Protein 1NSX (pdb70)

InterPro domains:
  IPR008183 Aldose 1-/Glucose-6-phosphate 1-epimerase [PF01263] (13-335)
  IPR011013 Galactose mutarotase-like domain superfamily [SSF74650] (9-336)
  IPR013458 Aldose 1-epimerase, bacterial [TIGR02636] (11-336)
  IPR014718 Glycoside hydrolase-type carbohydrate-binding [G3DSA:2.70.98.10] (1-339)
  IPR015443 Aldose 1-epimerase/Galactose mutarotase [PIRSF005096] (13-338)
  IPR047215 Galactose mutarotase-like [cd09019] (14-335)

CATH classification: 2.70.98.10

Structure (mmCIF, N/CA/C/O backbone):
data_1NSX
#
_entry.id   1NSX
#
_cell.length_a   44.900
_cell.length_b   76.400
_cell.length_c   211.400
_cell.angle_alpha   90.00
_cell.angle_beta   90.00
_cell.angle_gamma   90.00
#
_symmetry.space_group_name_H-M   'P 21 21 21'
#
loop_
_entity.id
_entity.type
_entity.pdbx_description
1 polymer 'GALACTOSE MUTAROTASE'
2 non-polymer beta-D-galactopyranose
3 non-polymer 'SODIUM ION'
4 water water
#
loop_
_atom_site.group_PDB
_atom_site.id
_atom_site.type_symbol
_atom_site.label_atom_id
_atom_site.label_alt_id
_atom_site.label_comp_id
_atom_site.label_asym_id
_atom_site.label_entity_id
_atom_site.label_seq_id
_atom_site.pdbx_PDB_ins_code
_atom_site.Cartn_x
_atom_site.Cartn_y
_atom_site.Cartn_z
_atom_site.occupancy
_atom_site.B_iso_or_equiv
_atom_site.auth_seq_id
_atom_site.auth_comp_id
_atom_site.auth_asym_id
_atom_site.auth_atom_id
_atom_site.pdbx_PDB_model_num
ATOM 1 N N . SER A 1 2 ? 26.699 49.877 32.855 1.00 30.61 2 SER A N 1
ATOM 2 C CA . SER A 1 2 ? 26.205 49.079 33.962 1.00 29.31 2 SER A CA 1
ATOM 3 C C . SER A 1 2 ? 25.333 47.910 33.480 1.00 29.85 2 SER A C 1
ATOM 4 O O . SER A 1 2 ? 24.742 47.941 32.417 1.00 26.46 2 SER A O 1
ATOM 7 N N . ILE A 1 3 ? 25.259 46.861 34.287 1.00 26.52 3 ILE A N 1
ATOM 8 C CA . ILE A 1 3 ? 24.457 45.686 33.970 1.00 25.51 3 ILE A CA 1
ATOM 9 C C . ILE A 1 3 ? 23.426 45.439 35.061 1.00 32.36 3 ILE A C 1
ATOM 10 O O . ILE A 1 3 ? 23.738 45.530 36.271 1.00 32.62 3 ILE A O 1
ATOM 15 N N . LYS A 1 4 ? 22.202 45.127 34.678 1.00 22.69 4 LYS A N 1
ATOM 16 C CA . LYS A 1 4 ? 21.280 44.822 35.746 1.00 19.71 4 LYS A CA 1
ATOM 17 C C . LYS A 1 4 ? 20.471 43.623 35.322 1.00 26.48 4 LYS A C 1
ATOM 18 O O . LYS A 1 4 ? 19.984 43.612 34.199 1.00 24.33 4 LYS A O 1
ATOM 24 N N . ILE A 1 5 ? 20.341 42.621 36.203 1.00 22.21 5 ILE A N 1
ATOM 25 C CA . ILE A 1 5 ? 19.530 41.439 35.899 1.00 18.93 5 ILE A CA 1
ATOM 26 C C . ILE A 1 5 ? 18.323 41.338 36.801 1.00 25.26 5 ILE A C 1
ATOM 27 O O . ILE A 1 5 ? 18.423 41.452 38.013 1.00 23.30 5 ILE A O 1
ATOM 32 N N . ARG A 1 6 ? 17.160 41.159 36.198 1.00 21.20 6 ARG A N 1
ATOM 33 C CA . ARG A 1 6 ? 15.987 41.038 37.003 1.00 22.89 6 ARG A CA 1
ATOM 34 C C . ARG A 1 6 ? 14.997 39.984 36.454 1.00 29.42 6 ARG A C 1
ATOM 35 O O . ARG A 1 6 ? 15.110 39.441 35.347 1.00 23.99 6 ARG A O 1
ATOM 43 N N . ASP A 1 7 ? 14.045 39.602 37.296 1.00 25.84 7 ASP A N 1
ATOM 44 C CA . ASP A 1 7 ? 13.058 38.611 36.936 1.00 25.51 7 ASP A CA 1
ATOM 45 C C . ASP A 1 7 ? 12.091 39.237 35.927 1.00 31.50 7 ASP A C 1
ATOM 46 O O . ASP A 1 7 ? 11.579 40.343 36.135 1.00 31.63 7 ASP A O 1
ATOM 51 N N . PHE A 1 8 ? 11.857 38.560 34.804 1.00 22.18 8 PHE A N 1
ATOM 52 C CA . PHE A 1 8 ? 10.992 39.125 33.788 1.00 20.15 8 PHE A CA 1
ATOM 53 C C . PHE A 1 8 ? 9.653 38.397 33.716 1.00 25.28 8 PHE A C 1
ATOM 54 O O . PHE A 1 8 ? 8.790 38.714 32.878 1.00 25.00 8 PHE A O 1
ATOM 62 N N . GLY A 1 9 ? 9.499 37.389 34.561 1.00 17.68 9 GLY A N 1
ATOM 63 C CA . GLY A 1 9 ? 8.265 36.612 34.556 1.00 17.79 9 GLY A CA 1
ATOM 64 C C . GLY A 1 9 ? 8.424 35.164 34.076 1.00 27.17 9 GLY A C 1
ATOM 65 O O . GLY A 1 9 ? 9.201 34.829 33.182 1.00 24.46 9 GLY A O 1
ATOM 66 N N . LEU A 1 10 ? 7.664 34.256 34.699 1.00 22.01 10 LEU A N 1
ATOM 67 C CA . LEU A 1 10 ? 7.689 32.844 34.294 1.00 22.21 10 LEU A CA 1
ATOM 68 C C . LEU A 1 10 ? 9.050 32.191 34.422 1.00 21.02 10 LEU A C 1
ATOM 69 O O . LEU A 1 10 ? 9.251 31.123 33.845 1.00 20.72 10 LEU A O 1
ATOM 74 N N . GLY A 1 11 ? 9.939 32.818 35.201 1.00 20.15 11 GLY A N 1
ATOM 75 C CA . GLY A 1 11 ? 11.256 32.258 35.383 1.00 17.75 11 GLY A CA 1
ATOM 76 C C . GLY A 1 11 ? 12.223 32.864 34.411 1.00 24.26 11 GLY A C 1
ATOM 77 O O . GLY A 1 11 ? 13.393 32.564 34.472 1.00 23.14 11 GLY A O 1
ATOM 78 N N . SER A 1 12 ? 11.771 33.709 33.475 1.00 20.17 12 SER A N 1
ATOM 79 C CA . SER A 1 12 ? 12.737 34.292 32.543 1.00 15.34 12 SER A CA 1
ATOM 80 C C . SER A 1 12 ? 13.406 35.498 33.183 1.00 24.37 12 SER A C 1
ATOM 81 O O . SER A 1 12 ? 12.907 36.095 34.143 1.00 21.12 12 SER A O 1
ATOM 84 N N . ASP A 1 13 ? 14.574 35.828 32.639 1.00 14.33 13 ASP A N 1
ATOM 85 C CA . ASP A 1 13 ? 15.297 36.969 33.146 1.00 13.55 13 ASP A CA 1
ATOM 86 C C . ASP A 1 13 ? 15.329 38.099 32.128 1.00 23.36 13 ASP A C 1
ATOM 87 O O . ASP A 1 13 ? 15.281 37.892 30.928 1.00 18.93 13 ASP A O 1
ATOM 92 N N . LEU A 1 14 ? 15.492 39.311 32.630 1.00 22.08 14 LEU A N 1
ATOM 93 C CA . LEU A 1 14 ? 15.642 40.504 31.815 1.00 18.38 14 LEU A CA 1
ATOM 94 C C . LEU A 1 14 ? 17.028 41.024 32.163 1.00 22.21 14 LEU A C 1
ATOM 95 O O . LEU A 1 14 ? 17.334 41.259 33.343 1.00 22.42 14 LEU A O 1
ATOM 100 N N . ILE A 1 15 ? 17.893 41.109 31.154 1.00 17.88 15 ILE A N 1
ATOM 101 C CA . ILE A 1 15 ? 19.255 41.570 31.320 1.00 17.10 15 ILE A CA 1
ATOM 102 C C . ILE A 1 15 ? 19.363 42.988 30.679 1.00 24.47 15 ILE A C 1
ATOM 103 O O . ILE A 1 15 ? 19.213 43.154 29.469 1.00 25.25 15 ILE A O 1
ATOM 108 N N . SER A 1 16 ? 19.598 44.061 31.439 1.00 18.29 16 SER A N 1
ATOM 109 C CA . SER A 1 16 ? 19.675 45.391 30.873 1.00 19.84 16 SER A CA 1
ATOM 110 C C . SER A 1 16 ? 21.078 45.954 30.917 1.00 28.10 16 SER A C 1
ATOM 111 O O . SER A 1 16 ? 21.733 45.961 31.955 1.00 26.75 16 SER A O 1
ATOM 114 N N . LEU A 1 17 ? 21.499 46.453 29.763 1.00 26.36 17 LEU A N 1
ATOM 115 C CA . LEU A 1 17 ? 22.813 47.040 29.612 1.00 25.45 17 LEU A CA 1
ATOM 116 C C . LEU A 1 17 ? 22.757 48.528 29.290 1.00 30.63 17 LEU A C 1
ATOM 117 O O . LEU A 1 17 ? 22.136 48.930 28.307 1.00 27.13 17 LEU A O 1
ATOM 122 N N . THR A 1 18 ? 23.484 49.302 30.112 1.00 28.75 18 THR A N 1
ATOM 123 C CA . THR A 1 18 ? 23.625 50.749 29.950 1.00 26.44 18 THR A CA 1
ATOM 124 C C . THR A 1 18 ? 25.084 51.065 29.687 1.00 27.41 18 THR A C 1
ATOM 125 O O . THR A 1 18 ? 25.942 50.724 30.467 1.00 27.67 18 THR A O 1
ATOM 129 N N . ASN A 1 19 ? 25.380 51.695 28.562 1.00 27.87 19 ASN A N 1
ATOM 130 C CA . ASN A 1 19 ? 26.730 51.982 28.142 1.00 26.47 19 ASN A CA 1
ATOM 131 C C . ASN A 1 19 ? 27.114 53.354 28.636 1.00 29.29 19 ASN A C 1
ATOM 132 O O . ASN A 1 19 ? 26.331 54.032 29.271 1.00 25.53 19 ASN A O 1
ATOM 137 N N . LYS A 1 20 ? 28.317 53.755 28.299 1.00 33.20 20 LYS A N 1
ATOM 138 C CA . LYS A 1 20 ? 28.839 55.050 28.691 1.00 34.62 20 LYS A CA 1
ATOM 139 C C . LYS A 1 20 ? 27.962 56.208 28.254 1.00 38.65 20 LYS A C 1
ATOM 140 O O . LYS A 1 20 ? 27.938 57.236 28.923 1.00 42.19 20 LYS A O 1
ATOM 146 N N . ALA A 1 21 ? 27.282 56.079 27.122 1.00 32.85 21 ALA A N 1
ATOM 147 C CA . ALA A 1 21 ? 26.445 57.164 26.630 1.00 32.47 21 ALA A CA 1
ATOM 148 C C . ALA A 1 21 ? 25.100 57.274 27.343 1.00 35.87 21 ALA A C 1
ATOM 149 O O . ALA A 1 21 ? 24.293 58.176 27.133 1.00 38.74 21 ALA A O 1
ATOM 151 N N . GLY A 1 22 ? 24.806 56.302 28.183 1.00 32.56 22 GLY A N 1
ATOM 152 C CA . GLY A 1 22 ? 23.542 56.419 28.843 1.00 26.71 22 GLY A CA 1
ATOM 153 C C . GLY A 1 22 ? 22.451 55.717 28.058 1.00 33.93 22 GLY A C 1
ATOM 154 O O . GLY A 1 22 ? 21.267 55.807 28.405 1.00 38.38 22 GLY A O 1
ATOM 155 N N . VAL A 1 23 ? 22.835 54.994 27.013 1.00 22.73 23 VAL A N 1
ATOM 156 C CA . VAL A 1 23 ? 21.816 54.309 26.221 1.00 21.28 23 VAL A CA 1
ATOM 157 C C . VAL A 1 23 ? 21.561 52.952 26.851 1.00 27.31 23 VAL A C 1
ATOM 158 O O . VAL A 1 23 ? 22.482 52.276 27.304 1.00 25.80 23 VAL A O 1
ATOM 162 N N . THR A 1 24 ? 20.292 52.583 26.907 1.00 28.48 24 THR A N 1
ATOM 163 C CA . THR A 1 24 ? 19.925 51.298 27.506 1.00 31.53 24 THR A CA 1
ATOM 164 C C . THR A 1 24 ? 19.288 50.296 26.531 1.00 24.85 24 THR A C 1
ATOM 165 O O . THR A 1 24 ? 18.359 50.616 25.795 1.00 24.08 24 THR A O 1
ATOM 169 N N . ILE A 1 25 ? 19.786 49.065 26.584 1.00 23.70 25 ILE A N 1
ATOM 170 C CA . ILE A 1 25 ? 19.283 47.988 25.739 1.00 20.99 25 ILE A CA 1
ATOM 171 C C . ILE A 1 25 ? 19.002 46.812 26.657 1.00 26.98 25 ILE A C 1
ATOM 172 O O . ILE A 1 25 ? 19.743 46.517 27.615 1.00 23.73 25 ILE A O 1
ATOM 177 N N . SER A 1 26 ? 17.904 46.132 26.424 1.00 18.84 26 SER A N 1
ATOM 178 C CA . SER A 1 26 ? 17.629 45.000 27.312 1.00 19.77 26 SER A CA 1
ATOM 179 C C . SER A 1 26 ? 17.189 43.724 26.584 1.00 18.91 26 SER A C 1
ATOM 180 O O . SER A 1 26 ? 16.544 43.763 25.545 1.00 20.47 26 SER A O 1
ATOM 185 N N . PHE A 1 27 ? 17.581 42.565 27.124 1.00 16.79 27 PHE A N 1
ATOM 186 C CA . PHE A 1 27 ? 17.269 41.283 26.504 1.00 17.64 27 PHE A CA 1
ATOM 187 C C . PHE A 1 27 ? 16.667 40.344 27.479 1.00 19.81 27 PHE A C 1
ATOM 188 O O . PHE A 1 27 ? 16.780 40.489 28.682 1.00 19.60 27 PHE A O 1
ATOM 196 N N . THR A 1 28 ? 16.044 39.321 26.908 1.00 17.60 28 THR A N 1
ATOM 197 C CA . THR A 1 28 ? 15.481 38.285 27.748 1.00 19.12 28 THR A CA 1
ATOM 198 C C . THR A 1 28 ? 15.894 36.898 27.230 1.00 20.86 28 THR A C 1
ATOM 199 O O . THR A 1 28 ? 16.083 36.699 26.022 1.00 19.82 28 THR A O 1
ATOM 203 N N . ASN A 1 29 ? 16.073 35.919 28.142 1.00 17.41 29 ASN A N 1
ATOM 204 C CA . ASN A 1 29 ? 16.476 34.590 27.683 1.00 17.06 29 ASN A CA 1
ATOM 205 C C . ASN A 1 29 ? 15.293 33.848 27.111 1.00 20.78 29 ASN A C 1
ATOM 206 O O . ASN A 1 29 ? 15.470 32.807 26.521 1.00 15.79 29 ASN A O 1
ATOM 211 N N . LEU A 1 30 ? 14.087 34.418 27.272 1.00 16.26 30 LEU A N 1
ATOM 212 C CA . LEU A 1 30 ? 12.950 33.813 26.630 1.00 18.78 30 LEU A CA 1
ATOM 213 C C . LEU A 1 30 ? 13.059 34.113 25.107 1.00 29.82 30 LEU A C 1
ATOM 214 O O . LEU A 1 30 ? 12.690 35.207 24.616 1.00 22.09 30 LEU A O 1
ATOM 219 N N . GLY A 1 31 ? 13.592 33.159 24.326 1.00 20.29 31 GLY A N 1
ATOM 220 C CA . GLY A 1 31 ? 13.691 33.442 22.905 1.00 13.44 31 GLY A CA 1
ATOM 221 C C . GLY A 1 31 ? 14.937 34.245 22.513 1.00 20.48 31 GLY A C 1
ATOM 222 O O . GLY A 1 31 ? 14.968 34.761 21.408 1.00 20.35 31 GLY A O 1
ATOM 223 N N . ALA A 1 32 ? 15.949 34.363 23.399 1.00 17.18 32 ALA A N 1
ATOM 224 C CA . ALA A 1 32 ? 17.217 35.119 23.106 1.00 19.68 32 ALA A CA 1
ATOM 225 C C . ALA A 1 32 ? 16.837 36.375 22.331 1.00 20.29 32 ALA A C 1
ATOM 226 O O . ALA A 1 32 ? 17.238 36.647 21.196 1.00 17.21 32 ALA A O 1
ATOM 228 N N . ARG A 1 33 ? 16.027 37.150 23.023 1.00 19.13 33 ARG A N 1
ATOM 229 C CA . ARG A 1 33 ? 15.363 38.277 22.424 1.00 16.30 33 ARG A CA 1
ATOM 230 C C . ARG A 1 33 ? 15.650 39.656 22.960 1.00 23.58 33 ARG A C 1
ATOM 231 O O . ARG A 1 33 ? 15.883 39.885 24.150 1.00 21.38 33 ARG A O 1
ATOM 239 N N . ILE A 1 34 ? 15.549 40.623 22.045 1.00 18.47 34 ILE A N 1
ATOM 240 C CA . ILE A 1 34 ? 15.711 42.022 22.465 1.00 18.35 34 ILE A CA 1
ATOM 241 C C . ILE A 1 34 ? 14.361 42.535 22.936 1.00 24.96 34 ILE A C 1
ATOM 242 O O . ILE A 1 34 ? 13.344 42.388 22.222 1.00 17.94 34 ILE A O 1
ATOM 247 N N . VAL A 1 35 ? 14.344 43.126 24.142 1.00 20.53 35 VAL A N 1
ATOM 248 C CA . VAL A 1 35 ? 13.078 43.628 24.679 1.00 20.41 35 VAL A CA 1
ATOM 249 C C . VAL A 1 35 ? 12.864 45.137 24.521 1.00 24.98 35 VAL A C 1
ATOM 250 O O . VAL A 1 35 ? 11.768 45.616 24.226 1.00 23.45 35 VAL A O 1
ATOM 254 N N . ASP A 1 36 ? 13.934 45.904 24.731 1.00 21.92 36 ASP A N 1
ATOM 255 C CA . ASP A 1 36 ? 13.818 47.333 24.624 1.00 19.76 36 ASP A CA 1
ATOM 256 C C . ASP A 1 36 ? 15.140 47.933 24.253 1.00 22.46 36 ASP A C 1
ATOM 257 O O . ASP A 1 36 ? 16.185 47.323 24.428 1.00 21.73 36 ASP A O 1
ATOM 262 N N . TRP A 1 37 ? 15.049 49.152 23.759 1.00 21.31 37 TRP A N 1
ATOM 263 C CA . TRP A 1 37 ? 16.232 49.860 23.375 1.00 20.42 37 TRP A CA 1
ATOM 264 C C . TRP A 1 37 ? 15.785 51.299 23.505 1.00 28.42 37 TRP A C 1
ATOM 265 O O . TRP A 1 37 ? 14.871 51.723 22.792 1.00 27.63 37 TRP A O 1
ATOM 276 N N . GLN A 1 38 ? 16.373 52.025 24.460 1.00 26.06 38 GLN A N 1
ATOM 277 C CA . GLN A 1 38 ? 15.958 53.417 24.619 1.00 23.86 38 GLN A CA 1
ATOM 278 C C . GLN A 1 38 ? 17.026 54.464 24.853 1.00 31.69 38 GLN A C 1
ATOM 279 O O . GLN A 1 38 ? 18.112 54.247 25.395 1.00 31.23 38 GLN A O 1
ATOM 285 N N . LYS A 1 39 ? 16.685 55.655 24.403 1.00 32.24 39 LYS A N 1
ATOM 286 C CA . LYS A 1 39 ? 17.549 56.798 24.513 1.00 31.79 39 LYS A CA 1
ATOM 287 C C . LYS A 1 39 ? 16.736 57.972 24.999 1.00 33.65 39 LYS A C 1
ATOM 288 O O . LYS A 1 39 ? 15.618 58.178 24.499 1.00 30.31 39 LYS A O 1
ATOM 294 N N . ASP A 1 40 ? 17.311 58.706 25.956 1.00 31.28 40 ASP A N 1
ATOM 295 C CA . ASP A 1 40 ? 16.641 59.866 26.502 1.00 30.22 40 ASP A CA 1
ATOM 296 C C . ASP A 1 40 ? 15.210 59.542 26.772 1.00 35.52 40 ASP A C 1
ATOM 297 O O . ASP A 1 40 ? 14.327 60.333 26.493 1.00 44.77 40 ASP A O 1
ATOM 302 N N . GLY A 1 41 ? 15.006 58.352 27.294 1.00 28.11 41 GLY A N 1
ATOM 303 C CA . GLY A 1 41 ? 13.685 57.888 27.670 1.00 31.69 41 GLY A CA 1
ATOM 304 C C . GLY A 1 41 ? 12.717 57.526 26.563 1.00 41.28 41 GLY A C 1
ATOM 305 O O . GLY A 1 41 ? 11.532 57.369 26.808 1.00 46.45 41 GLY A O 1
ATOM 306 N N . LYS A 1 42 ? 13.189 57.359 25.344 1.00 30.95 42 LYS A N 1
ATOM 307 C CA . LYS A 1 42 ? 12.270 57.015 24.307 1.00 28.57 42 LYS A CA 1
ATOM 308 C C . LYS A 1 42 ? 12.562 55.619 23.823 1.00 30.98 42 LYS A C 1
ATOM 309 O O . LYS A 1 42 ? 13.699 55.274 23.646 1.00 30.79 42 LYS A O 1
ATOM 315 N N . HIS A 1 43 ? 11.562 54.827 23.526 1.00 27.95 43 HIS A N 1
ATOM 316 C CA . HIS A 1 43 ? 11.886 53.517 23.003 1.00 23.81 43 HIS A CA 1
ATOM 317 C C . HIS A 1 43 ? 12.104 53.614 21.521 1.00 25.51 43 HIS A C 1
ATOM 318 O O . HIS A 1 43 ? 11.376 54.283 20.809 1.00 30.45 43 HIS A O 1
ATOM 325 N N . LEU A 1 44 ? 13.074 52.888 21.020 1.00 26.88 44 LEU A N 1
ATOM 326 C CA . LEU A 1 44 ? 13.310 52.918 19.591 1.00 23.52 44 LEU A CA 1
ATOM 327 C C . LEU A 1 44 ? 12.727 51.699 18.894 1.00 25.02 44 LEU A C 1
ATOM 328 O O . LEU A 1 44 ? 12.603 51.678 17.694 1.00 22.65 44 LEU A O 1
ATOM 333 N N . ILE A 1 45 ? 12.431 50.658 19.671 1.00 22.14 45 ILE A N 1
ATOM 334 C CA . ILE A 1 45 ? 11.889 49.397 19.173 1.00 21.86 45 ILE A CA 1
ATOM 335 C C . ILE A 1 45 ? 10.623 49.062 19.911 1.00 28.31 45 ILE A C 1
ATOM 336 O O . ILE A 1 45 ? 10.312 49.725 20.922 1.00 30.55 45 ILE A O 1
ATOM 341 N N . LEU A 1 46 ? 9.909 48.034 19.409 1.00 23.18 46 LEU A N 1
ATOM 342 C CA . LEU A 1 46 ? 8.660 47.589 20.040 1.00 21.98 46 LEU A CA 1
ATOM 343 C C . LEU A 1 46 ? 8.926 46.452 21.026 1.00 25.13 46 LEU A C 1
ATOM 344 O O . LEU A 1 46 ? 9.803 45.597 20.836 1.00 22.89 46 LEU A O 1
ATOM 349 N N . GLY A 1 47 ? 8.168 46.432 22.113 1.00 20.99 47 GLY A N 1
ATOM 350 C CA . GLY A 1 47 ? 8.424 45.368 23.036 1.00 18.10 47 GLY A CA 1
ATOM 351 C C . GLY A 1 47 ? 7.439 45.492 24.146 1.00 23.36 47 GLY A C 1
ATOM 352 O O . GLY A 1 47 ? 6.793 46.532 24.274 1.00 22.58 47 GLY A O 1
ATOM 353 N N . PHE A 1 48 ? 7.377 44.411 24.925 1.00 20.54 48 PHE A N 1
ATOM 354 C CA . PHE A 1 48 ? 6.467 44.263 26.051 1.00 19.37 48 PHE A CA 1
ATOM 355 C C . PHE A 1 48 ? 7.120 44.431 27.423 1.00 28.38 48 PHE A C 1
ATOM 356 O O . PHE A 1 48 ? 8.329 44.583 27.593 1.00 31.02 48 PHE A O 1
ATOM 364 N N . ASP A 1 49 ? 6.270 44.395 28.441 1.00 24.83 49 ASP A N 1
ATOM 365 C CA . ASP A 1 49 ? 6.745 44.616 29.781 1.00 26.81 49 ASP A CA 1
ATOM 366 C C . ASP A 1 49 ? 6.936 43.375 30.613 1.00 28.95 49 ASP A C 1
ATOM 367 O O . ASP A 1 49 ? 7.409 43.496 31.737 1.00 28.10 49 ASP A O 1
ATOM 372 N N . SER A 1 50 ? 6.600 42.210 30.052 1.00 21.60 50 SER A N 1
ATOM 373 C CA . SER A 1 50 ? 6.814 40.992 30.800 1.00 20.89 50 SER A CA 1
ATOM 374 C C . SER A 1 50 ? 6.781 39.827 29.867 1.00 27.87 50 SER A C 1
ATOM 375 O O . SER A 1 50 ? 6.267 39.938 28.723 1.00 24.94 50 SER A O 1
ATOM 378 N N . ALA A 1 51 ? 7.302 38.717 30.410 1.00 20.35 51 ALA A N 1
ATOM 379 C CA . ALA A 1 51 ? 7.321 37.493 29.622 1.00 24.19 51 ALA A CA 1
ATOM 380 C C . ALA A 1 51 ? 5.930 37.021 29.196 1.00 27.19 51 ALA A C 1
ATOM 381 O O . ALA A 1 51 ? 5.696 36.578 28.075 1.00 24.36 51 ALA A O 1
ATOM 383 N N . LYS A 1 52 ? 4.968 37.112 30.110 1.00 27.51 52 LYS A N 1
ATOM 384 C CA . LYS A 1 52 ? 3.612 36.653 29.786 1.00 27.44 52 LYS A CA 1
ATOM 385 C C . LYS A 1 52 ? 3.058 37.351 28.572 1.00 27.30 52 LYS A C 1
ATOM 386 O O . LYS A 1 52 ? 2.342 36.771 27.789 1.00 28.96 52 LYS A O 1
ATOM 392 N N . GLU A 1 53 ? 3.383 38.623 28.418 1.00 25.07 53 GLU A N 1
ATOM 393 C CA . GLU A 1 53 ? 2.837 39.348 27.294 1.00 22.31 53 GLU A CA 1
ATOM 394 C C . GLU A 1 53 ? 3.284 38.801 25.968 1.00 25.56 53 GLU A C 1
ATOM 395 O O . GLU A 1 53 ? 2.510 38.729 25.006 1.00 22.35 53 GLU A O 1
ATOM 401 N N . TYR A 1 54 ? 4.546 38.431 25.908 1.00 21.24 54 TYR A N 1
ATOM 402 C CA . TYR A 1 54 ? 4.989 37.899 24.673 1.00 20.33 54 TYR A CA 1
ATOM 403 C C . TYR A 1 54 ? 4.267 36.599 24.360 1.00 27.73 54 TYR A C 1
ATOM 404 O O . TYR A 1 54 ? 3.882 36.280 23.225 1.00 28.24 54 TYR A O 1
ATOM 413 N N . LEU A 1 55 ? 4.066 35.806 25.379 1.00 26.27 55 LEU A N 1
ATOM 414 C CA . LEU A 1 55 ? 3.391 34.543 25.187 1.00 24.00 55 LEU A CA 1
ATOM 415 C C . LEU A 1 55 ? 1.909 34.668 24.888 1.00 28.88 55 LEU A C 1
ATOM 416 O O . LEU A 1 55 ? 1.281 33.839 24.237 1.00 38.49 55 LEU A O 1
ATOM 421 N N . GLU A 1 56 ? 1.321 35.709 25.379 1.00 27.57 56 GLU A N 1
ATOM 422 C CA . GLU A 1 56 ? -0.085 35.868 25.130 1.00 33.29 56 GLU A CA 1
ATOM 423 C C . GLU A 1 56 ? -0.421 36.723 23.902 1.00 35.77 56 GLU A C 1
ATOM 424 O O . GLU A 1 56 ? -1.415 36.492 23.180 1.00 36.93 56 GLU A O 1
ATOM 430 N N . LYS A 1 57 ? 0.420 37.720 23.678 1.00 24.25 57 LYS A N 1
ATOM 431 C CA . LYS A 1 57 ? 0.139 38.598 22.583 1.00 26.00 57 LYS A CA 1
ATOM 432 C C . LYS A 1 57 ? 0.785 38.247 21.293 1.00 31.84 57 LYS A C 1
ATOM 433 O O . LYS A 1 57 ? 0.141 38.093 20.272 1.00 36.45 57 LYS A O 1
ATOM 439 N N . ASP A 1 58 ? 2.080 38.196 21.323 1.00 25.86 58 ASP A N 1
ATOM 440 C CA . ASP A 1 58 ? 2.753 37.899 20.077 1.00 22.70 58 ASP A CA 1
ATOM 441 C C . ASP A 1 58 ? 4.161 37.548 20.476 1.00 27.04 58 ASP A C 1
ATOM 442 O O . ASP A 1 58 ? 4.850 38.398 21.018 1.00 22.51 58 ASP A O 1
ATOM 447 N N . ALA A 1 59 ? 4.538 36.303 20.219 1.00 20.85 59 ALA A N 1
ATOM 448 C CA . ALA A 1 59 ? 5.825 35.822 20.645 1.00 24.51 59 ALA A CA 1
ATOM 449 C C . ALA A 1 59 ? 6.976 36.110 19.728 1.00 22.92 59 ALA A C 1
ATOM 450 O O . ALA A 1 59 ? 8.132 35.735 20.056 1.00 23.49 59 ALA A O 1
ATOM 452 N N . TYR A 1 60 ? 6.682 36.783 18.627 1.00 21.23 60 TYR A N 1
ATOM 453 C CA . TYR A 1 60 ? 7.783 37.002 17.709 1.00 16.14 60 TYR A CA 1
ATOM 454 C C . TYR A 1 60 ? 8.624 38.238 17.855 1.00 22.25 60 TYR A C 1
ATOM 455 O O . TYR A 1 60 ? 9.841 38.199 17.580 1.00 23.24 60 TYR A O 1
ATOM 464 N N . PRO A 1 61 ? 8.018 39.352 18.244 1.00 23.02 61 PRO A N 1
ATOM 465 C CA . PRO A 1 61 ? 8.809 40.582 18.322 1.00 22.23 61 PRO A CA 1
ATOM 466 C C . PRO A 1 61 ? 10.123 40.514 19.094 1.00 24.38 61 PRO A C 1
ATOM 467 O O . PRO A 1 61 ? 10.122 40.152 20.249 1.00 18.71 61 PRO A O 1
ATOM 471 N N . GLY A 1 62 ? 11.229 40.880 18.447 1.00 19.40 62 GLY A N 1
ATOM 472 C CA . GLY A 1 62 ? 12.544 40.909 19.079 1.00 16.45 62 GLY A CA 1
ATOM 473 C C . GLY A 1 62 ? 13.235 39.561 19.216 1.00 20.14 62 GLY A C 1
ATOM 474 O O . GLY A 1 62 ? 14.406 39.501 19.618 1.00 19.80 62 GLY A O 1
ATOM 475 N N . ALA A 1 63 ? 12.542 38.493 18.866 1.00 16.43 63 ALA A N 1
ATOM 476 C CA . ALA A 1 63 ? 13.148 37.196 19.081 1.00 17.17 63 ALA A CA 1
ATOM 477 C C . ALA A 1 63 ? 14.057 36.686 18.018 1.00 21.62 63 ALA A C 1
ATOM 478 O O . ALA A 1 63 ? 14.044 37.161 16.895 1.00 22.10 63 ALA A O 1
ATOM 480 N N . THR A 1 64 ? 14.799 35.649 18.435 1.00 16.65 64 THR A N 1
ATOM 481 C CA . THR A 1 64 ? 15.648 34.849 17.556 1.00 15.08 64 THR A CA 1
ATOM 482 C C . THR A 1 64 ? 14.662 33.822 17.024 1.00 16.24 64 THR A C 1
ATOM 483 O O . THR A 1 64 ? 14.010 33.178 17.852 1.00 17.88 64 THR A O 1
ATOM 487 N N . VAL A 1 65 ? 14.487 33.754 15.687 1.00 17.71 65 VAL A N 1
ATOM 488 C CA . VAL A 1 65 ? 13.560 32.817 15.035 1.00 17.54 65 VAL A CA 1
ATOM 489 C C . VAL A 1 65 ? 14.365 31.843 14.206 1.00 20.41 65 VAL A C 1
ATOM 490 O O . VAL A 1 65 ? 15.384 32.202 13.626 1.00 26.66 65 VAL A O 1
ATOM 494 N N . GLY A 1 66 ? 13.923 30.584 14.235 1.00 17.29 66 GLY A N 1
ATOM 495 C CA . GLY A 1 66 ? 14.662 29.567 13.514 1.00 16.27 66 GLY A CA 1
ATOM 496 C C . GLY A 1 66 ? 14.054 28.249 13.902 1.00 21.80 66 GLY A C 1
ATOM 497 O O . GLY A 1 66 ? 13.013 28.222 14.547 1.00 19.25 66 GLY A O 1
ATOM 498 N N . PRO A 1 67 ? 14.721 27.170 13.525 1.00 20.92 67 PRO A N 1
ATOM 499 C CA . PRO A 1 67 ? 16.009 27.189 12.808 1.00 21.00 67 PRO A CA 1
ATOM 500 C C . PRO A 1 67 ? 16.035 27.819 11.440 1.00 22.78 67 PRO A C 1
ATOM 501 O O . PRO A 1 67 ? 17.098 28.255 11.006 1.00 21.19 67 PRO A O 1
ATOM 505 N N . THR A 1 68 ? 14.878 27.833 10.762 1.00 15.82 68 THR A N 1
ATOM 506 C CA . THR A 1 68 ? 14.832 28.477 9.467 1.00 13.33 68 THR A CA 1
ATOM 507 C C . THR A 1 68 ? 13.877 29.633 9.611 1.00 25.14 68 THR A C 1
ATOM 508 O O . THR A 1 68 ? 12.754 29.420 10.043 1.00 20.56 68 THR A O 1
ATOM 512 N N . ALA A 1 69 ? 14.284 30.833 9.241 1.00 17.81 69 ALA A N 1
ATOM 513 C CA . ALA A 1 69 ? 13.393 31.976 9.344 1.00 17.57 69 ALA A CA 1
ATOM 514 C C . ALA A 1 69 ? 12.544 32.133 8.066 1.00 20.06 69 ALA A C 1
ATOM 515 O O . ALA A 1 69 ? 12.995 31.897 6.934 1.00 22.84 69 ALA A O 1
ATOM 517 N N . GLY A 1 70 ? 11.285 32.524 8.228 1.00 14.39 70 GLY A N 1
ATOM 518 C CA . GLY A 1 70 ? 10.436 32.674 7.070 1.00 15.76 70 GLY A CA 1
ATOM 519 C C . GLY A 1 70 ? 9.551 31.488 6.811 1.00 21.28 70 GLY A C 1
ATOM 520 O O . GLY A 1 70 ? 9.475 30.591 7.651 1.00 21.24 70 GLY A O 1
ATOM 521 N N . ARG A 1 71 ? 8.895 31.512 5.626 1.00 21.09 71 ARG A N 1
ATOM 522 C CA . ARG A 1 71 ? 8.001 30.442 5.215 1.00 17.64 71 ARG A CA 1
ATOM 523 C C . ARG A 1 71 ? 8.606 29.471 4.248 1.00 19.92 71 ARG A C 1
ATOM 524 O O . ARG A 1 71 ? 9.187 29.862 3.215 1.00 21.48 71 ARG A O 1
ATOM 532 N N . ILE A 1 72 ? 8.346 28.193 4.589 1.00 17.63 72 ILE A N 1
ATOM 533 C CA . ILE A 1 72 ? 8.749 27.080 3.737 1.00 18.98 72 ILE A CA 1
ATOM 534 C C . ILE A 1 72 ? 7.495 26.412 3.171 1.00 24.49 72 ILE A C 1
ATOM 535 O O . ILE A 1 72 ? 6.698 25.861 3.932 1.00 22.87 72 ILE A O 1
ATOM 540 N N . LYS A 1 73 ? 7.327 26.498 1.830 1.00 21.19 73 LYS A N 1
ATOM 541 C CA . LYS A 1 73 ? 6.178 25.946 1.131 1.00 17.27 73 LYS A CA 1
ATOM 542 C C . LYS A 1 73 ? 5.908 24.479 1.499 1.00 21.53 73 LYS A C 1
ATOM 543 O O . LYS A 1 73 ? 6.784 23.629 1.422 1.00 19.19 73 LYS A O 1
ATOM 549 N N . ASP A 1 74 ? 4.681 24.176 1.929 1.00 20.48 74 ASP A N 1
ATOM 550 C CA . ASP A 1 74 ? 4.330 22.819 2.301 1.00 17.49 74 ASP A CA 1
ATOM 551 C C . ASP A 1 74 ? 5.163 22.197 3.389 1.00 25.19 74 ASP A C 1
ATOM 552 O O . ASP A 1 74 ? 5.077 20.983 3.592 1.00 20.97 74 ASP A O 1
ATOM 557 N N . GLY A 1 75 ? 5.968 23.000 4.077 1.00 21.45 75 GLY A N 1
ATOM 558 C CA . GLY A 1 75 ? 6.851 22.465 5.106 1.00 19.42 75 GLY A CA 1
ATOM 559 C C . GLY A 1 75 ? 7.887 21.520 4.518 1.00 24.05 75 GLY A C 1
ATOM 560 O O . GLY A 1 75 ? 8.540 20.769 5.229 1.00 24.15 75 GLY A O 1
ATOM 561 N N . LEU A 1 76 ? 8.096 21.537 3.209 1.00 19.77 76 LEU A N 1
ATOM 562 C CA . LEU A 1 76 ? 9.050 20.607 2.619 1.00 19.39 76 LEU A CA 1
ATOM 563 C C . LEU A 1 76 ? 10.473 21.064 2.299 1.00 26.07 76 LEU A C 1
ATOM 564 O O . LEU A 1 76 ? 10.633 22.042 1.610 1.00 26.67 76 LEU A O 1
ATOM 569 N N . VAL A 1 77 ? 11.501 20.306 2.735 1.00 26.38 77 VAL A N 1
ATOM 570 C CA . VAL A 1 77 ? 12.895 20.598 2.382 1.00 23.66 77 VAL A CA 1
ATOM 571 C C . VAL A 1 77 ? 13.563 19.303 1.906 1.00 31.18 77 VAL A C 1
ATOM 572 O O . VAL A 1 77 ? 13.133 18.205 2.264 1.00 28.09 77 VAL A O 1
ATOM 576 N N . LYS A 1 78 ? 14.594 19.394 1.072 1.00 24.19 78 LYS A N 1
ATOM 577 C CA . LYS A 1 78 ? 15.244 18.155 0.650 1.00 25.88 78 LYS A CA 1
ATOM 578 C C . LYS A 1 78 ? 16.601 18.226 1.301 1.00 29.10 78 LYS A C 1
ATOM 579 O O . LYS A 1 78 ? 17.232 19.279 1.257 1.00 28.16 78 LYS A O 1
ATOM 585 N N . ILE A 1 79 ? 16.997 17.153 1.961 1.00 24.95 79 ILE A N 1
ATOM 586 C CA . ILE A 1 79 ? 18.264 17.087 2.676 1.00 25.94 79 ILE A CA 1
ATOM 587 C C . ILE A 1 79 ? 18.982 15.873 2.146 1.00 33.64 79 ILE A C 1
ATOM 588 O O . ILE A 1 79 ? 18.415 14.779 2.177 1.00 31.94 79 ILE A O 1
ATOM 593 N N . SER A 1 80 ? 20.187 16.084 1.594 1.00 41.94 80 SER A N 1
ATOM 594 C CA . SER A 1 80 ? 20.949 14.946 1.035 1.00 46.45 80 SER A CA 1
ATOM 595 C C . SER A 1 80 ? 20.065 14.154 0.053 1.00 46.44 80 SER A C 1
ATOM 596 O O . SER A 1 80 ? 20.016 12.936 0.098 1.00 46.92 80 SER A O 1
ATOM 599 N N . GLY A 1 81 ? 19.317 14.839 -0.820 1.00 37.50 81 GLY A N 1
ATOM 600 C CA . GLY A 1 81 ? 18.432 14.207 -1.766 1.00 31.71 81 GLY A CA 1
ATOM 601 C C . GLY A 1 81 ? 17.160 13.668 -1.106 1.00 42.33 81 GLY A C 1
ATOM 602 O O . GLY A 1 81 ? 16.297 13.127 -1.767 1.00 48.87 81 GLY A O 1
ATOM 603 N N . LYS A 1 82 ? 16.973 13.795 0.196 1.00 37.02 82 LYS A N 1
ATOM 604 C CA . LYS A 1 82 ? 15.743 13.235 0.736 1.00 35.09 82 LYS A CA 1
ATOM 605 C C . LYS A 1 82 ? 14.755 14.295 1.181 1.00 30.58 82 LYS A C 1
ATOM 606 O O . LYS A 1 82 ? 15.140 15.356 1.617 1.00 30.18 82 LYS A O 1
ATOM 612 N N . ASP A 1 83 ? 13.470 14.002 1.037 1.00 28.65 83 ASP A N 1
ATOM 613 C CA . ASP A 1 83 ? 12.398 14.908 1.442 1.00 27.58 83 ASP A CA 1
ATOM 614 C C . ASP A 1 83 ? 12.101 14.769 2.917 1.00 31.55 83 ASP A C 1
ATOM 615 O O . ASP A 1 83 ? 11.942 13.671 3.458 1.00 30.80 83 ASP A O 1
ATOM 620 N N . TYR A 1 84 ? 12.020 15.913 3.575 1.00 29.27 84 TYR A N 1
ATOM 621 C CA . TYR A 1 84 ? 11.695 15.954 4.989 1.00 26.08 84 TYR A CA 1
ATOM 622 C C . TYR A 1 84 ? 10.562 16.957 5.135 1.00 26.68 84 TYR A C 1
ATOM 623 O O . TYR A 1 84 ? 10.685 18.036 4.584 1.00 23.90 84 TYR A O 1
ATOM 632 N N . ILE A 1 85 ? 9.521 16.602 5.890 1.00 24.17 85 ILE A N 1
ATOM 633 C CA . ILE A 1 85 ? 8.386 17.477 6.173 1.00 25.20 85 ILE A CA 1
ATOM 634 C C . ILE A 1 85 ? 8.535 18.043 7.597 1.00 27.73 85 ILE A C 1
ATOM 635 O O . ILE A 1 85 ? 8.588 17.297 8.572 1.00 27.00 85 ILE A O 1
ATOM 640 N N . LEU A 1 86 ? 8.634 19.352 7.720 1.00 23.99 86 LEU A N 1
ATOM 641 C CA . LEU A 1 86 ? 8.782 20.004 8.986 1.00 16.32 86 LEU A CA 1
ATOM 642 C C . LEU A 1 86 ? 7.422 20.299 9.548 1.00 28.41 86 LEU A C 1
ATOM 643 O O . LEU A 1 86 ? 6.406 20.159 8.874 1.00 26.83 86 LEU A O 1
ATOM 648 N N . ASN A 1 87 ? 7.418 20.712 10.810 1.00 24.21 87 ASN A N 1
ATOM 649 C CA . ASN A 1 87 ? 6.164 21.056 11.463 1.00 17.80 87 ASN A CA 1
ATOM 650 C C . ASN A 1 87 ? 5.452 22.148 10.656 1.00 22.87 87 ASN A C 1
ATOM 651 O O . ASN A 1 87 ? 6.059 23.150 10.243 1.00 20.76 87 ASN A O 1
ATOM 656 N N . GLN A 1 88 ? 4.149 21.971 10.431 1.00 16.48 88 GLN A N 1
ATOM 657 C CA . GLN A 1 88 ? 3.425 22.977 9.656 1.00 18.19 88 GLN A CA 1
ATOM 658 C C . GLN A 1 88 ? 2.588 23.815 10.601 1.00 22.45 88 GLN A C 1
ATOM 659 O O . GLN A 1 88 ? 1.733 23.296 11.283 1.00 25.67 88 GLN A O 1
ATOM 665 N N . ASN A 1 89 ? 2.814 25.122 10.666 1.00 18.50 89 ASN A N 1
ATOM 666 C CA . ASN A 1 89 ? 2.053 25.897 11.627 1.00 17.52 89 ASN A CA 1
ATOM 667 C C . ASN A 1 89 ? 1.343 27.076 11.002 1.00 23.17 89 ASN A C 1
ATOM 668 O O . ASN A 1 89 ? 0.836 27.918 11.709 1.00 25.18 89 ASN A O 1
ATOM 673 N N . GLU A 1 90 ? 1.319 27.189 9.685 1.00 19.53 90 GLU A N 1
ATOM 674 C CA . GLU A 1 90 ? 0.600 28.319 9.092 1.00 16.70 90 GLU A CA 1
ATOM 675 C C . GLU A 1 90 ? -0.005 27.683 7.878 1.00 24.84 90 GLU A C 1
ATOM 676 O O . GLU A 1 90 ? 0.603 27.701 6.805 1.00 25.59 90 GLU A O 1
ATOM 682 N N . GLY A 1 91 ? -1.133 27.000 8.055 1.00 23.16 91 GLY A N 1
ATOM 683 C CA . GLY A 1 91 ? -1.638 26.285 6.909 1.00 21.56 91 GLY A CA 1
ATOM 684 C C . GLY A 1 91 ? -0.591 25.180 6.664 1.00 27.45 91 GLY A C 1
ATOM 685 O O . GLY A 1 91 ? -0.035 24.680 7.659 1.00 26.61 91 GLY A O 1
ATOM 686 N N . PRO A 1 92 ? -0.292 24.818 5.393 1.00 22.66 92 PRO A N 1
ATOM 687 C CA . PRO A 1 92 ? 0.706 23.787 5.099 1.00 22.63 92 PRO A CA 1
ATOM 688 C C . PRO A 1 92 ? 2.143 24.307 5.127 1.00 24.10 92 PRO A C 1
ATOM 689 O O . PRO A 1 92 ? 3.063 23.546 4.809 1.00 24.37 92 PRO A O 1
ATOM 693 N N . GLN A 1 93 ? 2.336 25.593 5.456 1.00 18.37 93 GLN A N 1
ATOM 694 C CA . GLN A 1 93 ? 3.696 26.083 5.470 1.00 16.76 93 GLN A CA 1
ATOM 695 C C . GLN A 1 93 ? 4.279 25.932 6.866 1.00 20.46 93 GLN A C 1
ATOM 696 O O . GLN A 1 93 ? 3.606 25.906 7.887 1.00 18.13 93 GLN A O 1
ATOM 702 N N . THR A 1 94 ? 5.596 25.915 6.890 1.00 22.34 94 THR A N 1
ATOM 703 C CA . THR A 1 94 ? 6.391 25.959 8.116 1.00 18.80 94 THR A CA 1
ATOM 704 C C . THR A 1 94 ? 6.860 27.429 8.198 1.00 22.60 94 THR A C 1
ATOM 705 O O . THR A 1 94 ? 7.654 27.907 7.376 1.00 18.54 94 THR A O 1
ATOM 709 N N . LEU A 1 95 ? 6.353 28.194 9.151 1.00 19.25 95 LEU A N 1
ATOM 710 C CA . LEU A 1 95 ? 6.738 29.584 9.297 1.00 19.02 95 LEU A CA 1
ATOM 711 C C . LEU A 1 95 ? 7.619 29.719 10.526 1.00 19.33 95 LEU A C 1
ATOM 712 O O . LEU A 1 95 ? 7.272 29.271 11.599 1.00 17.41 95 LEU A O 1
ATOM 717 N N . HIS A 1 96 ? 8.751 30.360 10.390 1.00 16.20 96 HIS A N 1
ATOM 718 C CA . HIS A 1 96 ? 9.625 30.539 11.549 1.00 16.04 96 HIS A CA 1
ATOM 719 C C . HIS A 1 96 ? 9.954 29.285 12.388 1.00 20.88 96 HIS A C 1
ATOM 720 O O . HIS A 1 96 ? 9.999 29.303 13.624 1.00 20.45 96 HIS A O 1
ATOM 727 N N . GLY A 1 97 ? 10.213 28.167 11.725 1.00 15.46 97 GLY A N 1
ATOM 728 C CA . GLY A 1 97 ? 10.610 26.968 12.421 1.00 14.96 97 GLY A CA 1
ATOM 729 C C . GLY A 1 97 ? 9.475 26.098 12.933 1.00 25.22 97 GLY A C 1
ATOM 730 O O . GLY A 1 97 ? 9.725 25.086 13.578 1.00 24.88 97 GLY A O 1
ATOM 731 N N . GLY A 1 98 ? 8.221 26.445 12.680 1.00 18.05 98 GLY A N 1
ATOM 732 C CA . GLY A 1 98 ? 7.161 25.547 13.203 1.00 13.71 98 GLY A CA 1
ATOM 733 C C . GLY A 1 98 ? 6.617 26.028 14.583 1.00 27.59 98 GLY A C 1
ATOM 734 O O . GLY A 1 98 ? 7.079 27.015 15.223 1.00 26.19 98 GLY A O 1
ATOM 735 N N . GLU A 1 99 ? 5.594 25.350 15.097 1.00 17.29 99 GLU A N 1
ATOM 736 C CA . GLU A 1 99 ? 4.974 25.756 16.374 1.00 16.49 99 GLU A CA 1
ATOM 737 C C . GLU A 1 99 ? 5.902 25.608 17.558 1.00 20.90 99 GLU A C 1
ATOM 738 O O . GLU A 1 99 ? 6.759 24.734 17.540 1.00 18.84 99 GLU A O 1
ATOM 744 N N . GLU A 1 100 ? 5.714 26.410 18.594 1.00 21.52 100 GLU A N 1
ATOM 745 C CA . GLU A 1 100 ? 6.516 26.251 19.808 1.00 19.29 100 GLU A CA 1
ATOM 746 C C . GLU A 1 100 ? 7.990 26.132 19.541 1.00 19.51 100 GLU A C 1
ATOM 747 O O . GLU A 1 100 ? 8.697 25.294 20.144 1.00 23.24 100 GLU A O 1
ATOM 753 N N . SER A 1 101 ? 8.466 26.965 18.644 1.00 15.78 101 SER A N 1
ATOM 754 C CA . SER A 1 101 ? 9.874 26.910 18.260 1.00 14.21 101 SER A CA 1
ATOM 755 C C . SER A 1 101 ? 10.841 27.592 19.214 1.00 20.57 101 SER A C 1
ATOM 756 O O . SER A 1 101 ? 10.489 27.932 20.339 1.00 18.64 101 SER A O 1
ATOM 759 N N . ILE A 1 102 ? 12.068 27.800 18.758 1.00 16.40 102 ILE A N 1
ATOM 760 C CA . ILE A 1 102 ? 13.071 28.360 19.648 1.00 16.61 102 ILE A CA 1
ATOM 761 C C . ILE A 1 102 ? 12.758 29.742 20.210 1.00 22.83 102 ILE A C 1
ATOM 762 O O . ILE A 1 102 ? 13.341 30.178 21.213 1.00 20.30 102 ILE A O 1
ATOM 767 N N . HIS A 1 103 ? 11.851 30.476 19.594 1.00 18.89 103 HIS A N 1
ATOM 768 C CA . HIS A 1 103 ? 11.558 31.781 20.182 1.00 14.52 103 HIS A CA 1
ATOM 769 C C . HIS A 1 103 ? 10.717 31.668 21.474 1.00 22.93 103 HIS A C 1
ATOM 770 O O . HIS A 1 103 ? 10.483 32.658 22.169 1.00 20.47 103 HIS A O 1
ATOM 777 N N . THR A 1 104 ? 10.194 30.485 21.785 1.00 17.14 104 THR A N 1
ATOM 778 C CA . THR A 1 104 ? 9.359 30.320 22.967 1.00 18.38 104 THR A CA 1
ATOM 779 C C . THR A 1 104 ? 10.058 29.518 24.065 1.00 19.72 104 THR A C 1
ATOM 780 O O . THR A 1 104 ? 9.468 29.114 25.068 1.00 21.10 104 THR A O 1
ATOM 784 N N . LYS A 1 105 ? 11.330 29.234 23.884 1.00 15.83 105 LYS A N 1
ATOM 785 C CA . LYS A 1 105 ? 12.078 28.447 24.865 1.00 14.73 105 LYS A CA 1
ATOM 786 C C . LYS A 1 105 ? 12.962 29.397 25.693 1.00 19.62 105 LYS A C 1
ATOM 787 O O . LYS A 1 105 ? 13.305 30.511 25.252 1.00 19.05 105 LYS A O 1
ATOM 793 N N . LEU A 1 106 ? 13.303 28.942 26.930 1.00 15.41 106 LEU A N 1
ATOM 794 C CA . LEU A 1 106 ? 14.153 29.730 27.796 1.00 14.95 106 LEU A CA 1
ATOM 795 C C . LEU A 1 106 ? 15.535 29.225 27.507 1.00 21.20 106 LEU A C 1
ATOM 796 O O . LEU A 1 106 ? 15.802 28.048 27.676 1.00 22.16 106 LEU A O 1
ATOM 801 N N . TRP A 1 107 ? 16.382 30.092 27.025 1.00 17.74 107 TRP A N 1
ATOM 802 C CA . TRP A 1 107 ? 17.706 29.669 26.682 1.00 17.33 107 TRP A CA 1
ATOM 803 C C . TRP A 1 107 ? 18.596 29.875 27.904 1.00 24.79 107 TRP A C 1
ATOM 804 O O . TRP A 1 107 ? 18.290 30.742 28.718 1.00 19.08 107 TRP A O 1
ATOM 815 N N . THR A 1 108 ? 19.731 29.154 28.004 1.00 17.09 108 THR A N 1
ATOM 816 C CA . THR A 1 108 ? 20.616 29.461 29.115 1.00 17.12 108 THR A CA 1
ATOM 817 C C . THR A 1 108 ? 21.498 30.628 28.640 1.00 19.96 108 THR A C 1
ATOM 818 O O . THR A 1 108 ? 21.587 30.875 27.445 1.00 16.75 108 THR A O 1
ATOM 822 N N . TYR A 1 109 ? 22.148 31.348 29.556 1.00 19.05 109 TYR A N 1
ATOM 823 C CA . TYR A 1 109 ? 23.018 32.429 29.116 1.00 17.88 109 TYR A CA 1
ATOM 824 C C . TYR A 1 109 ? 24.079 32.792 30.132 1.00 21.25 109 TYR A C 1
ATOM 825 O O . TYR A 1 109 ? 23.996 32.510 31.337 1.00 18.70 109 TYR A O 1
ATOM 834 N N . GLU A 1 110 ? 25.068 33.496 29.585 1.00 21.29 110 GLU A N 1
ATOM 835 C CA . GLU A 1 110 ? 26.161 33.972 30.388 1.00 18.76 110 GLU A CA 1
ATOM 836 C C . GLU A 1 110 ? 26.508 35.328 29.908 1.00 21.02 110 GLU A C 1
ATOM 837 O O . GLU A 1 110 ? 26.531 35.556 28.704 1.00 22.63 110 GLU A O 1
ATOM 843 N N . VAL A 1 111 ? 26.795 36.190 30.869 1.00 27.15 111 VAL A N 1
ATOM 844 C CA . VAL A 1 111 ? 27.164 37.586 30.621 1.00 25.14 111 VAL A CA 1
ATOM 845 C C . VAL A 1 111 ? 28.671 37.788 30.681 1.00 29.06 111 VAL A C 1
ATOM 846 O O . VAL A 1 111 ? 29.342 37.260 31.548 1.00 27.08 111 VAL A O 1
ATOM 850 N N . THR A 1 112 ? 29.205 38.541 29.754 1.00 25.75 112 THR A N 1
ATOM 851 C CA . THR A 1 112 ? 30.625 38.826 29.728 1.00 26.07 112 THR A CA 1
ATOM 852 C C . THR A 1 112 ? 30.831 40.330 29.540 1.00 28.53 112 THR A C 1
ATOM 853 O O . THR A 1 112 ? 30.541 40.903 28.485 1.00 29.98 112 THR A O 1
ATOM 857 N N . ASP A 1 113 ? 31.346 40.960 30.594 1.00 23.60 113 ASP A N 1
ATOM 858 C CA . ASP A 1 113 ? 31.618 42.382 30.603 1.00 21.08 113 ASP A CA 1
ATOM 859 C C . ASP A 1 113 ? 33.033 42.667 30.170 1.00 28.96 113 ASP A C 1
ATOM 860 O O . ASP A 1 113 ? 33.980 42.342 30.887 1.00 31.58 113 ASP A O 1
ATOM 865 N N . LEU A 1 114 ? 33.154 43.302 29.023 1.00 28.99 114 LEU A N 1
ATOM 866 C CA . LEU A 1 114 ? 34.458 43.637 28.499 1.00 27.45 114 LEU A CA 1
ATOM 867 C C . LEU A 1 114 ? 34.761 45.110 28.683 1.00 33.24 114 LEU A C 1
ATOM 868 O O . LEU A 1 114 ? 35.722 45.612 28.125 1.00 41.19 114 LEU A O 1
ATOM 873 N N . GLY A 1 115 ? 33.936 45.814 29.421 1.00 26.21 115 GLY A N 1
ATOM 874 C CA . GLY A 1 115 ? 34.197 47.214 29.604 1.00 30.05 115 GLY A CA 1
ATOM 875 C C . GLY A 1 115 ? 33.485 48.066 28.579 1.00 29.54 115 GLY A C 1
ATOM 876 O O . GLY A 1 115 ? 32.349 48.485 28.841 1.00 30.05 115 GLY A O 1
ATOM 877 N N . ALA A 1 116 ? 34.153 48.345 27.442 1.00 21.36 116 ALA A N 1
ATOM 878 C CA . ALA A 1 116 ? 33.481 49.157 26.445 1.00 25.13 116 ALA A CA 1
ATOM 879 C C . ALA A 1 116 ? 32.360 48.390 25.769 1.00 27.56 116 ALA A C 1
ATOM 880 O O . ALA A 1 116 ? 31.462 48.934 25.132 1.00 26.79 116 ALA A O 1
ATOM 882 N N . GLU A 1 117 ? 32.471 47.086 25.898 1.00 25.93 117 GLU A N 1
ATOM 883 C CA . GLU A 1 117 ? 31.468 46.187 25.365 1.00 24.86 117 GLU A CA 1
ATOM 884 C C . GLU A 1 117 ? 31.057 45.105 26.354 1.00 25.34 117 GLU A C 1
ATOM 885 O O . GLU A 1 117 ? 31.869 44.570 27.130 1.00 26.28 117 GLU A O 1
ATOM 891 N N . VAL A 1 118 ? 29.771 44.764 26.295 1.00 23.12 118 VAL A N 1
ATOM 892 C CA . VAL A 1 118 ? 29.274 43.676 27.154 1.00 23.84 118 VAL A CA 1
ATOM 893 C C . VAL A 1 118 ? 28.557 42.656 26.289 1.00 28.11 118 VAL A C 1
ATOM 894 O O . VAL A 1 118 ? 27.781 43.049 25.420 1.00 22.83 118 VAL A O 1
ATOM 898 N N . GLN A 1 119 ? 28.838 41.379 26.496 1.00 21.28 119 GLN A N 1
ATOM 899 C CA . GLN A 1 119 ? 28.205 40.375 25.692 1.00 20.11 119 GLN A CA 1
ATOM 900 C C . GLN A 1 119 ? 27.287 39.519 26.521 1.00 20.78 119 GLN A C 1
ATOM 901 O O . GLN A 1 119 ? 27.550 39.279 27.685 1.00 24.97 119 GLN A O 1
ATOM 907 N N . VAL A 1 120 ? 26.211 39.069 25.901 1.00 18.76 120 VAL A N 1
ATOM 908 C CA . VAL A 1 120 ? 25.260 38.158 26.544 1.00 19.65 120 VAL A CA 1
ATOM 909 C C . VAL A 1 120 ? 25.190 36.984 25.593 1.00 23.36 120 VAL A C 1
ATOM 910 O O . VAL A 1 120 ? 24.633 37.143 24.514 1.00 23.77 120 VAL A O 1
ATOM 914 N N . LYS A 1 121 ? 25.704 35.817 25.961 1.00 19.33 121 LYS A N 1
ATOM 915 C CA . LYS A 1 121 ? 25.658 34.668 25.088 1.00 18.75 121 LYS A CA 1
ATOM 916 C C . LYS A 1 121 ? 24.570 33.679 25.515 1.00 19.38 121 LYS A C 1
ATOM 917 O O . LYS A 1 121 ? 24.624 33.092 26.610 1.00 20.69 121 LYS A O 1
ATOM 923 N N . PHE A 1 122 ? 23.558 33.517 24.646 1.00 17.10 122 PHE A N 1
ATOM 924 C CA . PHE A 1 122 ? 22.471 32.609 24.901 1.00 17.07 122 PHE A CA 1
ATOM 925 C C . PHE A 1 122 ? 22.736 31.301 24.205 1.00 21.37 122 PHE A C 1
ATOM 926 O O . PHE A 1 122 ? 23.181 31.351 23.076 1.00 28.04 122 PHE A O 1
ATOM 934 N N . SER A 1 123 ? 22.411 30.145 24.827 1.00 14.51 123 SER A N 1
ATOM 935 C CA . SER A 1 123 ? 22.618 28.843 24.190 1.00 17.00 123 SER A CA 1
ATOM 936 C C . SER A 1 123 ? 21.390 27.987 24.353 1.00 22.77 123 SER A C 1
ATOM 937 O O . SER A 1 123 ? 20.677 28.091 25.346 1.00 19.05 123 SER A O 1
ATOM 940 N N . LEU A 1 124 ? 21.203 27.144 23.342 1.00 18.75 124 LEU A N 1
ATOM 941 C CA . LEU A 1 124 ? 20.090 26.222 23.281 1.00 17.63 124 LEU A CA 1
ATOM 942 C C . LEU A 1 124 ? 20.451 25.077 22.377 1.00 19.59 124 LEU A C 1
ATOM 943 O O . LEU A 1 124 ? 21.148 25.248 21.363 1.00 19.09 124 LEU A O 1
ATOM 948 N N . VAL A 1 125 ? 19.948 23.905 22.791 1.00 15.67 125 VAL A N 1
ATOM 949 C CA . VAL A 1 125 ? 20.101 22.688 21.978 1.00 18.68 125 VAL A CA 1
ATOM 950 C C . VAL A 1 125 ? 18.752 22.289 21.402 1.00 23.34 125 VAL A C 1
ATOM 951 O O . VAL A 1 125 ? 17.794 22.127 22.135 1.00 21.79 125 VAL A O 1
ATOM 955 N N . SER A 1 126 ? 18.710 22.190 20.073 1.00 21.85 126 SER A N 1
ATOM 956 C CA . SER A 1 126 ? 17.565 21.700 19.310 1.00 18.61 126 SER A CA 1
ATOM 957 C C . SER A 1 126 ? 17.884 20.198 19.135 1.00 20.01 126 SER A C 1
ATOM 958 O O . SER A 1 126 ? 18.866 19.825 18.447 1.00 20.66 126 SER A O 1
ATOM 961 N N . ASN A 1 127 ? 17.062 19.358 19.805 1.00 16.44 127 ASN A N 1
ATOM 962 C CA . ASN A 1 127 ? 17.280 17.922 19.743 1.00 14.16 127 ASN A CA 1
ATOM 963 C C . ASN A 1 127 ? 17.057 17.402 18.337 1.00 22.60 127 ASN A C 1
ATOM 964 O O . ASN A 1 127 ? 16.269 17.941 17.537 1.00 19.53 127 ASN A O 1
ATOM 969 N N . ASP A 1 128 ? 17.739 16.295 18.013 1.00 18.32 128 ASP A N 1
ATOM 970 C CA . ASP A 1 128 ? 17.480 15.745 16.709 1.00 17.48 128 ASP A CA 1
ATOM 971 C C . ASP A 1 128 ? 15.980 15.397 16.566 1.00 22.82 128 ASP A C 1
ATOM 972 O O . ASP A 1 128 ? 15.350 14.828 17.488 1.00 21.90 128 ASP A O 1
ATOM 977 N N . GLY A 1 129 ? 15.395 15.769 15.426 1.00 17.47 129 GLY A N 1
ATOM 978 C CA . GLY A 1 129 ? 14.004 15.460 15.134 1.00 17.29 129 GLY A CA 1
ATOM 979 C C . GLY A 1 129 ? 13.026 16.529 15.590 1.00 19.38 129 GLY A C 1
ATOM 980 O O . GLY A 1 129 ? 11.873 16.474 15.222 1.00 17.89 129 GLY A O 1
ATOM 981 N N . THR A 1 130 ? 13.466 17.505 16.384 1.00 17.23 130 THR A N 1
ATOM 982 C CA . THR A 1 130 ? 12.569 18.572 16.865 1.00 16.29 130 THR A CA 1
ATOM 983 C C . THR A 1 130 ? 11.851 19.288 15.732 1.00 20.60 130 THR A C 1
ATOM 984 O O . THR A 1 130 ? 12.499 19.938 14.913 1.00 18.58 130 THR A O 1
ATOM 988 N N . ASN A 1 131 ? 10.514 19.177 15.683 1.00 19.64 131 ASN A N 1
ATOM 989 C CA . ASN A 1 131 ? 9.722 19.809 14.619 1.00 17.28 131 ASN A CA 1
ATOM 990 C C . ASN A 1 131 ? 10.112 19.341 13.195 1.00 19.81 131 ASN A C 1
ATOM 991 O O . ASN A 1 131 ? 9.914 20.050 12.198 1.00 16.26 131 ASN A O 1
ATOM 996 N N . GLY A 1 132 ? 10.682 18.137 13.122 1.00 17.44 132 GLY A N 1
ATOM 997 C CA . GLY A 1 132 ? 11.045 17.547 11.868 1.00 18.45 132 GLY A CA 1
ATOM 998 C C . GLY A 1 132 ? 12.468 17.829 11.477 1.00 21.60 132 GLY A C 1
ATOM 999 O O . GLY A 1 132 ? 12.946 17.236 10.517 1.00 21.39 132 GLY A O 1
ATOM 1000 N N . TYR A 1 133 ? 13.176 18.699 12.196 1.00 22.08 133 TYR A N 1
ATOM 1001 C CA . TYR A 1 133 ? 14.542 18.982 11.771 1.00 14.89 133 TYR A CA 1
ATOM 1002 C C . TYR A 1 133 ? 15.603 18.037 12.263 1.00 22.55 133 TYR A C 1
ATOM 1003 O O . TYR A 1 133 ? 15.654 17.816 13.448 1.00 21.18 133 TYR A O 1
ATOM 1012 N N . PRO A 1 134 ? 16.492 17.544 11.380 1.00 18.52 134 PRO A N 1
ATOM 1013 C CA . PRO A 1 134 ? 17.582 16.657 11.806 1.00 17.12 134 PRO A CA 1
ATOM 1014 C C . PRO A 1 134 ? 18.510 17.420 12.713 1.00 20.10 134 PRO A C 1
ATOM 1015 O O . PRO A 1 134 ? 18.634 18.611 12.488 1.00 23.37 134 PRO A O 1
ATOM 1019 N N . GLY A 1 135 ? 19.153 16.759 13.714 1.00 17.34 135 GLY A N 1
ATOM 1020 C CA . GLY A 1 135 ? 20.039 17.420 14.687 1.00 18.30 135 GLY A CA 1
ATOM 1021 C C . GLY A 1 135 ? 20.906 16.395 15.360 1.00 25.70 135 GLY A C 1
ATOM 1022 O O . GLY A 1 135 ? 21.193 15.405 14.744 1.00 24.20 135 GLY A O 1
ATOM 1023 N N . LYS A 1 136 ? 21.316 16.597 16.600 1.00 22.81 136 LYS A N 1
ATOM 1024 C CA . LYS A 1 136 ? 20.990 17.791 17.353 1.00 18.73 136 LYS A CA 1
ATOM 1025 C C . LYS A 1 136 ? 21.778 18.969 16.825 1.00 23.60 136 LYS A C 1
ATOM 1026 O O . LYS A 1 136 ? 22.826 18.806 16.194 1.00 21.67 136 LYS A O 1
ATOM 1032 N N . ILE A 1 137 ? 21.241 20.178 17.074 1.00 15.94 137 ILE A N 1
ATOM 1033 C CA . ILE A 1 137 ? 21.939 21.372 16.635 1.00 17.25 137 ILE A CA 1
ATOM 1034 C C . ILE A 1 137 ? 22.258 22.155 17.893 1.00 23.53 137 ILE A C 1
ATOM 1035 O O . ILE A 1 137 ? 21.356 22.564 18.645 1.00 18.67 137 ILE A O 1
ATOM 1040 N N . GLU A 1 138 ? 23.531 22.421 18.134 1.00 18.12 138 GLU A N 1
ATOM 1041 C CA . GLU A 1 138 ? 23.815 23.227 19.295 1.00 21.11 138 GLU A CA 1
ATOM 1042 C C . GLU A 1 138 ? 23.873 24.656 18.832 1.00 26.50 138 GLU A C 1
ATOM 1043 O O . GLU A 1 138 ? 24.701 24.927 17.983 1.00 23.52 138 GLU A O 1
ATOM 1049 N N . MET A 1 139 ? 23.015 25.535 19.315 1.00 20.92 139 MET A N 1
ATOM 1050 C CA . MET A 1 139 ? 23.029 26.921 18.836 1.00 19.98 139 MET A CA 1
ATOM 1051 C C . MET A 1 139 ? 23.419 27.957 19.911 1.00 21.89 139 MET A C 1
ATOM 1052 O O . MET A 1 139 ? 23.162 27.782 21.079 1.00 24.06 139 MET A O 1
ATOM 1057 N N . SER A 1 140 ? 23.973 29.102 19.495 1.00 20.33 140 SER A N 1
ATOM 1058 C CA . SER A 1 140 ? 24.263 30.159 20.402 1.00 17.81 140 SER A CA 1
ATOM 1059 C C . SER A 1 140 ? 24.016 31.437 19.655 1.00 18.97 140 SER A C 1
ATOM 1060 O O . SER A 1 140 ? 24.269 31.540 18.442 1.00 21.05 140 SER A O 1
ATOM 1065 N N . VAL A 1 141 ? 23.501 32.404 20.404 1.00 15.87 141 VAL A N 1
ATOM 1066 C CA . VAL A 1 141 ? 23.282 33.712 19.833 1.00 16.51 141 VAL A CA 1
ATOM 1067 C C . VAL A 1 141 ? 23.878 34.669 20.830 1.00 22.82 141 VAL A C 1
ATOM 1068 O O . VAL A 1 141 ? 23.516 34.629 21.998 1.00 22.29 141 VAL A O 1
ATOM 1072 N N . THR A 1 142 ? 24.799 35.520 20.397 1.00 16.26 142 THR A N 1
ATOM 1073 C CA . THR A 1 142 ? 25.385 36.463 21.333 1.00 14.44 142 THR A CA 1
ATOM 1074 C C . THR A 1 142 ? 24.909 37.855 20.952 1.00 21.75 142 THR A C 1
ATOM 1075 O O . THR A 1 142 ? 25.120 38.284 19.830 1.00 22.40 142 THR A O 1
ATOM 1079 N N . HIS A 1 143 ? 24.247 38.532 21.853 1.00 16.59 143 HIS A N 1
ATOM 1080 C CA . HIS A 1 143 ? 23.839 39.876 21.604 1.00 14.37 143 HIS A CA 1
ATOM 1081 C C . HIS A 1 143 ? 24.871 40.704 22.373 1.00 24.79 143 HIS A C 1
ATOM 1082 O O . HIS A 1 143 ? 25.240 40.413 23.526 1.00 20.99 143 HIS A O 1
ATOM 1089 N N . SER A 1 144 ? 25.402 41.759 21.758 1.00 23.46 144 SER A N 1
ATOM 1090 C CA . SER A 1 144 ? 26.373 42.567 22.492 1.00 19.92 144 SER A CA 1
ATOM 1091 C C . SER A 1 144 ? 26.032 44.020 22.285 1.00 23.42 144 SER A C 1
ATOM 1092 O O . SER A 1 144 ? 25.387 44.337 21.293 1.00 20.77 144 SER A O 1
ATOM 1095 N N . PHE A 1 145 ? 26.455 44.888 23.219 1.00 23.48 145 PHE A N 1
ATOM 1096 C CA . PHE A 1 145 ? 26.178 46.332 23.123 1.00 21.87 145 PHE A CA 1
ATOM 1097 C C . PHE A 1 145 ? 27.433 47.060 23.564 1.00 29.07 145 PHE A C 1
ATOM 1098 O O . PHE A 1 145 ? 28.080 46.633 24.527 1.00 26.74 145 PHE A O 1
ATOM 1106 N N . ASP A 1 146 ? 27.781 48.126 22.850 1.00 26.95 146 ASP A N 1
ATOM 1107 C CA . ASP A 1 146 ? 29.003 48.806 23.199 1.00 21.93 146 ASP A CA 1
ATOM 1108 C C . ASP A 1 146 ? 28.849 50.292 23.385 1.00 27.72 146 ASP A C 1
ATOM 1109 O O . ASP A 1 146 ? 27.797 50.915 23.199 1.00 23.24 146 ASP A O 1
ATOM 1114 N N . ASP A 1 147 ? 29.970 50.870 23.754 1.00 24.48 147 ASP A N 1
ATOM 1115 C CA . ASP A 1 147 ? 29.897 52.283 23.986 1.00 22.52 147 ASP A CA 1
ATOM 1116 C C . ASP A 1 147 ? 29.715 53.106 22.752 1.00 29.68 147 ASP A C 1
ATOM 1117 O O . ASP A 1 147 ? 29.522 54.309 22.863 1.00 32.69 147 ASP A O 1
ATOM 1122 N N . ASP A 1 148 ? 29.819 52.504 21.582 1.00 28.39 148 ASP A N 1
ATOM 1123 C CA . ASP A 1 148 ? 29.623 53.293 20.367 1.00 24.72 148 ASP A CA 1
ATOM 1124 C C . ASP A 1 148 ? 28.201 53.124 19.883 1.00 31.25 148 ASP A C 1
ATOM 1125 O O . ASP A 1 148 ? 27.900 53.381 18.723 1.00 29.39 148 ASP A O 1
ATOM 1130 N N . ASN A 1 149 ? 27.329 52.624 20.749 1.00 28.70 149 ASN A N 1
ATOM 1131 C CA . ASN A 1 149 ? 25.941 52.429 20.386 1.00 28.76 149 ASN A CA 1
ATOM 1132 C C . ASN A 1 149 ? 25.694 51.387 19.344 1.00 28.20 149 ASN A C 1
ATOM 1133 O O . ASN A 1 149 ? 24.667 51.495 18.658 1.00 26.43 149 ASN A O 1
ATOM 1138 N N . LYS A 1 150 ? 26.629 50.413 19.256 1.00 22.57 150 LYS A N 1
ATOM 1139 C CA . LYS A 1 150 ? 26.450 49.342 18.288 1.00 22.70 150 LYS A CA 1
ATOM 1140 C C . LYS A 1 150 ? 25.860 48.109 18.950 1.00 28.13 150 LYS A C 1
ATOM 1141 O O . LYS A 1 150 ? 26.493 47.550 19.859 1.00 24.56 150 LYS A O 1
ATOM 1147 N N . TRP A 1 151 ? 24.701 47.654 18.452 1.00 20.67 151 TRP A N 1
ATOM 1148 C CA . TRP A 1 151 ? 24.151 46.405 18.969 1.00 20.69 151 TRP A CA 1
ATOM 1149 C C . TRP A 1 151 ? 24.418 45.327 17.898 1.00 22.43 151 TRP A C 1
ATOM 1150 O O . TRP A 1 151 ? 23.962 45.363 16.755 1.00 19.86 151 TRP A O 1
ATOM 1161 N N . LYS A 1 152 ? 25.186 44.336 18.272 1.00 21.35 152 LYS A N 1
ATOM 1162 C CA . LYS A 1 152 ? 25.553 43.277 17.362 1.00 18.49 152 LYS A CA 1
ATOM 1163 C C . LYS A 1 152 ? 25.007 41.907 17.786 1.00 26.36 152 LYS A C 1
ATOM 1164 O O . LYS A 1 152 ? 24.948 41.604 18.957 1.00 24.53 152 LYS A O 1
ATOM 1170 N N . ILE A 1 153 ? 24.617 41.081 16.811 1.00 20.23 153 ILE A N 1
ATOM 1171 C CA . ILE A 1 153 ? 24.094 39.724 17.009 1.00 19.97 153 ILE A CA 1
ATOM 1172 C C . ILE A 1 153 ? 24.981 38.769 16.208 1.00 23.59 153 ILE A C 1
ATOM 1173 O O . ILE A 1 153 ? 25.170 38.891 14.994 1.00 20.27 153 ILE A O 1
ATOM 1178 N N . HIS A 1 154 ? 25.556 37.811 16.909 1.00 18.28 154 HIS A N 1
ATOM 1179 C CA . HIS A 1 154 ? 26.414 36.894 16.224 1.00 15.34 154 HIS A CA 1
ATOM 1180 C C . HIS A 1 154 ? 25.872 35.519 16.535 1.00 19.58 154 HIS A C 1
ATOM 1181 O O . HIS A 1 154 ? 25.692 35.174 17.708 1.00 21.45 154 HIS A O 1
ATOM 1188 N N . TYR A 1 155 ? 25.595 34.765 15.478 1.00 19.99 155 TYR A N 1
ATOM 1189 C CA . TYR A 1 155 ? 25.068 33.417 15.632 1.00 19.24 155 TYR A CA 1
ATOM 1190 C C . TYR A 1 155 ? 26.101 32.364 15.312 1.00 22.41 155 TYR A C 1
ATOM 1191 O O . TYR A 1 155 ? 26.906 32.528 14.411 1.00 22.38 155 TYR A O 1
ATOM 1200 N N . GLU A 1 156 ? 26.006 31.252 16.007 1.00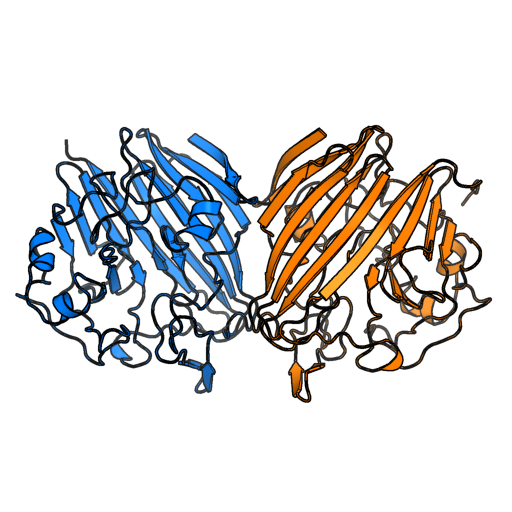 15.99 156 GLU A N 1
ATOM 1201 C CA . GLU A 1 156 ? 26.873 30.136 15.700 1.00 18.03 156 GLU A CA 1
ATOM 1202 C C . GLU A 1 156 ? 26.065 28.872 15.909 1.00 26.05 156 GLU A C 1
ATOM 1203 O O . GLU A 1 156 ? 25.206 28.857 16.802 1.00 22.76 156 GLU A O 1
ATOM 1209 N N . ALA A 1 157 ? 26.320 27.824 15.102 1.00 20.96 157 ALA A N 1
ATOM 1210 C CA . ALA A 1 157 ? 25.647 26.530 15.263 1.00 18.22 157 ALA A CA 1
ATOM 1211 C C . ALA A 1 157 ? 26.475 25.377 14.706 1.00 20.75 157 ALA A C 1
ATOM 1212 O O . ALA A 1 157 ? 27.270 25.570 13.781 1.00 25.71 157 ALA A O 1
ATOM 1214 N N . ILE A 1 158 ? 26.256 24.179 15.295 1.00 22.71 158 ILE A N 1
ATOM 1215 C CA . ILE A 1 158 ? 26.880 22.942 14.875 1.00 22.50 158 ILE A CA 1
ATOM 1216 C C . ILE A 1 158 ? 25.839 21.867 15.013 1.00 17.68 158 ILE A C 1
ATOM 1217 O O . ILE A 1 158 ? 25.169 21.789 16.040 1.00 21.49 158 ILE A O 1
ATOM 1222 N N . SER A 1 159 ? 25.750 21.067 13.965 1.00 18.31 159 SER A N 1
ATOM 1223 C CA . SER A 1 159 ? 24.780 19.987 13.897 1.00 13.77 159 SER A CA 1
ATOM 1224 C C . SER A 1 159 ? 25.451 18.639 13.815 1.00 29.26 159 SER A C 1
ATOM 1225 O O . SER A 1 159 ? 26.529 18.500 13.242 1.00 21.57 159 SER A O 1
ATOM 1228 N N . ASP A 1 160 ? 24.806 17.633 14.413 1.00 18.81 160 ASP A N 1
ATOM 1229 C CA . ASP A 1 160 ? 25.376 16.309 14.361 1.00 17.18 160 ASP A CA 1
ATOM 1230 C C . ASP A 1 160 ? 25.009 15.641 13.037 1.00 26.56 160 ASP A C 1
ATOM 1231 O O . ASP A 1 160 ? 25.523 14.592 12.691 1.00 24.50 160 ASP A O 1
ATOM 1236 N N . LYS A 1 161 ? 24.078 16.204 12.291 1.00 21.32 161 LYS A N 1
ATOM 1237 C CA . LYS A 1 161 ? 23.656 15.601 11.052 1.00 19.72 161 LYS A CA 1
ATOM 1238 C C . LYS A 1 161 ? 23.358 16.680 10.072 1.00 24.72 161 LYS A C 1
ATOM 1239 O O . LYS A 1 161 ? 23.098 17.801 10.485 1.00 20.32 161 LYS A O 1
ATOM 1245 N N . ASP A 1 162 ? 23.349 16.316 8.788 1.00 23.96 162 ASP A N 1
ATOM 1246 C CA . ASP A 1 162 ? 23.046 17.301 7.762 1.00 20.47 162 ASP A CA 1
ATOM 1247 C C . ASP A 1 162 ? 21.656 17.802 8.024 1.00 22.27 162 ASP A C 1
ATOM 1248 O O . ASP A 1 162 ? 20.727 17.023 8.237 1.00 22.45 162 ASP A O 1
ATOM 1253 N N . THR A 1 163 ? 21.548 19.107 7.937 1.00 19.21 163 THR A N 1
ATOM 1254 C CA . THR A 1 163 ? 20.279 19.729 8.234 1.00 19.25 163 THR A CA 1
ATOM 1255 C C . THR A 1 163 ? 20.148 21.070 7.497 1.00 22.10 163 THR A C 1
ATOM 1256 O O . THR A 1 163 ? 20.859 21.298 6.511 1.00 20.53 163 THR A O 1
ATOM 1260 N N . VAL A 1 164 ? 19.235 21.946 7.942 1.00 16.17 164 VAL A N 1
ATOM 1261 C CA . VAL A 1 164 ? 19.030 23.250 7.320 1.00 20.18 164 VAL A CA 1
ATOM 1262 C C . VAL A 1 164 ? 19.132 24.279 8.397 1.00 24.38 164 VAL A C 1
ATOM 1263 O O . VAL A 1 164 ? 18.762 23.983 9.524 1.00 22.17 164 VAL A O 1
ATOM 1267 N N . PHE A 1 165 ? 19.666 25.456 8.111 1.00 20.07 165 PHE A N 1
ATOM 1268 C CA . PHE A 1 165 ? 19.764 26.420 9.191 1.00 21.03 165 PHE A CA 1
ATOM 1269 C C . PHE A 1 165 ? 19.895 27.849 8.660 1.00 25.54 165 PHE A C 1
ATOM 1270 O O . PHE A 1 165 ? 20.795 28.124 7.868 1.00 21.06 165 PHE A O 1
ATOM 1278 N N . ASN A 1 166 ? 18.974 28.746 9.084 1.00 17.55 166 ASN A N 1
ATOM 1279 C CA . ASN A 1 166 ? 18.964 30.122 8.579 1.00 14.17 166 ASN A CA 1
ATOM 1280 C C . ASN A 1 166 ? 18.101 30.981 9.459 1.00 16.32 166 ASN A C 1
ATOM 1281 O O . ASN A 1 166 ? 17.023 31.392 9.070 1.00 19.87 166 ASN A O 1
ATOM 1286 N N . PRO A 1 167 ? 18.575 31.199 10.661 1.00 18.16 167 PRO A N 1
ATOM 1287 C CA . PRO A 1 167 ? 17.825 31.957 11.620 1.00 15.16 167 PRO A CA 1
ATOM 1288 C C . PRO A 1 167 ? 17.906 33.466 11.323 1.00 20.06 167 PRO A C 1
ATOM 1289 O O . PRO A 1 167 ? 18.635 33.939 10.439 1.00 20.87 167 PRO A O 1
ATOM 1293 N N . THR A 1 168 ? 17.128 34.242 12.112 1.00 18.94 168 THR A N 1
ATOM 1294 C CA . THR A 1 168 ? 17.153 35.711 11.991 1.00 15.23 168 THR A CA 1
ATOM 1295 C C . THR A 1 168 ? 16.705 36.331 13.296 1.00 18.61 168 THR A C 1
ATOM 1296 O O . THR A 1 168 ? 16.200 35.631 14.199 1.00 17.15 168 THR A O 1
ATOM 1300 N N . GLY A 1 169 ? 16.889 37.643 13.388 1.00 20.84 169 GLY A N 1
ATOM 1301 C CA . GLY A 1 169 ? 16.476 38.379 14.564 1.00 20.46 169 GLY A CA 1
ATOM 1302 C C . GLY A 1 169 ? 15.254 39.182 14.122 1.00 25.13 169 GLY A C 1
ATOM 1303 O O . GLY A 1 169 ? 15.250 39.830 13.074 1.00 20.58 169 GLY A O 1
ATOM 1304 N N . ASN A 1 170 ? 14.221 39.122 14.932 1.00 16.82 170 ASN A N 1
ATOM 1305 C CA . ASN A 1 170 ? 12.974 39.777 14.589 1.00 17.10 170 ASN A CA 1
ATOM 1306 C C . ASN A 1 170 ? 12.586 41.100 15.310 1.00 29.25 170 ASN A C 1
ATOM 1307 O O . ASN A 1 170 ? 11.415 41.331 15.646 1.00 24.93 170 ASN A O 1
ATOM 1312 N N . VAL A 1 171 ? 13.546 42.009 15.518 1.00 23.34 171 VAL A N 1
ATOM 1313 C CA . VAL A 1 171 ? 13.227 43.279 16.137 1.00 20.10 171 VAL A CA 1
ATOM 1314 C C . VAL A 1 171 ? 12.373 44.093 15.179 1.00 21.41 171 VAL A C 1
ATOM 1315 O O . VAL A 1 171 ? 12.554 44.029 13.965 1.00 19.66 171 VAL A O 1
ATOM 1319 N N . TYR A 1 172 ? 11.462 44.867 15.752 1.00 20.23 172 TYR A N 1
ATOM 1320 C CA . TYR A 1 172 ? 10.631 45.810 15.013 1.00 17.10 172 TYR A CA 1
ATOM 1321 C C . TYR A 1 172 ? 11.056 47.201 15.481 1.00 22.83 172 TYR A C 1
ATOM 1322 O O . TYR A 1 172 ? 11.043 47.497 16.685 1.00 23.30 172 TYR A O 1
ATOM 1331 N N . PHE A 1 173 ? 11.414 48.067 14.577 1.00 20.55 173 PHE A N 1
ATOM 1332 C CA . PHE A 1 173 ? 11.763 49.404 14.995 1.00 18.66 173 PHE A CA 1
ATOM 1333 C C . PHE A 1 173 ? 10.591 50.336 14.857 1.00 25.10 173 PHE A C 1
ATOM 1334 O O . PHE A 1 173 ? 9.724 50.083 14.035 1.00 24.26 173 PHE A O 1
ATOM 1342 N N . ASN A 1 174 ? 10.578 51.422 15.643 1.00 25.66 174 ASN A N 1
ATOM 1343 C CA . ASN A 1 174 ? 9.569 52.482 15.593 1.00 23.52 174 ASN A CA 1
ATOM 1344 C C . ASN A 1 174 ? 10.134 53.670 16.334 1.00 23.71 174 ASN A C 1
ATOM 1345 O O . ASN A 1 174 ? 9.972 53.789 17.530 1.00 26.99 174 ASN A O 1
ATOM 1350 N N . LEU A 1 175 ? 10.808 54.522 15.583 1.00 22.89 175 LEU A N 1
ATOM 1351 C CA . LEU A 1 175 ? 11.474 55.659 16.134 1.00 22.32 175 LEU A CA 1
ATOM 1352 C C . LEU A 1 175 ? 10.518 56.678 16.696 1.00 34.48 175 LEU A C 1
ATOM 1353 O O . LEU A 1 175 ? 10.978 57.629 17.314 1.00 33.31 175 LEU A O 1
ATOM 1358 N N . ASN A 1 176 ? 9.213 56.470 16.490 1.00 26.69 176 ASN A N 1
ATOM 1359 C CA . ASN A 1 176 ? 8.225 57.383 17.045 1.00 25.26 176 ASN A CA 1
ATOM 1360 C C . ASN A 1 176 ? 8.174 57.118 18.535 1.00 37.02 176 ASN A C 1
ATOM 1361 O O . ASN A 1 176 ? 7.689 57.933 19.327 1.00 37.95 176 ASN A O 1
ATOM 1366 N N . GLY A 1 177 ? 8.652 55.932 18.915 1.00 28.52 177 GLY A N 1
ATOM 1367 C CA . GLY A 1 177 ? 8.662 55.548 20.322 1.00 24.81 177 GLY A CA 1
ATOM 1368 C C . GLY A 1 177 ? 7.260 55.224 20.824 1.00 30.11 177 GLY A C 1
ATOM 1369 O O . GLY A 1 177 ? 7.019 55.163 21.998 1.00 31.42 177 GLY A O 1
ATOM 1370 N N . ASP A 1 178 ? 6.307 54.975 19.945 1.00 27.82 178 ASP A N 1
ATOM 1371 C CA . ASP A 1 178 ? 4.929 54.710 20.339 1.00 24.12 178 ASP A CA 1
ATOM 1372 C C . ASP A 1 178 ? 4.300 53.910 19.200 1.00 30.06 178 ASP A C 1
ATOM 1373 O O . ASP A 1 178 ? 4.348 54.355 18.050 1.00 31.68 178 ASP A O 1
ATOM 1378 N N . ALA A 1 179 ? 3.738 52.732 19.518 1.00 29.11 179 ALA A N 1
ATOM 1379 C CA . ALA A 1 179 ? 3.118 51.811 18.543 1.00 30.19 179 ALA A CA 1
ATOM 1380 C C . ALA A 1 179 ? 1.870 52.319 17.838 1.00 34.01 179 ALA A C 1
ATOM 1381 O O . ALA A 1 179 ? 1.465 51.744 16.843 1.00 33.20 179 ALA A O 1
ATOM 1383 N N . SER A 1 180 ? 1.249 53.345 18.396 1.00 28.08 180 SER A N 1
ATOM 1384 C CA . SER A 1 180 ? 0.046 53.870 17.848 1.00 27.92 180 SER A CA 1
ATOM 1385 C C . SER A 1 180 ? 0.339 54.797 16.707 1.00 36.96 180 SER A C 1
ATOM 1386 O O . SER A 1 180 ? -0.603 55.310 16.105 1.00 39.51 180 SER A O 1
ATOM 1389 N N . GLU A 1 181 ? 1.637 54.977 16.414 1.00 31.83 181 GLU A N 1
ATOM 1390 C CA . GLU A 1 181 ? 2.079 55.846 15.324 1.00 29.99 181 GLU A CA 1
ATOM 1391 C C . GLU A 1 181 ? 2.808 55.153 14.195 1.00 35.99 181 GLU A C 1
ATOM 1392 O O . GLU A 1 181 ? 3.857 54.523 14.357 1.00 36.32 181 GLU A O 1
ATOM 1398 N N . SER A 1 182 ? 2.247 55.334 13.023 1.00 25.32 182 SER A N 1
ATOM 1399 C CA . SER A 1 182 ? 2.830 54.738 11.864 1.00 25.72 182 SER A CA 1
ATOM 1400 C C . SER A 1 182 ? 4.279 55.124 11.555 1.00 30.06 182 SER A C 1
ATOM 1401 O O . SER A 1 182 ? 4.775 56.210 11.878 1.00 35.08 182 SER A O 1
ATOM 1404 N N . VAL A 1 183 ? 4.997 54.204 10.924 1.00 20.45 183 VAL A N 1
ATOM 1405 C CA . VAL A 1 183 ? 6.371 54.468 10.565 1.00 20.57 183 VAL A CA 1
ATOM 1406 C C . VAL A 1 183 ? 6.429 55.124 9.206 1.00 24.96 183 VAL A C 1
ATOM 1407 O O . VAL A 1 183 ? 7.485 55.420 8.657 1.00 29.65 183 VAL A O 1
ATOM 1411 N N . GLU A 1 184 ? 5.281 55.390 8.634 1.00 25.68 184 GLU A N 1
ATOM 1412 C CA . GLU A 1 184 ? 5.245 56.068 7.321 1.00 28.15 184 GLU A CA 1
ATOM 1413 C C . GLU A 1 184 ? 6.031 57.370 7.258 1.00 29.87 184 GLU A C 1
ATOM 1414 O O . GLU A 1 184 ? 6.423 57.836 6.196 1.00 29.36 184 GLU A O 1
ATOM 1420 N N . ASN A 1 185 ? 6.275 57.973 8.401 1.00 25.48 185 ASN A N 1
ATOM 1421 C CA . ASN A 1 185 ? 7.044 59.190 8.411 1.00 25.57 185 ASN A CA 1
ATOM 1422 C C . ASN A 1 185 ? 8.538 58.939 8.463 1.00 34.11 185 ASN A C 1
ATOM 1423 O O . ASN A 1 185 ? 9.310 59.889 8.437 1.00 30.02 185 ASN A O 1
ATOM 1428 N N . HIS A 1 186 ? 8.988 57.688 8.571 1.00 27.42 186 HIS A N 1
ATOM 1429 C CA . HIS A 1 186 ? 10.438 57.477 8.607 1.00 26.85 186 HIS A CA 1
ATOM 1430 C C . HIS A 1 186 ? 10.970 57.391 7.197 1.00 32.46 186 HIS A C 1
ATOM 1431 O O . HIS A 1 186 ? 10.261 57.091 6.238 1.00 31.91 186 HIS A O 1
ATOM 1438 N N . GLY A 1 187 ? 12.250 57.670 7.083 1.00 33.13 187 GLY A N 1
ATOM 1439 C CA . GLY A 1 187 ? 12.904 57.610 5.798 1.00 29.25 187 GLY A CA 1
ATOM 1440 C C . GLY A 1 187 ? 13.717 56.336 5.784 1.00 30.83 187 GLY A C 1
ATOM 1441 O O . GLY A 1 187 ? 14.342 55.969 6.781 1.00 29.48 187 GLY A O 1
ATOM 1442 N N . LEU A 1 188 ? 13.704 55.683 4.645 1.00 21.20 188 LEU A N 1
ATOM 1443 C CA . LEU A 1 188 ? 14.431 54.453 4.512 1.00 23.70 188 LEU A CA 1
ATOM 1444 C C . LEU A 1 188 ? 15.381 54.465 3.326 1.00 31.62 188 LEU A C 1
ATOM 1445 O O . LEU A 1 188 ? 15.048 54.876 2.233 1.00 28.59 188 LEU A O 1
ATOM 1450 N N . ARG A 1 189 ? 16.582 53.960 3.528 1.00 26.03 189 ARG A N 1
ATOM 1451 C CA . ARG A 1 189 ? 17.517 53.805 2.443 1.00 27.52 189 ARG A CA 1
ATOM 1452 C C . ARG A 1 189 ? 17.868 52.333 2.443 1.00 31.59 189 ARG A C 1
ATOM 1453 O O . ARG A 1 189 ? 18.012 51.761 3.514 1.00 34.09 189 ARG A O 1
ATOM 1461 N N . LEU A 1 190 ? 18.017 51.740 1.286 1.00 29.59 190 LEU A N 1
ATOM 1462 C CA . LEU A 1 190 ? 18.317 50.316 1.254 1.00 29.50 190 LEU A CA 1
ATOM 1463 C C . LEU A 1 190 ? 19.003 49.963 -0.032 1.00 33.99 190 LEU A C 1
ATOM 1464 O O . LEU A 1 190 ? 18.402 50.155 -1.092 1.00 35.56 190 LEU A O 1
ATOM 1469 N N . ALA A 1 191 ? 20.226 49.436 0.096 1.00 29.68 191 ALA A N 1
ATOM 1470 C CA . ALA A 1 191 ? 21.112 49.025 -1.007 1.00 27.50 191 ALA A CA 1
ATOM 1471 C C . ALA A 1 191 ? 20.740 47.716 -1.719 1.00 30.20 191 ALA A C 1
ATOM 1472 O O . ALA A 1 191 ? 21.538 46.763 -1.810 1.00 27.38 191 ALA A O 1
ATOM 1474 N N . ALA A 1 192 ? 19.512 47.695 -2.255 1.00 24.99 192 ALA A N 1
ATOM 1475 C CA . ALA A 1 192 ? 18.960 46.553 -2.972 1.00 26.75 192 ALA A CA 1
ATOM 1476 C C . ALA A 1 192 ? 18.224 47.026 -4.237 1.00 29.52 192 ALA A C 1
ATOM 1477 O O . ALA A 1 192 ? 17.429 47.972 -4.226 1.00 33.86 192 ALA A O 1
ATOM 1479 N N . SER A 1 193 ? 18.504 46.364 -5.357 1.00 25.96 193 SER A N 1
ATOM 1480 C CA . SER A 1 193 ? 17.874 46.698 -6.638 1.00 24.70 193 SER A CA 1
ATOM 1481 C C . SER A 1 193 ? 16.867 45.642 -7.028 1.00 33.55 193 SER A C 1
ATOM 1482 O O . SER A 1 193 ? 16.223 45.834 -8.024 1.00 32.02 193 SER A O 1
ATOM 1485 N N . ARG A 1 194 ? 16.767 44.517 -6.294 1.00 26.34 194 ARG A N 1
ATOM 1486 C CA . ARG A 1 194 ? 15.813 43.466 -6.621 1.00 27.06 194 ARG A CA 1
ATOM 1487 C C . ARG A 1 194 ? 15.089 42.967 -5.386 1.00 29.30 194 ARG A C 1
ATOM 1488 O O . ARG A 1 194 ? 15.576 43.103 -4.253 1.00 25.19 194 ARG A O 1
ATOM 1496 N N . PHE A 1 195 ? 13.941 42.375 -5.669 1.00 21.53 195 PHE A N 1
ATOM 1497 C CA . PHE A 1 195 ? 13.166 41.788 -4.620 1.00 21.47 195 PHE A CA 1
ATOM 1498 C C . PHE A 1 195 ? 12.511 40.505 -5.095 1.00 28.32 195 PHE A C 1
ATOM 1499 O O . PHE A 1 195 ? 12.519 40.199 -6.282 1.00 24.88 195 PHE A O 1
ATOM 1507 N N . VAL A 1 196 ? 11.975 39.749 -4.128 1.00 23.35 196 VAL A N 1
ATOM 1508 C CA . VAL A 1 196 ? 11.292 38.476 -4.341 1.00 20.17 196 VAL A CA 1
ATOM 1509 C C . VAL A 1 196 ? 9.818 38.649 -4.097 1.00 27.05 196 VAL A C 1
ATOM 1510 O O . VAL A 1 196 ? 9.397 38.794 -2.956 1.00 25.85 196 VAL A O 1
ATOM 1514 N N . PRO A 1 197 ? 9.051 38.652 -5.182 1.00 25.06 197 PRO A N 1
ATOM 1515 C CA . PRO A 1 197 ? 7.632 38.816 -5.082 1.00 22.20 197 PRO A CA 1
ATOM 1516 C C . PRO A 1 197 ? 6.965 37.569 -4.502 1.00 25.11 197 PRO A C 1
ATOM 1517 O O . PRO A 1 197 ? 7.448 36.439 -4.586 1.00 24.09 197 PRO A O 1
ATOM 1521 N N . LEU A 1 198 ? 5.814 37.785 -3.879 1.00 20.63 198 LEU A N 1
ATOM 1522 C CA . LEU A 1 198 ? 5.051 36.719 -3.267 1.00 21.79 198 LEU A CA 1
ATOM 1523 C C . LEU A 1 198 ? 3.947 36.217 -4.195 1.00 33.25 198 LEU A C 1
ATOM 1524 O O . LEU A 1 198 ? 3.353 36.989 -4.939 1.00 28.28 198 LEU A O 1
ATOM 1529 N N . LYS A 1 199 ? 3.641 34.924 -4.141 1.00 25.78 199 LYS A N 1
ATOM 1530 C CA . LYS A 1 199 ? 2.615 34.389 -5.016 1.00 24.29 199 LYS A CA 1
ATOM 1531 C C . LYS A 1 199 ? 1.199 34.918 -4.776 1.00 29.74 199 LYS A C 1
ATOM 1532 O O . LYS A 1 199 ? 0.434 35.250 -5.665 1.00 29.73 199 LYS A O 1
ATOM 1538 N N . ASP A 1 200 ? 0.814 34.931 -3.527 1.00 27.80 200 ASP A N 1
ATOM 1539 C CA . ASP A 1 200 ? -0.486 35.370 -3.122 1.00 21.52 200 ASP A CA 1
ATOM 1540 C C . ASP A 1 200 ? -0.492 35.563 -1.635 1.00 29.49 200 ASP A C 1
ATOM 1541 O O . ASP A 1 200 ? 0.542 35.572 -1.002 1.00 33.20 200 ASP A O 1
ATOM 1546 N N . GLN A 1 201 ? -1.693 35.652 -1.101 1.00 33.82 201 GLN A N 1
ATOM 1547 C CA . GLN A 1 201 ? -1.950 35.861 0.314 1.00 34.16 201 GLN A CA 1
ATOM 1548 C C . GLN A 1 201 ? -1.368 34.813 1.261 1.00 31.92 201 GLN A C 1
ATOM 1549 O O . GLN A 1 201 ? -1.267 35.058 2.451 1.00 26.78 201 GLN A O 1
ATOM 1555 N N . THR A 1 202 ? -0.949 33.668 0.729 1.00 28.48 202 THR A N 1
ATOM 1556 C CA . THR A 1 202 ? -0.325 32.669 1.563 1.00 26.80 202 THR A CA 1
ATOM 1557 C C . THR A 1 202 ? 1.118 33.065 1.835 1.00 29.49 202 THR A C 1
ATOM 1558 O O . THR A 1 202 ? 1.765 32.541 2.740 1.00 26.50 202 THR A O 1
ATOM 1562 N N . GLU A 1 203 ? 1.603 34.021 1.038 1.00 22.95 203 GLU A N 1
ATOM 1563 C CA . GLU A 1 203 ? 2.918 34.575 1.207 1.00 22.00 203 GLU A CA 1
ATOM 1564 C C . GLU A 1 203 ? 4.054 33.671 0.874 1.00 27.11 203 GLU A C 1
ATOM 1565 O O . GLU A 1 203 ? 5.158 33.906 1.292 1.00 24.24 203 GLU A O 1
ATOM 1571 N N . ILE A 1 204 ? 3.784 32.643 0.083 1.00 28.34 204 ILE A N 1
ATOM 1572 C CA . ILE A 1 204 ? 4.878 31.809 -0.361 1.00 23.73 204 ILE A CA 1
ATOM 1573 C C . ILE A 1 204 ? 5.481 32.564 -1.564 1.00 29.85 204 ILE A C 1
ATOM 1574 O O . ILE A 1 204 ? 4.821 33.430 -2.147 1.00 27.20 204 ILE A O 1
ATOM 1579 N N . VAL A 1 205 ? 6.727 32.268 -1.959 1.00 23.49 205 VAL A N 1
ATOM 1580 C CA . VAL A 1 205 ? 7.271 32.967 -3.093 1.00 19.60 205 VAL A CA 1
ATOM 1581 C C . VAL A 1 205 ? 6.605 32.626 -4.400 1.00 27.19 205 VAL A C 1
ATOM 1582 O O . VAL A 1 205 ? 6.175 31.510 -4.672 1.00 30.87 205 VAL A O 1
ATOM 1586 N N . ARG A 1 206 ? 6.552 33.627 -5.239 1.00 28.73 206 ARG A N 1
ATOM 1587 C CA . ARG A 1 206 ? 5.973 33.488 -6.536 1.00 26.06 206 ARG A CA 1
ATOM 1588 C C . ARG A 1 206 ? 6.809 32.642 -7.490 1.00 32.30 206 ARG A C 1
ATOM 1589 O O . ARG A 1 206 ? 6.277 31.913 -8.308 1.00 36.77 206 ARG A O 1
ATOM 1597 N N . GLY A 1 207 ? 8.130 32.735 -7.432 1.00 30.29 207 GLY A N 1
ATOM 1598 C CA . GLY A 1 207 ? 8.985 31.907 -8.294 1.00 27.43 207 GLY A CA 1
ATOM 1599 C C . GLY A 1 207 ? 10.111 32.668 -8.993 1.00 34.18 207 GLY A C 1
ATOM 1600 O O . GLY A 1 207 ? 11.106 32.060 -9.451 1.00 32.48 207 GLY A O 1
ATOM 1601 N N . ASP A 1 208 ? 9.922 34.005 -9.071 1.00 28.91 208 ASP A N 1
ATOM 1602 C CA . ASP A 1 208 ? 10.843 34.883 -9.760 1.00 28.48 208 ASP A CA 1
ATOM 1603 C C . ASP A 1 208 ? 11.476 35.953 -8.923 1.00 29.50 208 ASP A C 1
ATOM 1604 O O . ASP A 1 208 ? 11.079 36.218 -7.792 1.00 30.94 208 ASP A O 1
ATOM 1609 N N . ILE A 1 209 ? 12.473 36.545 -9.551 1.00 23.38 209 ILE A N 1
ATOM 1610 C CA . ILE A 1 209 ? 13.239 37.627 -8.948 1.00 26.41 209 ILE A CA 1
ATOM 1611 C C . ILE A 1 209 ? 12.978 38.862 -9.800 1.00 35.37 209 ILE A C 1
ATOM 1612 O O . ILE A 1 209 ? 13.076 38.816 -11.017 1.00 37.84 209 ILE A O 1
ATOM 1617 N N . VAL A 1 210 ? 12.623 39.960 -9.164 1.00 31.98 210 VAL A N 1
ATOM 1618 C CA . VAL A 1 210 ? 12.291 41.142 -9.922 1.00 31.01 210 VAL A CA 1
ATOM 1619 C C . VAL A 1 210 ? 13.103 42.387 -9.626 1.00 33.27 210 VAL A C 1
ATOM 1620 O O . VAL A 1 210 ? 13.432 42.744 -8.514 1.00 33.29 210 VAL A O 1
ATOM 1624 N N . ASP A 1 211 ? 13.415 43.072 -10.679 1.00 30.60 211 ASP A N 1
ATOM 1625 C CA . ASP A 1 211 ? 14.129 44.311 -10.565 1.00 33.28 211 ASP A CA 1
ATOM 1626 C C . ASP A 1 211 ? 13.139 45.411 -10.155 1.00 34.36 211 ASP A C 1
ATOM 1627 O O . ASP A 1 211 ? 12.070 45.562 -10.755 1.00 29.68 211 ASP A O 1
ATOM 1632 N N . ILE A 1 212 ? 13.528 46.189 -9.115 1.00 34.15 212 ILE A N 1
ATOM 1633 C CA . ILE A 1 212 ? 12.711 47.252 -8.546 1.00 31.95 212 ILE A CA 1
ATOM 1634 C C . ILE A 1 212 ? 13.215 48.631 -8.866 1.00 31.64 212 ILE A C 1
ATOM 1635 O O . ILE A 1 212 ? 12.618 49.611 -8.451 1.00 33.36 212 ILE A O 1
ATOM 1640 N N . LYS A 1 213 ? 14.307 48.690 -9.607 1.00 28.33 213 LYS A N 1
ATOM 1641 C CA . LYS A 1 213 ? 14.844 49.984 -9.957 1.00 33.25 213 LYS A CA 1
ATOM 1642 C C . LYS A 1 213 ? 13.736 50.833 -10.548 1.00 36.57 213 LYS A C 1
ATOM 1643 O O . LYS A 1 213 ? 12.952 50.379 -11.386 1.00 34.07 213 LYS A O 1
ATOM 1649 N N . ASN A 1 214 ? 13.662 52.061 -10.047 1.00 37.27 214 ASN A N 1
ATOM 1650 C CA . ASN A 1 214 ? 12.690 53.044 -10.478 1.00 40.69 214 ASN A CA 1
ATOM 1651 C C . ASN A 1 214 ? 11.234 52.738 -10.205 1.00 52.89 214 ASN A C 1
ATOM 1652 O O . ASN A 1 214 ? 10.365 53.210 -10.938 1.00 64.89 214 ASN A O 1
ATOM 1657 N N . THR A 1 215 ? 10.963 51.969 -9.147 1.00 39.53 215 THR A N 1
ATOM 1658 C CA . THR A 1 215 ? 9.602 51.636 -8.756 1.00 34.20 215 THR A CA 1
ATOM 1659 C C . THR A 1 215 ? 9.364 52.200 -7.364 1.00 31.91 215 THR A C 1
ATOM 1660 O O . THR A 1 215 ? 10.240 52.823 -6.776 1.00 27.82 215 THR A O 1
ATOM 1664 N N . ASP A 1 216 ? 8.180 51.984 -6.822 1.00 32.64 216 ASP A N 1
ATOM 1665 C CA . ASP A 1 216 ? 7.881 52.520 -5.515 1.00 34.28 216 ASP A CA 1
ATOM 1666 C C . ASP A 1 216 ? 8.712 51.858 -4.439 1.00 37.77 216 ASP A C 1
ATOM 1667 O O . ASP A 1 216 ? 8.836 52.348 -3.335 1.00 38.79 216 ASP A O 1
ATOM 1672 N N . LEU A 1 217 ? 9.300 50.737 -4.768 1.00 32.46 217 LEU A N 1
ATOM 1673 C CA . LEU A 1 217 ? 10.114 50.021 -3.808 1.00 30.07 217 LEU A CA 1
ATOM 1674 C C . LEU A 1 217 ? 11.602 50.240 -4.009 1.00 31.25 217 LEU A C 1
ATOM 1675 O O . LEU A 1 217 ? 12.439 49.469 -3.543 1.00 29.37 217 LEU A O 1
ATOM 1680 N N . ASP A 1 218 ? 11.970 51.268 -4.736 1.00 25.01 218 ASP A N 1
ATOM 1681 C CA . ASP A 1 218 ? 13.383 51.454 -4.913 1.00 29.31 218 ASP A CA 1
ATOM 1682 C C . ASP A 1 218 ? 13.875 52.420 -3.833 1.00 34.02 218 ASP A C 1
ATOM 1683 O O . ASP A 1 218 ? 13.494 53.570 -3.826 1.00 35.61 218 ASP A O 1
ATOM 1688 N N . PHE A 1 219 ? 14.687 51.979 -2.872 1.00 28.00 219 PHE A N 1
ATOM 1689 C CA . PHE A 1 219 ? 15.086 52.864 -1.787 1.00 24.88 219 PHE A CA 1
ATOM 1690 C C . PHE A 1 219 ? 16.548 53.071 -1.810 1.00 29.75 219 PHE A C 1
ATOM 1691 O O . PHE A 1 219 ? 17.142 53.367 -0.761 1.00 26.19 219 PHE A O 1
ATOM 1699 N N . ARG A 1 220 ? 17.091 52.836 -3.011 1.00 24.40 220 ARG A N 1
ATOM 1700 C CA . ARG A 1 220 ? 18.526 52.989 -3.163 1.00 27.44 220 ARG A CA 1
ATOM 1701 C C . ARG A 1 220 ? 18.937 54.403 -2.758 1.00 37.79 220 ARG A C 1
ATOM 1702 O O . ARG A 1 220 ? 20.046 54.677 -2.306 1.00 35.12 220 ARG A O 1
ATOM 1710 N N . GLN A 1 221 ? 17.980 55.308 -2.902 1.00 33.73 221 GLN A N 1
ATOM 1711 C CA . GLN A 1 221 ? 18.132 56.697 -2.564 1.00 36.24 221 GLN A CA 1
ATOM 1712 C C . GLN A 1 221 ? 17.133 56.921 -1.462 1.00 37.65 221 GLN A C 1
ATOM 1713 O O . GLN A 1 221 ? 15.989 56.527 -1.596 1.00 42.27 221 GLN A O 1
ATOM 1719 N N . GLU A 1 222 ? 17.545 57.511 -0.358 1.00 25.26 222 GLU A N 1
ATOM 1720 C CA . GLU A 1 222 ? 16.605 57.669 0.745 1.00 29.31 222 GLU A CA 1
ATOM 1721 C C . GLU A 1 222 ? 15.242 58.147 0.326 1.00 37.49 222 GLU A C 1
ATOM 1722 O O . GLU A 1 222 ? 15.137 58.998 -0.518 1.00 45.50 222 GLU A O 1
ATOM 1728 N N . LYS A 1 223 ? 14.213 57.623 0.960 1.00 34.36 223 LYS A N 1
ATOM 1729 C CA . LYS A 1 223 ? 12.845 58.000 0.697 1.00 36.37 223 LYS A CA 1
ATOM 1730 C C . LYS A 1 223 ? 11.913 57.694 1.848 1.00 34.10 223 LYS A C 1
ATOM 1731 O O . LYS A 1 223 ? 12.182 56.818 2.649 1.00 37.03 223 LYS A O 1
ATOM 1737 N N . GLN A 1 224 ? 10.834 58.440 1.940 1.00 29.67 224 GLN A N 1
ATOM 1738 C CA . GLN A 1 224 ? 9.884 58.244 2.996 1.00 34.44 224 GLN A CA 1
ATOM 1739 C C . GLN A 1 224 ? 9.017 57.067 2.722 1.00 34.87 224 GLN A C 1
ATOM 1740 O O . GLN A 1 224 ? 8.617 56.825 1.595 1.00 35.57 224 GLN A O 1
ATOM 1746 N N . LEU A 1 225 ? 8.778 56.355 3.781 1.00 30.32 225 LEU A N 1
ATOM 1747 C CA . LEU A 1 225 ? 7.983 55.150 3.687 1.00 30.43 225 LEU A CA 1
ATOM 1748 C C . LEU A 1 225 ? 6.597 55.350 3.144 1.00 33.82 225 LEU A C 1
ATOM 1749 O O . LEU A 1 225 ? 6.007 54.432 2.555 1.00 32.37 225 LEU A O 1
ATOM 1754 N N . SER A 1 226 ? 6.040 56.521 3.375 1.00 27.75 226 SER A N 1
ATOM 1755 C CA . SER A 1 226 ? 4.683 56.719 2.892 1.00 27.83 226 SER A CA 1
ATOM 1756 C C . SER A 1 226 ? 4.608 56.467 1.412 1.00 26.91 226 SER A C 1
ATOM 1757 O O . SER A 1 226 ? 3.621 56.008 0.863 1.00 28.60 226 SER A O 1
ATOM 1760 N N . ASN A 1 227 ? 5.687 56.731 0.730 1.00 27.05 227 ASN A N 1
ATOM 1761 C CA . ASN A 1 227 ? 5.640 56.487 -0.690 1.00 31.47 227 ASN A CA 1
ATOM 1762 C C . ASN A 1 227 ? 5.298 55.048 -0.970 1.00 42.31 227 ASN A C 1
ATOM 1763 O O . ASN A 1 227 ? 4.352 54.725 -1.689 1.00 44.24 227 ASN A O 1
ATOM 1768 N N . ALA A 1 228 ? 6.101 54.167 -0.398 1.00 29.81 228 ALA A N 1
ATOM 1769 C CA . ALA A 1 228 ? 5.821 52.788 -0.661 1.00 26.20 228 ALA A CA 1
ATOM 1770 C C . ALA A 1 228 ? 4.429 52.466 -0.197 1.00 24.33 228 ALA A C 1
ATOM 1771 O O . ALA A 1 228 ? 3.639 51.800 -0.831 1.00 23.70 228 ALA A O 1
ATOM 1773 N N . PHE A 1 229 ? 4.097 52.960 0.965 1.00 29.63 229 PHE A N 1
ATOM 1774 C CA . PHE A 1 229 ? 2.790 52.667 1.508 1.00 28.13 229 PHE A CA 1
ATOM 1775 C C . PHE A 1 229 ? 1.682 53.176 0.616 1.00 36.46 229 PHE A C 1
ATOM 1776 O O . PHE A 1 229 ? 0.598 52.645 0.644 1.00 35.11 229 PHE A O 1
ATOM 1784 N N . ASN A 1 230 ? 1.888 54.218 -0.158 1.00 39.52 230 ASN A N 1
ATOM 1785 C CA . ASN A 1 230 ? 0.752 54.696 -0.956 1.00 41.90 230 ASN A CA 1
ATOM 1786 C C . ASN A 1 230 ? 0.772 54.209 -2.382 1.00 43.34 230 ASN A C 1
ATOM 1787 O O . ASN A 1 230 ? -0.051 54.647 -3.189 1.00 44.38 230 ASN A O 1
ATOM 1792 N N . SER A 1 231 ? 1.735 53.334 -2.656 1.00 31.30 231 SER A N 1
ATOM 1793 C CA . SER A 1 231 ? 1.927 52.772 -3.981 1.00 32.17 231 SER A CA 1
ATOM 1794 C C . SER A 1 231 ? 0.800 51.883 -4.421 1.00 32.98 231 SER A C 1
ATOM 1795 O O . SER A 1 231 ? 0.095 51.273 -3.650 1.00 31.32 231 SER A O 1
ATOM 1798 N N . ASN A 1 232 ? 0.671 51.782 -5.723 1.00 37.40 232 ASN A N 1
ATOM 1799 C CA . ASN A 1 232 ? -0.354 50.912 -6.288 1.00 39.02 232 ASN A CA 1
ATOM 1800 C C . ASN A 1 232 ? 0.253 49.652 -6.908 1.00 35.22 232 ASN A C 1
ATOM 1801 O O . ASN A 1 232 ? -0.449 48.936 -7.598 1.00 31.53 232 ASN A O 1
ATOM 1806 N N . MET A 1 233 ? 1.543 49.382 -6.663 1.00 30.50 233 MET A N 1
ATOM 1807 C CA . MET A 1 233 ? 2.136 48.174 -7.161 1.00 25.40 233 MET A CA 1
ATOM 1808 C C . MET A 1 233 ? 1.337 47.013 -6.625 1.00 32.50 233 MET A C 1
ATOM 1809 O O . MET A 1 233 ? 0.909 47.009 -5.466 1.00 28.91 233 MET A O 1
ATOM 1814 N N . GLU A 1 234 ? 1.105 46.010 -7.460 1.00 29.62 234 GLU A N 1
ATOM 1815 C CA . GLU A 1 234 ? 0.306 44.914 -6.973 1.00 28.82 234 GLU A CA 1
ATOM 1816 C C . GLU A 1 234 ? 0.905 44.195 -5.760 1.00 30.03 234 GLU A C 1
ATOM 1817 O O . GLU A 1 234 ? 0.171 43.609 -4.971 1.00 28.68 234 GLU A O 1
ATOM 1823 N N . GLN A 1 235 ? 2.247 44.178 -5.646 1.00 27.49 235 GLN A N 1
ATOM 1824 C CA . GLN A 1 235 ? 2.911 43.493 -4.524 1.00 26.03 235 GLN A CA 1
ATOM 1825 C C . GLN A 1 235 ? 2.613 44.189 -3.186 1.00 30.23 235 GLN A C 1
ATOM 1826 O O . GLN A 1 235 ? 2.421 43.522 -2.156 1.00 28.73 235 GLN A O 1
ATOM 1832 N N . VAL A 1 236 ? 2.528 45.545 -3.232 1.00 28.40 236 VAL A N 1
ATOM 1833 C CA . VAL A 1 236 ? 2.231 46.381 -2.049 1.00 26.03 236 VAL A CA 1
ATOM 1834 C C . VAL A 1 236 ? 0.779 46.173 -1.648 1.00 33.93 236 VAL A C 1
ATOM 1835 O O . VAL A 1 236 ? 0.386 45.960 -0.480 1.00 31.13 236 VAL A O 1
ATOM 1839 N N . GLN A 1 237 ? -0.043 46.192 -2.688 1.00 27.49 237 GLN A N 1
ATOM 1840 C CA . GLN A 1 237 ? -1.462 46.026 -2.474 1.00 25.18 237 GLN A CA 1
ATOM 1841 C C . GLN A 1 237 ? -1.782 44.651 -1.954 1.00 30.86 237 GLN A C 1
ATOM 1842 O O . GLN A 1 237 ? -2.711 44.478 -1.184 1.00 38.78 237 GLN A O 1
ATOM 1848 N N . LEU A 1 238 ? -1.016 43.670 -2.384 1.00 28.72 238 LEU A N 1
ATOM 1849 C CA . LEU A 1 238 ? -1.230 42.289 -1.975 1.00 27.41 238 LEU A CA 1
ATOM 1850 C C . LEU A 1 238 ? -1.182 42.099 -0.457 1.00 26.94 238 LEU A C 1
ATOM 1851 O O . LEU A 1 238 ? -2.006 41.431 0.177 1.00 31.16 238 LEU A O 1
ATOM 1856 N N . VAL A 1 239 ? -0.161 42.687 0.150 1.00 28.77 239 VAL A N 1
ATOM 1857 C CA . VAL A 1 239 ? 0.051 42.543 1.597 1.00 29.26 239 VAL A CA 1
ATOM 1858 C C . VAL A 1 239 ? -0.327 43.765 2.397 1.00 34.78 239 VAL A C 1
ATOM 1859 O O . VAL A 1 239 ? -0.288 43.704 3.628 1.00 33.97 239 VAL A O 1
ATOM 1863 N N . LYS A 1 240 ? -0.666 44.847 1.686 1.00 31.08 240 LYS A N 1
ATOM 1864 C CA . LYS A 1 240 ? -1.049 46.073 2.337 1.00 27.92 240 LYS A CA 1
ATOM 1865 C C . LYS A 1 240 ? 0.141 46.691 3.042 1.00 27.75 240 LYS A C 1
ATOM 1866 O O . LYS A 1 240 ? 0.034 47.148 4.181 1.00 27.98 240 LYS A O 1
ATOM 1872 N N . GLY A 1 241 ? 1.278 46.724 2.367 1.00 20.20 241 GLY A N 1
ATOM 1873 C CA . GLY A 1 241 ? 2.466 47.313 2.962 1.00 19.72 241 GLY A CA 1
ATOM 1874 C C . GLY A 1 241 ? 3.638 46.606 2.347 1.00 29.79 241 GLY A C 1
ATOM 1875 O O . GLY A 1 241 ? 3.604 46.344 1.140 1.00 29.33 241 GLY A O 1
ATOM 1876 N N . ILE A 1 242 ? 4.674 46.279 3.148 1.00 24.68 242 ILE A N 1
ATOM 1877 C CA . ILE A 1 242 ? 5.826 45.528 2.629 1.00 19.60 242 ILE A CA 1
ATOM 1878 C C . ILE A 1 242 ? 5.952 44.289 3.527 1.00 25.63 242 ILE A C 1
ATOM 1879 O O . ILE A 1 242 ? 5.693 44.364 4.734 1.00 26.86 242 ILE A O 1
ATOM 1884 N N . ASP A 1 243 ? 6.271 43.145 2.920 1.00 22.78 243 ASP A N 1
ATOM 1885 C CA . ASP A 1 243 ? 6.471 41.851 3.599 1.00 23.11 243 ASP A CA 1
ATOM 1886 C C . ASP A 1 243 ? 7.295 41.012 2.645 1.00 24.67 243 ASP A C 1
ATOM 1887 O O . ASP A 1 243 ? 6.867 39.967 2.179 1.00 25.22 243 ASP A O 1
ATOM 1892 N N . HIS A 1 244 ? 8.504 41.510 2.311 1.00 16.32 244 HIS A N 1
ATOM 1893 C CA . HIS A 1 244 ? 9.298 40.865 1.276 1.00 19.30 244 HIS A CA 1
ATOM 1894 C C . HIS A 1 244 ? 10.791 40.908 1.479 1.00 21.91 244 HIS A C 1
ATOM 1895 O O . HIS A 1 244 ? 11.345 41.826 2.072 1.00 23.29 244 HIS A O 1
ATOM 1902 N N . PRO A 1 245 ? 11.430 39.938 0.843 1.00 21.98 245 PRO A N 1
ATOM 1903 C CA . PRO A 1 245 ? 12.877 39.826 0.853 1.00 19.02 245 PRO A CA 1
ATOM 1904 C C . PRO A 1 245 ? 13.488 40.717 -0.222 1.00 25.66 245 PRO A C 1
ATOM 1905 O O . PRO A 1 245 ? 13.082 40.700 -1.379 1.00 27.01 245 PRO A O 1
ATOM 1909 N N . PHE A 1 246 ? 14.431 41.551 0.181 1.00 21.41 246 PHE A N 1
ATOM 1910 C CA . PHE A 1 246 ? 15.129 42.433 -0.732 1.00 19.78 246 PHE A CA 1
ATOM 1911 C C . PHE A 1 246 ? 16.496 41.826 -0.923 1.00 26.41 246 PHE A C 1
ATOM 1912 O O . PHE A 1 246 ? 17.127 41.422 0.072 1.00 23.63 246 PHE A O 1
ATOM 1920 N N . LEU A 1 247 ? 16.974 41.754 -2.172 1.00 20.15 247 LEU A N 1
ATOM 1921 C CA . LEU A 1 247 ? 18.304 41.183 -2.403 1.00 20.57 247 LEU A CA 1
ATOM 1922 C C . LEU A 1 247 ? 19.393 42.259 -2.376 1.00 27.44 247 LEU A C 1
ATOM 1923 O O . LEU A 1 247 ? 19.350 43.200 -3.125 1.00 26.32 247 LEU A O 1
ATOM 1928 N N . LEU A 1 248 ? 20.342 42.158 -1.463 1.00 23.20 248 LEU A N 1
ATOM 1929 C CA . LEU A 1 248 ? 21.361 43.164 -1.346 1.00 23.06 248 LEU A CA 1
ATOM 1930 C C . LEU A 1 248 ? 22.263 43.158 -2.561 1.00 29.76 248 LEU A C 1
ATOM 1931 O O . LEU A 1 248 ? 22.676 42.093 -3.039 1.00 25.99 248 LEU A O 1
ATOM 1936 N N . ASP A 1 249 ? 22.615 44.356 -3.037 1.00 27.84 249 ASP A N 1
ATOM 1937 C CA . ASP A 1 249 ? 23.500 44.429 -4.203 1.00 29.15 249 ASP A CA 1
ATOM 1938 C C . ASP A 1 249 ? 24.959 44.024 -3.978 1.00 35.78 249 ASP A C 1
ATOM 1939 O O . ASP A 1 249 ? 25.613 43.385 -4.806 1.00 40.81 249 ASP A O 1
ATOM 1944 N N . GLN A 1 250 ? 25.495 44.431 -2.851 1.00 28.22 250 GLN A N 1
ATOM 1945 C CA . GLN A 1 250 ? 26.875 44.126 -2.529 1.00 32.24 250 GLN A CA 1
ATOM 1946 C C . GLN A 1 250 ? 26.944 43.473 -1.150 1.00 38.43 250 GLN A C 1
ATOM 1947 O O . GLN A 1 250 ? 26.502 44.054 -0.156 1.00 43.30 250 GLN A O 1
ATOM 1953 N N . LEU A 1 251 ? 27.507 42.274 -1.095 1.00 31.90 251 LEU A N 1
ATOM 1954 C CA . LEU A 1 251 ? 27.598 41.570 0.148 1.00 32.97 251 LEU A CA 1
ATOM 1955 C C . LEU A 1 251 ? 28.828 41.925 0.951 1.00 43.80 251 LEU A C 1
ATOM 1956 O O . LEU A 1 251 ? 29.870 42.212 0.360 1.00 48.23 251 LEU A O 1
ATOM 1961 N N . GLY A 1 252 ? 28.703 41.889 2.295 1.00 34.34 252 GLY A N 1
ATOM 1962 C CA . GLY A 1 252 ? 29.818 42.181 3.198 1.00 30.28 252 GLY A CA 1
ATOM 1963 C C . GLY A 1 252 ? 29.404 42.987 4.398 1.00 31.26 252 GLY A C 1
ATOM 1964 O O . GLY A 1 252 ? 28.539 43.864 4.308 1.00 31.18 252 GLY A O 1
ATOM 1965 N N . LEU A 1 253 ? 30.047 42.674 5.522 1.00 32.51 253 LEU A N 1
ATOM 1966 C CA . LEU A 1 253 ? 29.744 43.336 6.793 1.00 33.77 253 LEU A CA 1
ATOM 1967 C C . LEU A 1 253 ? 30.149 44.817 6.900 1.00 39.79 253 LEU A C 1
ATOM 1968 O O . LEU A 1 253 ? 29.653 45.575 7.724 1.00 41.68 253 LEU A O 1
ATOM 1973 N N . ASP A 1 254 ? 31.061 45.256 6.049 1.00 35.68 254 ASP A N 1
ATOM 1974 C CA . ASP A 1 254 ? 31.532 46.633 6.095 1.00 38.52 254 ASP A CA 1
ATOM 1975 C C . ASP A 1 254 ? 30.642 47.645 5.387 1.00 45.57 254 ASP A C 1
ATOM 1976 O O . ASP A 1 254 ? 30.864 48.842 5.375 1.00 52.31 254 ASP A O 1
ATOM 1981 N N . LYS A 1 255 ? 29.609 47.192 4.742 1.00 40.67 255 LYS A N 1
ATOM 1982 C CA . LYS A 1 255 ? 28.795 48.130 4.024 1.00 37.02 255 LYS A CA 1
ATOM 1983 C C . LYS A 1 255 ? 27.504 48.437 4.758 1.00 34.54 255 LYS A C 1
ATOM 1984 O O . LYS A 1 255 ? 26.813 47.522 5.220 1.00 32.76 255 LYS A O 1
ATOM 1990 N N . GLU A 1 256 ? 27.135 49.715 4.833 1.00 30.27 256 GLU A N 1
ATOM 1991 C CA . GLU A 1 256 ? 25.860 50.017 5.462 1.00 29.55 256 GLU A CA 1
ATOM 1992 C C . GLU A 1 256 ? 24.810 49.605 4.430 1.00 34.50 256 GLU A C 1
ATOM 1993 O O . GLU A 1 256 ? 24.752 50.147 3.304 1.00 31.15 256 GLU A O 1
ATOM 1999 N N . GLN A 1 257 ? 24.024 48.582 4.768 1.00 31.57 257 GLN A N 1
ATOM 2000 C CA . GLN A 1 257 ? 23.033 48.018 3.841 1.00 27.37 257 GLN A CA 1
ATOM 2001 C C . GLN A 1 257 ? 21.679 48.706 3.844 1.00 30.19 257 GLN A C 1
ATOM 2002 O O . GLN A 1 257 ? 20.953 48.732 2.846 1.00 29.57 257 GLN A O 1
ATOM 2008 N N . ALA A 1 258 ? 21.356 49.286 4.989 1.00 23.59 258 ALA A N 1
ATOM 2009 C CA . ALA A 1 258 ? 20.111 49.986 5.126 1.00 22.52 258 ALA A CA 1
ATOM 2010 C C . ALA A 1 258 ? 20.257 51.016 6.191 1.00 25.46 258 ALA A C 1
ATOM 2011 O O . ALA A 1 258 ? 21.150 50.928 7.026 1.00 25.72 258 ALA A O 1
ATOM 2013 N N . ARG A 1 259 ? 19.363 51.977 6.137 1.00 27.53 259 ARG A N 1
ATOM 2014 C CA . ARG A 1 259 ? 19.334 53.051 7.102 1.00 27.03 259 ARG A CA 1
ATOM 2015 C C . ARG A 1 259 ? 17.922 53.522 7.319 1.00 26.41 259 ARG A C 1
ATOM 2016 O O . ARG A 1 259 ? 17.253 53.825 6.355 1.00 30.41 259 ARG A O 1
ATOM 2024 N N . LEU A 1 260 ? 17.507 53.590 8.576 1.00 24.52 260 LEU A N 1
ATOM 2025 C CA . LEU A 1 260 ? 16.184 54.029 8.939 1.00 25.40 260 LEU A CA 1
ATOM 2026 C C . LEU A 1 260 ? 16.324 55.339 9.704 1.00 32.86 260 LEU A C 1
ATOM 2027 O O . LEU A 1 260 ? 17.026 55.388 10.714 1.00 25.23 260 LEU A O 1
ATOM 2032 N N . THR A 1 261 ? 15.663 56.396 9.225 1.00 28.84 261 THR A N 1
ATOM 2033 C CA . THR A 1 261 ? 15.819 57.692 9.854 1.00 26.41 261 THR A CA 1
ATOM 2034 C C . THR A 1 261 ? 14.530 58.386 10.160 1.00 31.63 261 THR A C 1
ATOM 2035 O O . THR A 1 261 ? 13.572 58.351 9.395 1.00 34.01 261 THR A O 1
ATOM 2039 N N . LEU A 1 262 ? 14.563 59.049 11.309 1.00 26.21 262 LEU A N 1
ATOM 2040 C CA . LEU A 1 262 ? 13.458 59.871 11.757 1.00 25.91 262 LEU A CA 1
ATOM 2041 C C . LEU A 1 262 ? 14.067 61.048 12.481 1.00 31.67 262 LEU A C 1
ATOM 2042 O O . LEU A 1 262 ? 14.601 60.874 13.570 1.00 35.69 262 LEU A O 1
ATOM 2047 N N . ASP A 1 263 ? 14.023 62.229 11.854 1.00 34.00 263 ASP A N 1
ATOM 2048 C CA . ASP A 1 263 ? 14.583 63.458 12.427 1.00 32.51 263 ASP A CA 1
ATOM 2049 C C . ASP A 1 263 ? 16.078 63.339 12.659 1.00 34.39 263 ASP A C 1
ATOM 2050 O O . ASP A 1 263 ? 16.795 63.000 11.737 1.00 44.56 263 ASP A O 1
ATOM 2055 N N . ASP A 1 264 ? 16.521 63.596 13.883 1.00 33.20 264 ASP A N 1
ATOM 2056 C CA . ASP A 1 264 ? 17.908 63.578 14.353 1.00 42.21 264 ASP A CA 1
ATOM 2057 C C . ASP A 1 264 ? 18.457 62.175 14.650 1.00 45.38 264 ASP A C 1
ATOM 2058 O O . ASP A 1 264 ? 19.643 61.989 14.950 1.00 43.66 264 ASP A O 1
ATOM 2063 N N . THR A 1 265 ? 17.549 61.192 14.600 1.00 36.79 265 THR A N 1
ATOM 2064 C CA . THR A 1 265 ? 17.836 59.819 14.960 1.00 32.45 265 THR A CA 1
ATOM 2065 C C . THR A 1 265 ? 17.831 58.815 13.807 1.00 34.15 265 THR A C 1
ATOM 2066 O O . THR A 1 265 ? 16.876 58.691 13.016 1.00 30.66 265 THR A O 1
ATOM 2070 N N . SER A 1 266 ? 18.942 58.088 13.670 1.00 28.82 266 SER A N 1
ATOM 2071 C CA . SER A 1 266 ? 19.021 57.118 12.592 1.00 29.25 266 SER A CA 1
ATOM 2072 C C . SER A 1 266 ? 19.618 55.771 13.053 1.00 35.03 266 SER A C 1
ATOM 2073 O O . SER A 1 266 ? 20.373 55.702 14.036 1.00 28.52 266 SER A O 1
ATOM 2076 N N . ILE A 1 267 ? 19.218 54.682 12.367 1.00 30.40 267 ILE A N 1
ATOM 2077 C CA . ILE A 1 267 ? 19.680 53.301 12.628 1.00 27.31 267 ILE A CA 1
ATOM 2078 C C . ILE A 1 267 ? 20.267 52.793 11.337 1.00 25.41 267 ILE A C 1
ATOM 2079 O O . ILE A 1 267 ? 19.576 52.826 10.328 1.00 27.73 267 ILE A O 1
ATOM 2084 N N . SER A 1 268 ? 21.481 52.296 11.419 1.00 20.61 268 SER A N 1
ATOM 2085 C CA . SER A 1 268 ? 22.140 51.735 10.280 1.00 20.66 268 SER A CA 1
ATOM 2086 C C . SER A 1 268 ? 22.208 50.222 10.460 1.00 26.73 268 SER A C 1
ATOM 2087 O O . SER A 1 268 ? 22.450 49.719 11.557 1.00 24.66 268 SER A O 1
ATOM 2090 N N . VAL A 1 269 ? 22.031 49.495 9.362 1.00 20.07 269 VAL A N 1
ATOM 2091 C CA . VAL A 1 269 ? 22.085 48.046 9.428 1.00 17.34 269 VAL A CA 1
ATOM 2092 C C . VAL A 1 269 ? 23.272 47.488 8.672 1.00 22.68 269 VAL A C 1
ATOM 2093 O O . VAL A 1 269 ? 23.460 47.857 7.523 1.00 24.82 269 VAL A O 1
ATOM 2097 N N . PHE A 1 270 ? 24.059 46.602 9.292 1.00 19.74 270 PHE A N 1
ATOM 2098 C CA . PHE A 1 270 ? 25.174 45.954 8.601 1.00 19.76 270 PHE A CA 1
ATOM 2099 C C . PHE A 1 270 ? 24.995 44.434 8.715 1.00 27.73 270 PHE A C 1
ATOM 2100 O O . PHE A 1 270 ? 24.554 43.979 9.758 1.00 24.33 270 PHE A O 1
ATOM 2108 N N . THR A 1 271 ? 25.330 43.621 7.716 1.00 17.84 271 THR A N 1
ATOM 2109 C CA . THR A 1 271 ? 25.168 42.172 7.910 1.00 20.36 271 THR A CA 1
ATOM 2110 C C . THR A 1 271 ? 26.065 41.396 6.969 1.00 27.13 271 THR A C 1
ATOM 2111 O O . THR A 1 271 ? 26.572 41.942 5.973 1.00 27.49 271 THR A O 1
ATOM 2115 N N . ASP A 1 272 ? 26.235 40.112 7.252 1.00 21.34 272 ASP A N 1
ATOM 2116 C CA . ASP A 1 272 ? 27.008 39.373 6.301 1.00 17.57 272 ASP A CA 1
ATOM 2117 C C . ASP A 1 272 ? 26.062 38.494 5.517 1.00 28.01 272 ASP A C 1
ATOM 2118 O O . ASP A 1 272 ? 26.487 37.619 4.785 1.00 28.19 272 ASP A O 1
ATOM 2123 N N . GLN A 1 273 ? 24.761 38.729 5.692 1.00 21.43 273 GLN A N 1
ATOM 2124 C CA . GLN A 1 273 ? 23.750 37.950 4.998 1.00 18.67 273 GLN A CA 1
ATOM 2125 C C . GLN A 1 273 ? 23.438 38.592 3.667 1.00 19.19 273 GLN A C 1
ATOM 2126 O O . GLN A 1 273 ? 23.706 39.756 3.461 1.00 20.20 273 GLN A O 1
ATOM 2132 N N . PRO A 1 274 ? 22.860 37.832 2.734 1.00 22.88 274 PRO A N 1
ATOM 2133 C CA . PRO A 1 274 ? 22.563 38.353 1.413 1.00 21.04 274 PRO A CA 1
ATOM 2134 C C . PRO A 1 274 ? 21.207 39.022 1.257 1.00 25.31 274 PRO A C 1
ATOM 2135 O O . PRO A 1 274 ? 20.895 39.640 0.237 1.00 25.91 274 PRO A O 1
ATOM 2139 N N . SER A 1 275 ? 20.346 38.907 2.241 1.00 22.81 275 SER A N 1
ATOM 2140 C CA . SER A 1 275 ? 19.070 39.539 2.064 1.00 21.67 275 SER A CA 1
ATOM 2141 C C . SER A 1 275 ? 18.521 40.092 3.345 1.00 21.87 275 SER A C 1
ATOM 2142 O O . SER A 1 275 ? 18.947 39.725 4.411 1.00 18.84 275 SER A O 1
ATOM 2145 N N . ILE A 1 276 ? 17.577 41.005 3.185 1.00 17.73 276 ILE A N 1
ATOM 2146 C CA . ILE A 1 276 ? 16.897 41.573 4.305 1.00 16.90 276 ILE A CA 1
ATOM 2147 C C . ILE A 1 276 ? 15.393 41.459 4.026 1.00 24.52 276 ILE A C 1
ATOM 2148 O O . ILE A 1 276 ? 14.849 41.948 3.025 1.00 23.37 276 ILE A O 1
ATOM 2153 N N . VAL A 1 277 ? 14.687 40.792 4.929 1.00 20.37 277 VAL A N 1
ATOM 2154 C CA . VAL A 1 277 ? 13.259 40.733 4.760 1.00 14.95 277 VAL A CA 1
ATOM 2155 C C . VAL A 1 277 ? 12.631 41.925 5.467 1.00 26.47 277 VAL A C 1
ATOM 2156 O O . VAL A 1 277 ? 12.859 42.141 6.677 1.00 25.49 277 VAL A O 1
ATOM 2160 N N . ILE A 1 278 ? 11.836 42.706 4.749 1.00 25.01 278 ILE A N 1
ATOM 2161 C CA . ILE A 1 278 ? 11.220 43.885 5.373 1.00 22.55 278 ILE A CA 1
ATOM 2162 C C . ILE A 1 278 ? 9.739 43.708 5.579 1.00 24.73 278 ILE A C 1
ATOM 2163 O O . ILE A 1 278 ? 9.022 43.473 4.614 1.00 25.12 278 ILE A O 1
ATOM 2168 N N . PHE A 1 279 ? 9.295 43.780 6.830 1.00 19.93 279 PHE A N 1
ATOM 2169 C CA . PHE A 1 279 ? 7.870 43.615 7.106 1.00 18.92 279 PHE A CA 1
ATOM 2170 C C . PHE A 1 279 ? 7.424 44.833 7.890 1.00 23.73 279 PHE A C 1
ATOM 2171 O O . PHE A 1 279 ? 8.032 45.161 8.926 1.00 21.94 279 PHE A O 1
ATOM 2179 N N . THR A 1 280 ? 6.401 45.532 7.390 1.00 23.02 280 THR A N 1
ATOM 2180 C CA . THR A 1 280 ? 5.886 46.749 8.049 1.00 17.15 280 THR A CA 1
ATOM 2181 C C . THR A 1 280 ? 4.656 46.611 8.966 1.00 24.42 280 THR A C 1
ATOM 2182 O O . THR A 1 280 ? 3.771 47.443 8.991 1.00 24.49 280 THR A O 1
ATOM 2186 N N . ALA A 1 281 ? 4.573 45.554 9.748 1.00 18.87 281 ALA A N 1
ATOM 2187 C CA . ALA A 1 281 ? 3.486 45.373 10.709 1.00 19.13 281 ALA A CA 1
ATOM 2188 C C . ALA A 1 281 ? 2.145 45.688 10.102 1.00 29.64 281 ALA A C 1
ATOM 2189 O O . ALA A 1 281 ? 1.421 46.574 10.560 1.00 24.90 281 ALA A O 1
ATOM 2191 N N . ASN A 1 282 ? 1.862 44.925 9.064 1.00 26.33 282 ASN A N 1
ATOM 2192 C CA . ASN A 1 282 ? 0.646 45.079 8.298 1.00 30.17 282 ASN A CA 1
ATOM 2193 C C . ASN A 1 282 ? -0.525 44.434 9.011 1.00 33.28 282 ASN A C 1
ATOM 2194 O O . ASN A 1 282 ? -1.271 43.646 8.412 1.00 34.89 282 ASN A O 1
ATOM 2199 N N . PHE A 1 283 ? -0.696 44.752 10.297 1.00 30.35 283 PHE A N 1
ATOM 2200 C CA . PHE A 1 283 ? -1.736 44.094 11.107 1.00 27.89 283 PHE A CA 1
ATOM 2201 C C . PHE A 1 283 ? -3.167 44.618 11.085 1.00 38.32 283 PHE A C 1
ATOM 2202 O O . PHE A 1 283 ? -4.018 44.218 11.899 1.00 35.30 283 PHE A O 1
ATOM 2210 N N . GLY A 1 284 ? -3.452 45.506 10.161 1.00 37.95 284 GLY A N 1
ATOM 2211 C CA . GLY A 1 284 ? -4.789 46.034 10.135 1.00 38.50 284 GLY A CA 1
ATOM 2212 C C . GLY A 1 284 ? -5.203 46.664 11.477 1.00 40.71 284 GLY A C 1
ATOM 2213 O O . GLY A 1 284 ? -4.504 47.504 12.064 1.00 33.07 284 GLY A O 1
ATOM 2214 N N . ASP A 1 285 ? -6.386 46.249 11.936 1.00 35.24 285 ASP A N 1
ATOM 2215 C CA . ASP A 1 285 ? -7.057 46.735 13.134 1.00 41.21 285 ASP A CA 1
ATOM 2216 C C . ASP A 1 285 ? -6.758 45.892 14.329 1.00 41.40 285 ASP A C 1
ATOM 2217 O O . ASP A 1 285 ? -7.417 46.072 15.354 1.00 45.81 285 ASP A O 1
ATOM 2222 N N . LEU A 1 286 ? -5.828 44.953 14.190 1.00 35.22 286 LEU A N 1
ATOM 2223 C CA . LEU A 1 286 ? -5.521 44.070 15.313 1.00 35.53 286 LEU A CA 1
ATOM 2224 C C . LEU A 1 286 ? -5.360 44.874 16.615 1.00 33.38 286 LEU A C 1
ATOM 2225 O O . LEU A 1 286 ? -5.938 44.547 17.632 1.00 37.35 286 LEU A O 1
ATOM 2230 N N . GLY A 1 287 ? -4.597 45.954 16.612 1.00 29.86 287 GLY A N 1
ATOM 223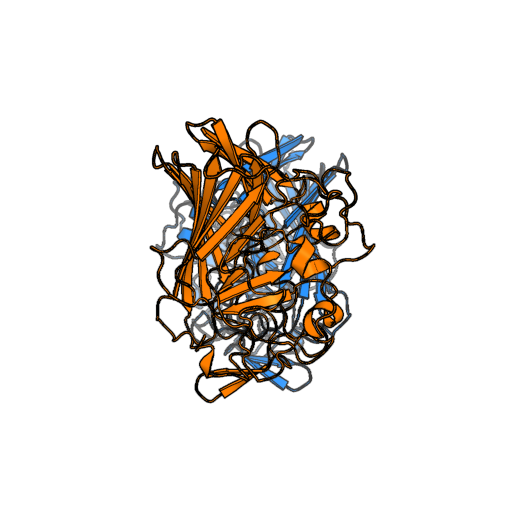1 C CA . GLY A 1 287 ? -4.464 46.733 17.826 1.00 30.63 287 GLY A CA 1
ATOM 2232 C C . GLY A 1 287 ? -3.724 46.061 18.971 1.00 34.48 287 GLY A C 1
ATOM 2233 O O . GLY A 1 287 ? -4.037 46.287 20.125 1.00 34.11 287 GLY A O 1
ATOM 2234 N N . THR A 1 288 ? -2.722 45.249 18.682 1.00 25.80 288 THR A N 1
ATOM 2235 C CA . THR A 1 288 ? -1.969 44.675 19.785 1.00 26.76 288 THR A CA 1
ATOM 2236 C C . THR A 1 288 ? -1.496 45.794 20.730 1.00 26.07 288 THR A C 1
ATOM 2237 O O . THR A 1 288 ? -1.130 46.896 20.339 1.00 29.00 288 THR A O 1
ATOM 2241 N N . LEU A 1 289 ? -1.490 45.554 22.029 1.00 25.71 289 LEU A N 1
ATOM 2242 C CA . LEU A 1 289 ? -1.059 46.631 22.884 1.00 27.15 289 LEU A CA 1
ATOM 2243 C C . LEU A 1 289 ? 0.371 46.580 23.349 1.00 29.81 289 LEU A C 1
ATOM 2244 O O . LEU A 1 289 ? 0.845 45.614 23.955 1.00 27.63 289 LEU A O 1
ATOM 2249 N N . TYR A 1 290 ? 1.032 47.687 23.106 1.00 25.98 290 TYR A N 1
ATOM 2250 C CA . TYR A 1 290 ? 2.412 47.835 23.539 1.00 22.21 290 TYR A CA 1
ATOM 2251 C C . TYR A 1 290 ? 2.541 49.023 24.438 1.00 29.86 290 TYR A C 1
ATOM 2252 O O . TYR A 1 290 ? 2.426 50.172 23.968 1.00 28.19 290 TYR A O 1
ATOM 2261 N N . HIS A 1 291 ? 2.837 48.711 25.710 1.00 25.52 291 HIS A N 1
ATOM 2262 C CA . HIS A 1 291 ? 3.015 49.776 26.678 1.00 31.17 291 HIS A CA 1
ATOM 2263 C C . HIS A 1 291 ? 1.717 50.547 26.800 1.00 37.43 291 HIS A C 1
ATOM 2264 O O . HIS A 1 291 ? 1.691 51.771 26.900 1.00 36.88 291 HIS A O 1
ATOM 2271 N N . GLU A 1 292 ? 0.640 49.789 26.769 1.00 28.37 292 GLU A N 1
ATOM 2272 C CA . GLU A 1 292 ? -0.642 50.411 26.912 1.00 32.30 292 GLU A CA 1
ATOM 2273 C C . GLU A 1 292 ? -1.113 51.093 25.628 1.00 40.22 292 GLU A C 1
ATOM 2274 O O . GLU A 1 292 ? -2.276 51.477 25.537 1.00 44.93 292 GLU A O 1
ATOM 2280 N N . LYS A 1 293 ? -0.241 51.224 24.617 1.00 36.79 293 LYS A N 1
ATOM 2281 C CA . LYS A 1 293 ? -0.588 51.802 23.308 1.00 32.04 293 LYS A CA 1
ATOM 2282 C C . LYS A 1 293 ? -1.029 50.734 22.277 1.00 38.38 293 LYS A C 1
ATOM 2283 O O . LYS A 1 293 ? -0.425 49.671 22.040 1.00 31.68 293 LYS A O 1
ATOM 2289 N N . LYS A 1 294 ? -2.179 51.009 21.683 1.00 37.58 294 LYS A N 1
ATOM 2290 C CA . LYS A 1 294 ? -2.714 50.107 20.690 1.00 39.66 294 LYS A CA 1
ATOM 2291 C C . LYS A 1 294 ? -1.961 50.263 19.383 1.00 38.57 294 LYS A C 1
ATOM 2292 O O . LYS A 1 294 ? -1.895 51.346 18.798 1.00 34.96 294 LYS A O 1
ATOM 2298 N N . GLN A 1 295 ? -1.388 49.172 18.916 1.00 28.59 295 GLN A N 1
ATOM 2299 C CA . GLN A 1 295 ? -0.639 49.243 17.687 1.00 25.91 295 GLN A CA 1
ATOM 2300 C C . GLN A 1 295 ? -1.492 49.489 16.445 1.00 30.95 295 GLN A C 1
ATOM 2301 O O . GLN A 1 295 ? -2.550 48.900 16.242 1.00 31.74 295 GLN A O 1
ATOM 2307 N N . VAL A 1 296 ? -0.973 50.364 15.602 1.00 30.19 296 VAL A N 1
ATOM 2308 C CA . VAL A 1 296 ? -1.595 50.676 14.325 1.00 30.82 296 VAL A CA 1
ATOM 2309 C C . VAL A 1 296 ? -0.966 49.917 13.160 1.00 32.63 296 VAL A C 1
ATOM 2310 O O . VAL A 1 296 ? 0.208 49.560 13.161 1.00 31.42 296 VAL A O 1
ATOM 2314 N N . HIS A 1 297 ? -1.766 49.707 12.132 1.00 27.31 297 HIS A N 1
ATOM 2315 C CA . HIS A 1 297 ? -1.290 49.096 10.931 1.00 26.20 297 HIS A CA 1
ATOM 2316 C C . HIS A 1 297 ? -0.051 49.900 10.524 1.00 30.58 297 HIS A C 1
ATOM 2317 O O . HIS A 1 297 ? -0.110 51.119 10.497 1.00 25.84 297 HIS A O 1
ATOM 2324 N N . HIS A 1 298 ? 1.073 49.236 10.232 1.00 27.32 298 HIS A N 1
ATOM 2325 C CA . HIS A 1 298 ? 2.294 49.947 9.895 1.00 24.32 298 HIS A CA 1
ATOM 2326 C C . HIS A 1 298 ? 2.994 50.577 11.096 1.00 28.21 298 HIS A C 1
ATOM 2327 O O . HIS A 1 298 ? 3.874 51.440 10.944 1.00 25.55 298 HIS A O 1
ATOM 2334 N N . GLY A 1 299 ? 2.625 50.126 12.289 1.00 23.75 299 GLY A N 1
ATOM 2335 C CA . GLY A 1 299 ? 3.221 50.652 13.512 1.00 23.67 299 GLY A CA 1
ATOM 2336 C C . GLY A 1 299 ? 4.561 50.026 13.849 1.00 25.69 299 GLY A C 1
ATOM 2337 O O . GLY A 1 299 ? 4.935 49.989 14.999 1.00 26.03 299 GLY A O 1
ATOM 2338 N N . GLY A 1 300 ? 5.297 49.544 12.865 1.00 22.05 300 GLY A N 1
ATOM 2339 C CA . GLY A 1 300 ? 6.609 48.962 13.128 1.00 20.97 300 GLY A CA 1
ATOM 2340 C C . GLY A 1 300 ? 7.253 48.459 11.852 1.00 23.16 300 GLY A C 1
ATOM 2341 O O . GLY A 1 300 ? 6.562 48.319 10.853 1.00 23.35 300 GLY A O 1
ATOM 2342 N N . ILE A 1 301 ? 8.563 48.207 11.860 1.00 19.55 301 ILE A N 1
ATOM 2343 C CA . ILE A 1 301 ? 9.226 47.692 10.661 1.00 21.49 301 ILE A CA 1
ATOM 2344 C C . ILE A 1 301 ? 10.409 46.814 11.015 1.00 23.51 301 ILE A C 1
ATOM 2345 O O . ILE A 1 301 ? 11.163 47.156 11.940 1.00 19.27 301 ILE A O 1
ATOM 2350 N N . THR A 1 302 ? 10.560 45.692 10.308 1.00 21.23 302 THR A N 1
ATOM 2351 C CA . THR A 1 302 ? 11.685 44.814 10.605 1.00 18.68 302 THR A CA 1
ATOM 2352 C C . THR A 1 302 ? 12.785 44.905 9.588 1.00 22.44 302 THR A C 1
ATOM 2353 O O . THR A 1 302 ? 12.553 45.369 8.507 1.00 25.33 302 THR A O 1
ATOM 2357 N N . PHE A 1 303 ? 13.953 44.378 9.932 1.00 19.74 303 PHE A N 1
ATOM 2358 C CA . PHE A 1 303 ? 15.081 44.226 9.053 1.00 17.70 303 PHE A CA 1
ATOM 2359 C C . PHE A 1 303 ? 15.571 42.832 9.357 1.00 19.22 303 PHE A C 1
ATOM 2360 O O . PHE A 1 303 ? 16.494 42.674 10.115 1.00 20.25 303 PHE A O 1
ATOM 2368 N N . GLU A 1 304 ? 14.939 41.813 8.819 1.00 16.94 304 GLU A N 1
ATOM 2369 C CA . GLU A 1 304 ? 15.384 40.453 9.121 1.00 17.59 304 GLU A CA 1
ATOM 2370 C C . GLU A 1 304 ? 16.488 40.036 8.153 1.00 19.58 304 GLU A C 1
ATOM 2371 O O . GLU A 1 304 ? 16.231 39.705 6.998 1.00 20.75 304 GLU A O 1
ATOM 2377 N N . CYS A 1 305 ? 17.741 40.050 8.625 1.00 19.20 305 CYS A N 1
ATOM 2378 C CA . CYS A 1 305 ? 18.857 39.711 7.756 1.00 15.68 305 CYS A CA 1
ATOM 2379 C C . CYS A 1 305 ? 19.009 38.198 7.701 1.00 23.67 305 CYS A C 1
ATOM 2380 O O . CYS A 1 305 ? 19.118 37.557 8.728 1.00 25.82 305 CYS A O 1
ATOM 2383 N N . GLN A 1 306 ? 19.022 37.617 6.521 1.00 14.80 306 GLN A N 1
ATOM 2384 C CA . GLN A 1 306 ? 19.156 36.162 6.432 1.00 15.70 306 GLN A CA 1
ATOM 2385 C C . GLN A 1 306 ? 19.265 35.811 4.955 1.00 21.46 306 GLN A C 1
ATOM 2386 O O . GLN A 1 306 ? 19.306 36.700 4.095 1.00 24.77 306 GLN A O 1
ATOM 2392 N N . VAL A 1 307 ? 19.280 34.505 4.651 1.00 20.43 307 VAL A N 1
ATOM 2393 C CA . VAL A 1 307 ? 19.248 34.074 3.262 1.00 19.19 307 VAL A CA 1
ATOM 2394 C C . VAL A 1 307 ? 17.754 34.182 2.945 1.00 24.13 307 VAL A C 1
ATOM 2395 O O . VAL A 1 307 ? 16.907 33.788 3.753 1.00 15.54 307 VAL A O 1
ATOM 2399 N N . SER A 1 308 ? 17.394 34.731 1.794 1.00 24.16 308 SER A N 1
ATOM 2400 C CA . SER A 1 308 ? 15.994 34.919 1.439 1.00 21.73 308 SER A CA 1
ATOM 2401 C C . SER A 1 308 ? 15.172 33.649 1.556 1.00 25.69 308 SER A C 1
ATOM 2402 O O . SER A 1 308 ? 15.599 32.553 1.156 1.00 24.17 308 SER A O 1
ATOM 2405 N N . PRO A 1 309 ? 13.951 33.787 2.075 1.00 19.04 309 PRO A N 1
ATOM 2406 C CA . PRO A 1 309 ? 13.056 32.636 2.093 1.00 20.00 309 PRO A CA 1
ATOM 2407 C C . PRO A 1 309 ? 12.750 32.257 0.623 1.00 22.07 309 PRO A C 1
ATOM 2408 O O . PRO A 1 309 ? 12.895 33.063 -0.277 1.00 20.75 309 PRO A O 1
ATOM 2412 N N . GLY A 1 310 ? 12.309 31.031 0.365 1.00 22.09 310 GLY A N 1
ATOM 2413 C CA . GLY A 1 310 ? 11.929 30.588 -0.974 1.00 20.52 310 GLY A CA 1
ATOM 2414 C C . GLY A 1 310 ? 13.022 29.910 -1.785 1.00 25.35 310 GLY A C 1
ATOM 2415 O O . GLY A 1 310 ? 12.803 29.680 -2.938 1.00 24.74 310 GLY A O 1
ATOM 2416 N N . SER A 1 311 ? 14.188 29.605 -1.201 1.00 20.62 311 SER A N 1
ATOM 2417 C CA . SER A 1 311 ? 15.273 29.002 -1.961 1.00 21.86 311 SER A CA 1
ATOM 2418 C C . SER A 1 311 ? 14.904 27.587 -2.301 1.00 27.86 311 SER A C 1
ATOM 2419 O O . SER A 1 311 ? 15.569 26.929 -3.091 1.00 27.74 311 SER A O 1
ATOM 2422 N N . GLU A 1 312 ? 13.830 27.123 -1.680 1.00 22.78 312 GLU A N 1
ATOM 2423 C CA . GLU A 1 312 ? 13.398 25.788 -2.017 1.00 21.83 312 GLU A CA 1
ATOM 2424 C C . GLU A 1 312 ? 12.901 25.793 -3.430 1.00 29.68 312 GLU A C 1
ATOM 2425 O O . GLU A 1 312 ? 13.011 24.767 -4.080 1.00 29.33 312 GLU A O 1
ATOM 2431 N N . GLN A 1 313 ? 12.348 26.923 -3.877 1.00 26.48 313 GLN A N 1
ATOM 2432 C CA . GLN A 1 313 ? 11.823 27.037 -5.244 1.00 22.16 313 GLN A CA 1
ATOM 2433 C C . GLN A 1 313 ? 12.706 27.836 -6.203 1.00 29.24 313 GLN A C 1
ATOM 2434 O O . GLN A 1 313 ? 12.567 27.723 -7.423 1.00 28.92 313 GLN A O 1
ATOM 2440 N N . ILE A 1 314 ? 13.572 28.682 -5.657 1.00 22.76 314 ILE A N 1
ATOM 2441 C CA . ILE A 1 314 ? 14.466 29.548 -6.425 1.00 21.21 314 ILE A CA 1
ATOM 2442 C C . ILE A 1 314 ? 15.850 29.425 -5.851 1.00 29.26 314 ILE A C 1
ATOM 2443 O O . ILE A 1 314 ? 16.285 30.194 -5.012 1.00 30.36 314 ILE A O 1
ATOM 2448 N N . PRO A 1 315 ? 16.548 28.415 -6.317 1.00 30.41 315 PRO A N 1
ATOM 2449 C CA . PRO A 1 315 ? 17.899 28.088 -5.870 1.00 32.30 315 PRO A CA 1
ATOM 2450 C C . PRO A 1 315 ? 18.905 29.190 -6.022 1.00 28.65 315 PRO A C 1
ATOM 2451 O O . PRO A 1 315 ? 19.907 29.212 -5.311 1.00 31.87 315 PRO A O 1
ATOM 2455 N N . GLU A 1 316 ? 18.625 30.088 -6.939 1.00 28.45 316 GLU A N 1
ATOM 2456 C CA . GLU A 1 316 ? 19.511 31.220 -7.146 1.00 31.74 316 GLU A CA 1
ATOM 2457 C C . GLU A 1 316 ? 19.635 31.980 -5.839 1.00 29.94 316 GLU A C 1
ATOM 2458 O O . GLU A 1 316 ? 20.632 32.655 -5.601 1.00 33.25 316 GLU A O 1
ATOM 2464 N N . LEU A 1 317 ? 18.600 31.889 -5.015 1.00 25.58 317 LEU A N 1
ATOM 2465 C CA . LEU A 1 317 ? 18.608 32.634 -3.776 1.00 24.48 317 LEU A CA 1
ATOM 2466 C C . LEU A 1 317 ? 19.656 32.179 -2.820 1.00 26.83 317 LEU A C 1
ATOM 2467 O O . LEU A 1 317 ? 20.052 32.921 -1.944 1.00 31.07 317 LEU A O 1
ATOM 2472 N N . GLY A 1 318 ? 20.091 30.960 -2.931 1.00 23.66 318 GLY A N 1
ATOM 2473 C CA . GLY A 1 318 ? 21.063 30.544 -1.959 1.00 26.67 318 GLY A CA 1
ATOM 2474 C C . GLY A 1 318 ? 20.770 29.119 -1.523 1.00 34.62 318 GLY A C 1
ATOM 2475 O O . GLY A 1 318 ? 19.913 28.406 -2.073 1.00 37.67 318 GLY A O 1
ATOM 2476 N N . ASP A 1 319 ? 21.525 28.681 -0.537 1.00 24.95 319 ASP A N 1
ATOM 2477 C CA . ASP A 1 319 ? 21.371 27.332 -0.038 1.00 25.01 319 ASP A CA 1
ATOM 2478 C C . ASP A 1 319 ? 21.517 27.367 1.464 1.00 32.63 319 ASP A C 1
ATOM 2479 O O . ASP A 1 319 ? 22.569 27.829 1.974 1.00 30.77 319 ASP A O 1
ATOM 2484 N N . ILE A 1 320 ? 20.452 26.928 2.146 1.00 22.17 320 ILE A N 1
ATOM 2485 C CA . ILE A 1 320 ? 20.537 26.980 3.588 1.00 21.94 320 ILE A CA 1
ATOM 2486 C C . ILE A 1 320 ? 20.979 25.670 4.227 1.00 27.19 320 ILE A C 1
ATOM 2487 O O . ILE A 1 320 ? 20.815 25.455 5.420 1.00 24.53 320 ILE A O 1
ATOM 2492 N N . SER A 1 321 ? 21.547 24.775 3.454 1.00 23.59 321 SER A N 1
ATOM 2493 C CA . SER A 1 321 ? 21.956 23.496 4.022 1.00 22.43 321 SER A CA 1
ATOM 2494 C C . SER A 1 321 ? 23.069 23.704 5.030 1.00 27.25 321 SER A C 1
ATOM 2495 O O . SER A 1 321 ? 23.814 24.662 4.919 1.00 22.52 321 SER A O 1
ATOM 2498 N N . LEU A 1 322 ? 23.115 22.839 6.049 1.00 22.10 322 LEU A N 1
ATOM 2499 C CA . LEU A 1 322 ? 24.148 22.875 7.065 1.00 16.61 322 LEU A CA 1
ATOM 2500 C C . LEU A 1 322 ? 24.595 21.426 7.148 1.00 23.88 322 LEU A C 1
ATOM 2501 O O . LEU A 1 322 ? 23.810 20.572 7.552 1.00 23.52 322 LEU A O 1
ATOM 2506 N N . LYS A 1 323 ? 25.824 21.146 6.697 1.00 22.42 323 LYS A N 1
ATOM 2507 C CA . LYS A 1 323 ? 26.376 19.789 6.747 1.00 23.46 323 LYS A CA 1
ATOM 2508 C C . LYS A 1 323 ? 26.851 19.400 8.135 1.00 28.02 323 LYS A C 1
ATOM 2509 O O . LYS A 1 323 ? 27.381 20.228 8.885 1.00 23.81 323 LYS A O 1
ATOM 2515 N N . ALA A 1 324 ? 26.717 18.109 8.476 1.00 27.52 324 ALA A N 1
ATOM 2516 C CA . ALA A 1 324 ? 27.172 17.688 9.795 1.00 24.39 324 ALA A CA 1
ATOM 2517 C C . ALA A 1 324 ? 28.616 18.124 10.028 1.00 27.78 324 ALA A C 1
ATOM 2518 O O . ALA A 1 324 ? 29.484 18.067 9.163 1.00 30.67 324 ALA A O 1
ATOM 2520 N N . GLY A 1 325 ? 28.859 18.590 11.226 1.00 28.61 325 GLY A N 1
ATOM 2521 C CA . GLY A 1 325 ? 30.187 19.013 11.647 1.00 28.54 325 GLY A CA 1
ATOM 2522 C C . GLY A 1 325 ? 30.628 20.380 11.187 1.00 29.49 325 GLY A C 1
ATOM 2523 O O . GLY A 1 325 ? 31.664 20.831 11.616 1.00 32.99 325 GLY A O 1
ATOM 2524 N N . GLU A 1 326 ? 29.879 21.018 10.304 1.00 26.27 326 GLU A N 1
ATOM 2525 C CA . GLU A 1 326 ? 30.274 22.332 9.839 1.00 28.11 326 GLU A CA 1
ATOM 2526 C C . GLU A 1 326 ? 29.802 23.390 10.801 1.00 33.44 326 GLU A C 1
ATOM 2527 O O . GLU A 1 326 ? 28.724 23.280 11.376 1.00 33.53 326 GLU A O 1
ATOM 2533 N N . LYS A 1 327 ? 30.614 24.421 10.954 1.00 27.17 327 LYS A N 1
ATOM 2534 C CA . LYS A 1 327 ? 30.194 25.474 11.846 1.00 29.99 327 LYS A CA 1
ATOM 2535 C C . LYS A 1 327 ? 29.543 26.635 11.134 1.00 32.48 327 LYS A C 1
ATOM 2536 O O . LYS A 1 327 ? 30.180 27.296 10.319 1.00 34.64 327 LYS A O 1
ATOM 2542 N N . TYR A 1 328 ? 28.298 26.908 11.501 1.00 20.22 328 TYR A N 1
ATOM 2543 C CA . TYR A 1 328 ? 27.537 28.019 10.962 1.00 19.71 328 TYR A CA 1
ATOM 2544 C C . TYR A 1 328 ? 27.907 29.277 11.735 1.00 24.41 328 TYR A C 1
ATOM 2545 O O . TYR A 1 328 ? 28.101 29.211 12.942 1.00 23.61 328 TYR A O 1
ATOM 2554 N N . GLN A 1 329 ? 28.034 30.431 11.040 1.00 21.33 329 GLN A N 1
ATOM 2555 C CA . GLN A 1 329 ? 28.316 31.738 11.659 1.00 21.55 329 GLN A CA 1
ATOM 2556 C C . GLN A 1 329 ? 27.551 32.797 10.912 1.00 27.11 329 GLN A C 1
ATOM 2557 O O . GLN A 1 329 ? 27.443 32.717 9.711 1.00 26.45 329 GLN A O 1
ATOM 2563 N N . ALA A 1 330 ? 27.007 33.771 11.581 1.00 23.36 330 ALA A N 1
ATOM 2564 C CA . ALA A 1 330 ? 26.298 34.864 10.944 1.00 21.92 330 ALA A CA 1
ATOM 2565 C C . ALA A 1 330 ? 26.427 36.065 11.883 1.00 21.27 330 ALA A C 1
ATOM 2566 O O . ALA A 1 330 ? 26.573 35.901 13.095 1.00 20.67 330 ALA A O 1
ATOM 2568 N N . THR A 1 331 ? 26.401 37.264 11.298 1.00 21.26 331 THR A N 1
ATOM 2569 C CA . THR A 1 331 ? 26.548 38.459 12.095 1.00 20.90 331 THR A CA 1
ATOM 2570 C C . THR A 1 331 ? 25.731 39.571 11.527 1.00 24.85 331 THR A C 1
ATOM 2571 O O . THR A 1 331 ? 25.811 39.812 10.327 1.00 22.21 331 THR A O 1
ATOM 2575 N N . THR A 1 332 ? 24.990 40.229 12.403 1.00 22.86 332 THR A N 1
ATOM 2576 C CA . THR A 1 332 ? 24.174 41.363 12.001 1.00 18.67 332 THR A CA 1
ATOM 2577 C C . THR A 1 332 ? 24.363 42.501 13.001 1.00 22.66 332 THR A C 1
ATOM 2578 O O . THR A 1 332 ? 24.371 42.276 14.205 1.00 25.61 332 THR A O 1
ATOM 2582 N N . ILE A 1 333 ? 24.509 43.743 12.546 1.00 21.96 333 ILE A N 1
ATOM 2583 C CA . ILE A 1 333 ? 24.697 44.853 13.446 1.00 19.43 333 ILE A CA 1
ATOM 2584 C C . ILE A 1 333 ? 23.736 45.993 13.244 1.00 22.31 333 ILE A C 1
ATOM 2585 O O . ILE A 1 333 ? 23.477 46.399 12.106 1.00 24.44 333 ILE A O 1
ATOM 2590 N N . TYR A 1 334 ? 23.205 46.481 14.369 1.00 16.93 334 TYR A N 1
ATOM 2591 C CA . TYR A 1 334 ? 22.314 47.634 14.276 1.00 16.13 334 TYR A CA 1
ATOM 2592 C C . TYR A 1 334 ? 23.027 48.732 15.046 1.00 27.68 334 TYR A C 1
ATOM 2593 O O . TYR A 1 334 ? 23.268 48.642 16.262 1.00 28.79 334 TYR A O 1
ATOM 2602 N N . SER A 1 335 ? 23.343 49.800 14.317 1.00 25.22 335 SER A N 1
ATOM 2603 C CA . SER A 1 335 ? 24.068 50.928 14.871 1.00 22.67 335 SER A CA 1
ATOM 2604 C C . SER A 1 335 ? 23.190 52.142 15.024 1.00 27.01 335 SER A C 1
ATOM 2605 O O . SER A 1 335 ? 22.535 52.541 14.083 1.00 30.32 335 SER A O 1
ATOM 2608 N N . LEU A 1 336 ? 23.163 52.722 16.214 1.00 24.52 336 LEU A N 1
ATOM 2609 C CA . LEU A 1 336 ? 22.372 53.924 16.536 1.00 24.65 336 LEU A CA 1
ATOM 2610 C C . LEU A 1 336 ? 23.204 55.217 16.413 1.00 30.03 336 LEU A C 1
ATOM 2611 O O . LEU A 1 336 ? 24.323 55.289 16.933 1.00 28.14 336 LEU A O 1
ATOM 2616 N N . HIS A 1 337 ? 22.676 56.225 15.712 1.00 28.71 337 HIS A N 1
ATOM 2617 C CA . HIS A 1 337 ? 23.334 57.514 15.516 1.00 34.33 337 HIS A CA 1
ATOM 2618 C C . HIS A 1 337 ? 22.379 58.653 15.771 1.00 33.06 337 HIS A C 1
ATOM 2619 O O . HIS A 1 337 ? 21.189 58.605 15.448 1.00 30.05 337 HIS A O 1
ATOM 2626 N N . THR A 1 338 ? 22.944 59.703 16.341 1.00 38.47 338 THR A N 1
ATOM 2627 C CA . THR A 1 338 ? 22.164 60.891 16.662 1.00 42.03 338 THR A CA 1
ATOM 2628 C C . THR A 1 338 ? 22.811 62.166 16.124 1.00 45.93 338 THR A C 1
ATOM 2629 O O . THR A 1 338 ? 23.947 62.484 16.443 1.00 48.33 338 THR A O 1
ATOM 2633 N N . LYS A 1 339 ? 22.120 62.910 15.281 1.00 48.07 339 LYS A N 1
ATOM 2634 C CA . LYS A 1 339 ? 22.762 64.096 14.747 1.00 56.67 339 LYS A CA 1
ATOM 2635 C C . LYS A 1 339 ? 22.963 65.210 15.755 1.00 75.40 339 LYS A C 1
ATOM 2636 O O . LYS A 1 339 ? 22.081 65.416 16.595 1.00 82.65 339 LYS A O 1
ATOM 2642 N N . LEU A 1 340 ? 24.113 65.919 15.645 1.00 77.28 340 LEU A N 1
ATOM 2643 C CA . LEU A 1 340 ? 24.483 67.031 16.530 1.00 79.40 340 LEU A CA 1
ATOM 2644 C C . LEU A 1 340 ? 24.956 68.263 15.724 1.00 92.00 340 LEU A C 1
ATOM 2645 O O . LEU A 1 340 ? 24.499 68.568 14.614 1.00 76.46 340 LEU A O 1
ATOM 2650 N N . SER B 1 2 ? 7.765 30.684 53.979 1.00 28.95 2 SER B N 1
ATOM 2651 C CA . SER B 1 2 ? 8.394 31.754 53.245 1.00 25.60 2 SER B CA 1
ATOM 2652 C C . SER B 1 2 ? 8.898 31.230 51.910 1.00 29.33 2 SER B C 1
ATOM 2653 O O . SER B 1 2 ? 9.300 30.090 51.812 1.00 27.00 2 SER B O 1
ATOM 2656 N N . ILE B 1 3 ? 8.871 32.068 50.889 1.00 25.06 3 ILE B N 1
ATOM 2657 C CA . ILE B 1 3 ? 9.324 31.719 49.553 1.00 22.49 3 ILE B CA 1
ATOM 2658 C C . ILE B 1 3 ? 10.375 32.716 49.187 1.00 23.50 3 ILE B C 1
ATOM 2659 O O . ILE B 1 3 ? 10.212 33.878 49.416 1.00 22.58 3 ILE B O 1
ATOM 2664 N N . LYS B 1 4 ? 11.460 32.235 48.658 1.00 21.55 4 LYS B N 1
ATOM 2665 C CA . LYS B 1 4 ? 12.524 33.109 48.274 1.00 18.58 4 LYS B CA 1
ATOM 2666 C C . LYS B 1 4 ? 13.009 32.627 46.924 1.00 23.05 4 LYS B C 1
ATOM 2667 O O . LYS B 1 4 ? 13.031 31.417 46.676 1.00 24.60 4 LYS B O 1
ATOM 2673 N N . ILE B 1 5 ? 13.435 33.558 46.079 1.00 18.65 5 ILE B N 1
ATOM 2674 C CA . ILE B 1 5 ? 13.963 33.183 44.766 1.00 18.50 5 ILE B CA 1
ATOM 2675 C C . ILE B 1 5 ? 15.228 33.933 44.396 1.00 23.96 5 ILE B C 1
ATOM 2676 O O . ILE B 1 5 ? 15.328 35.108 44.713 1.00 25.72 5 ILE B O 1
ATOM 2681 N N . ARG B 1 6 ? 16.182 33.269 43.755 1.00 19.16 6 ARG B N 1
ATOM 2682 C CA . ARG B 1 6 ? 17.379 33.963 43.353 1.00 18.79 6 ARG B CA 1
ATOM 2683 C C . ARG B 1 6 ? 17.962 33.268 42.162 1.00 20.78 6 ARG B C 1
ATOM 2684 O O . ARG B 1 6 ? 17.586 32.150 41.873 1.00 18.96 6 ARG B O 1
ATOM 2692 N N . ASP B 1 7 ? 18.887 33.919 41.476 1.00 16.60 7 ASP B N 1
ATOM 2693 C CA . ASP B 1 7 ? 19.505 33.285 40.324 1.00 13.45 7 ASP B CA 1
ATOM 2694 C C . ASP B 1 7 ? 20.330 32.125 40.821 1.00 20.88 7 ASP B C 1
ATOM 2695 O O . ASP B 1 7 ? 20.965 32.252 41.867 1.00 22.64 7 ASP B O 1
ATOM 2700 N N . PHE B 1 8 ? 20.337 31.022 40.070 1.00 20.08 8 PHE B N 1
ATOM 2701 C CA . PHE B 1 8 ? 21.097 29.832 40.443 1.00 16.74 8 PHE B CA 1
ATOM 2702 C C . PHE B 1 8 ? 22.232 29.577 39.461 1.00 19.79 8 PHE B C 1
ATOM 2703 O O . PHE B 1 8 ? 23.031 28.673 39.679 1.00 19.34 8 PHE B O 1
ATOM 2711 N N . GLY B 1 9 ? 22.320 30.387 38.394 1.00 19.56 9 GLY B N 1
ATOM 2712 C CA . GLY B 1 9 ? 23.405 30.220 37.448 1.00 18.12 9 GLY B CA 1
ATOM 2713 C C . GLY B 1 9 ? 22.847 29.909 36.072 1.00 22.35 9 GLY B C 1
ATOM 2714 O O . GLY B 1 9 ? 21.818 29.237 35.962 1.00 20.50 9 GLY B O 1
ATOM 2715 N N . LEU B 1 10 ? 23.536 30.392 35.015 1.00 20.12 10 LEU B N 1
ATOM 2716 C CA . LEU B 1 10 ? 23.165 30.125 33.618 1.00 19.58 10 LEU B CA 1
ATOM 2717 C C . LEU B 1 10 ? 21.757 30.560 33.201 1.00 23.11 10 LEU B C 1
ATOM 2718 O O . LEU B 1 10 ? 21.244 30.209 32.121 1.00 24.26 10 LEU B O 1
ATOM 2723 N N . GLY B 1 11 ? 21.108 31.315 34.053 1.00 18.76 11 GLY B N 1
ATOM 2724 C CA . GLY B 1 11 ? 19.765 31.737 33.735 1.00 20.55 11 GLY B CA 1
ATOM 2725 C C . GLY B 1 11 ? 18.744 30.917 34.505 1.00 24.65 11 GLY B C 1
ATOM 2726 O O . GLY B 1 11 ? 17.553 31.176 34.384 1.00 19.67 11 GLY B O 1
ATOM 2727 N N . SER B 1 12 ? 19.199 29.924 35.275 1.00 18.41 12 SER B N 1
ATOM 2728 C CA . SER B 1 12 ? 18.237 29.140 36.076 1.00 18.39 12 SER B CA 1
ATOM 2729 C C . SER B 1 12 ? 17.991 29.857 37.406 1.00 21.29 12 SER B C 1
ATOM 2730 O O . SER B 1 12 ? 18.763 30.737 37.840 1.00 17.62 12 SER B O 1
ATOM 2733 N N . ASP B 1 13 ? 16.899 29.527 38.060 1.00 19.62 13 ASP B N 1
ATOM 2734 C CA . ASP B 1 13 ? 16.633 30.170 39.346 1.00 19.13 13 ASP B CA 1
ATOM 2735 C C . ASP B 1 13 ? 16.566 29.116 40.435 1.00 24.45 13 ASP B C 1
ATOM 2736 O O . ASP B 1 13 ? 16.331 27.942 40.146 1.00 21.87 13 ASP B O 1
ATOM 2741 N N . LEU B 1 14 ? 16.754 29.527 41.695 1.00 19.36 14 LEU B N 1
ATOM 2742 C CA . LEU B 1 14 ? 16.636 28.613 42.824 1.00 14.32 14 LEU B CA 1
ATOM 2743 C C . LEU B 1 14 ? 15.417 29.109 43.618 1.00 21.49 14 LEU B C 1
ATOM 2744 O O . LEU B 1 14 ? 15.344 30.283 43.966 1.00 20.61 14 LEU B O 1
ATOM 2749 N N . ILE B 1 15 ? 14.429 28.235 43.857 1.00 20.40 15 ILE B N 1
ATOM 2750 C CA . ILE B 1 15 ? 13.203 28.571 44.601 1.00 18.90 15 ILE B CA 1
ATOM 2751 C C . ILE B 1 15 ? 13.306 27.853 45.949 1.00 24.17 15 ILE B C 1
ATOM 2752 O O . ILE B 1 15 ? 13.363 26.618 45.955 1.00 19.95 15 ILE B O 1
ATOM 2757 N N . SER B 1 16 ? 13.363 28.604 47.074 1.00 17.69 16 SER B N 1
ATOM 2758 C CA . SER B 1 16 ? 13.533 28.013 48.409 1.00 15.34 16 SER B CA 1
ATOM 2759 C C . SER B 1 16 ? 12.322 28.233 49.251 1.00 21.24 16 SER B C 1
ATOM 2760 O O . SER B 1 16 ? 11.886 29.368 49.415 1.00 21.05 16 SER B O 1
ATOM 2763 N N . LEU B 1 17 ? 11.799 27.132 49.779 1.00 19.73 17 LEU B N 1
ATOM 2764 C CA . LEU B 1 17 ? 10.600 27.218 50.600 1.00 18.27 17 LEU B CA 1
ATOM 2765 C C . LEU B 1 17 ? 10.924 26.765 52.013 1.00 25.25 17 LEU B C 1
ATOM 2766 O O . LEU B 1 17 ? 11.659 25.818 52.198 1.00 28.61 17 LEU B O 1
ATOM 2771 N N . THR B 1 18 ? 10.324 27.419 53.004 1.00 21.33 18 THR B N 1
ATOM 2772 C CA . THR B 1 18 ? 10.523 27.038 54.390 1.00 19.80 18 THR B CA 1
ATOM 2773 C C . THR B 1 18 ? 9.131 26.871 54.922 1.00 25.11 18 THR B C 1
ATOM 2774 O O . THR B 1 18 ? 8.350 27.769 54.691 1.00 21.18 18 THR B O 1
ATOM 2778 N N . ASN B 1 19 ? 8.780 25.735 55.509 1.00 21.99 19 ASN B N 1
ATOM 2779 C CA . ASN B 1 19 ? 7.414 25.605 55.968 1.00 24.99 19 ASN B CA 1
ATOM 2780 C C . ASN B 1 19 ? 7.348 26.080 57.416 1.00 33.55 19 ASN B C 1
ATOM 2781 O O . ASN B 1 19 ? 8.332 26.535 57.993 1.00 22.33 19 ASN B O 1
ATOM 2786 N N . LYS B 1 20 ? 6.178 25.958 58.011 1.00 28.17 20 LYS B N 1
ATOM 2787 C CA . LYS B 1 20 ? 6.034 26.396 59.379 1.00 28.39 20 LYS B CA 1
ATOM 2788 C C . LYS B 1 20 ? 6.874 25.623 60.410 1.00 31.41 20 LYS B C 1
ATOM 2789 O O . LYS B 1 20 ? 7.212 26.131 61.471 1.00 35.41 20 LYS B O 1
ATOM 2795 N N . ALA B 1 21 ? 7.268 24.394 60.143 1.00 23.87 21 ALA B N 1
ATOM 2796 C CA . ALA B 1 21 ? 8.108 23.640 61.057 1.00 22.58 21 ALA B CA 1
ATOM 2797 C C . ALA B 1 21 ? 9.609 23.977 60.927 1.00 30.72 21 ALA B C 1
ATOM 2798 O O . ALA B 1 21 ? 10.469 23.423 61.609 1.00 31.94 21 ALA B O 1
ATOM 2800 N N . GLY B 1 22 ? 9.966 24.899 60.030 1.00 27.35 22 GLY B N 1
ATOM 2801 C CA . GLY B 1 22 ? 11.353 25.281 59.842 1.00 26.78 22 GLY B CA 1
ATOM 2802 C C . GLY B 1 22 ? 12.125 24.401 58.855 1.00 26.33 22 GLY B C 1
ATOM 2803 O O . GLY B 1 22 ? 13.324 24.601 58.660 1.00 25.64 22 GLY B O 1
ATOM 2804 N N . VAL B 1 23 ? 11.421 23.443 58.242 1.00 19.72 23 VAL B N 1
ATOM 2805 C CA . VAL B 1 23 ? 12.093 22.594 57.269 1.00 15.67 23 VAL B CA 1
ATOM 2806 C C . VAL B 1 23 ? 12.153 23.339 55.968 1.00 21.40 23 VAL B C 1
ATOM 2807 O O . VAL B 1 23 ? 11.165 23.953 55.539 1.00 24.70 23 VAL B O 1
ATOM 2811 N N . THR B 1 24 ? 13.312 23.277 55.318 1.00 18.38 24 THR B N 1
ATOM 2812 C CA . THR B 1 24 ? 13.467 23.983 54.029 1.00 17.60 24 THR B CA 1
ATOM 2813 C C . THR B 1 24 ? 13.725 23.063 52.846 1.00 21.48 24 THR B C 1
ATOM 2814 O O . THR B 1 24 ? 14.394 22.030 52.905 1.00 19.78 24 THR B O 1
ATOM 2818 N N . ILE B 1 25 ? 13.166 23.430 51.721 1.00 19.75 25 ILE B N 1
ATOM 2819 C CA . ILE B 1 25 ? 13.419 22.561 50.582 1.00 18.15 25 ILE B CA 1
ATOM 2820 C C . ILE B 1 25 ? 13.644 23.477 49.387 1.00 25.14 25 ILE B C 1
ATOM 2821 O O . ILE B 1 25 ? 13.110 24.618 49.354 1.00 20.96 25 ILE B O 1
ATOM 2826 N N . SER B 1 26 ? 14.459 23.022 48.415 1.00 18.35 26 SER B N 1
ATOM 2827 C CA . SER B 1 26 ? 14.676 23.943 47.286 1.00 20.14 26 SER B CA 1
ATOM 2828 C C . SER B 1 26 ? 14.650 23.271 45.909 1.00 18.01 26 SER B C 1
ATOM 2829 O O . SER B 1 26 ? 14.993 22.087 45.732 1.00 17.96 26 SER B O 1
ATOM 2832 N N . PHE B 1 27 ? 14.209 24.062 44.912 1.00 16.18 27 PHE B N 1
ATOM 2833 C CA . PHE B 1 27 ? 14.117 23.527 43.538 1.00 16.03 27 PHE B CA 1
ATOM 2834 C C . PHE B 1 27 ? 14.715 24.481 42.540 1.00 20.61 27 PHE B C 1
ATOM 2835 O O . PHE B 1 27 ? 14.879 25.684 42.809 1.00 17.77 27 PHE B O 1
ATOM 2843 N N . THR B 1 28 ? 15.019 23.930 41.360 1.00 20.21 28 THR B N 1
ATOM 2844 C CA . THR B 1 28 ? 15.511 24.771 40.228 1.00 15.37 28 THR B CA 1
ATOM 2845 C C . THR B 1 28 ? 14.698 24.442 38.953 1.00 21.44 28 THR B C 1
ATOM 2846 O O . THR B 1 28 ? 14.182 23.327 38.756 1.00 18.54 28 THR B O 1
ATOM 2850 N N . ASN B 1 29 ? 14.483 25.432 38.086 1.00 16.58 29 ASN B N 1
ATOM 2851 C CA . ASN B 1 29 ? 13.748 25.185 36.862 1.00 20.58 29 ASN B CA 1
ATOM 2852 C C . ASN B 1 29 ? 14.654 24.523 35.828 1.00 23.20 29 ASN B C 1
ATOM 2853 O O . ASN B 1 29 ? 14.203 24.223 34.743 1.00 19.54 29 ASN B O 1
ATOM 2858 N N . LEU B 1 30 ? 15.943 24.296 36.154 1.00 14.31 30 LEU B N 1
ATOM 2859 C CA . LEU B 1 30 ? 16.781 23.592 35.210 1.00 17.16 30 LEU B CA 1
ATOM 2860 C C . LEU B 1 30 ? 16.463 22.112 35.412 1.00 20.59 30 LEU B C 1
ATOM 2861 O O . LEU B 1 30 ? 16.970 21.482 36.368 1.00 21.02 30 LEU B O 1
ATOM 2866 N N . GLY B 1 31 ? 15.556 21.547 34.599 1.00 16.42 31 GLY B N 1
ATOM 2867 C CA . GLY B 1 31 ? 15.200 20.141 34.752 1.00 15.10 31 GLY B CA 1
ATOM 2868 C C . GLY B 1 31 ? 14.110 19.901 35.802 1.00 19.91 31 GLY B C 1
ATOM 2869 O O . GLY B 1 31 ? 13.942 18.772 36.247 1.00 22.17 31 GLY B O 1
ATOM 2870 N N . ALA B 1 32 ? 13.337 20.941 36.170 1.00 15.59 32 ALA B N 1
ATOM 2871 C CA . ALA B 1 32 ? 12.245 20.822 37.189 1.00 15.74 32 ALA B CA 1
ATOM 2872 C C . ALA B 1 32 ? 12.710 19.881 38.307 1.00 16.75 32 ALA B C 1
ATOM 2873 O O . ALA B 1 32 ? 12.154 18.808 38.573 1.00 15.47 32 ALA B O 1
ATOM 2875 N N . ARG B 1 33 ? 13.749 20.337 39.004 1.00 15.06 33 ARG B N 1
ATOM 2876 C CA . ARG B 1 33 ? 14.480 19.496 39.881 1.00 15.74 33 ARG B CA 1
ATOM 2877 C C . ARG B 1 33 ? 14.597 19.925 41.272 1.00 16.96 33 ARG B C 1
ATOM 2878 O O . ARG B 1 33 ? 14.664 21.117 41.565 1.00 17.52 33 ARG B O 1
ATOM 2886 N N . ILE B 1 34 ? 14.707 18.920 42.142 1.00 21.39 34 ILE B N 1
ATOM 2887 C CA . ILE B 1 34 ? 14.924 19.237 43.559 1.00 19.58 34 ILE B CA 1
ATOM 2888 C C . ILE B 1 34 ? 16.427 19.420 43.793 1.00 21.53 34 ILE B C 1
ATOM 2889 O O . ILE B 1 34 ? 17.239 18.586 43.316 1.00 16.02 34 ILE B O 1
ATOM 2894 N N . VAL B 1 35 ? 16.781 20.520 44.488 1.00 17.67 35 VAL B N 1
ATOM 2895 C CA . VAL B 1 35 ? 18.195 20.805 44.747 1.00 11.70 35 VAL B CA 1
ATOM 2896 C C . VAL B 1 35 ? 18.623 20.429 46.159 1.00 20.90 35 VAL B C 1
ATOM 2897 O O . VAL B 1 35 ? 19.687 19.869 46.407 1.00 17.13 35 VAL B O 1
ATOM 2901 N N . ASP B 1 36 ? 17.780 20.754 47.127 1.00 18.86 36 ASP B N 1
ATOM 2902 C CA . ASP B 1 36 ? 18.119 20.436 48.497 1.00 15.87 36 ASP B CA 1
ATOM 2903 C C . ASP B 1 36 ? 16.854 20.317 49.352 1.00 18.93 36 ASP B C 1
ATOM 2904 O O . ASP B 1 36 ? 15.750 20.780 48.979 1.00 20.44 36 ASP B O 1
ATOM 2909 N N . TRP B 1 37 ? 17.061 19.631 50.482 1.00 18.39 37 TRP B N 1
ATOM 2910 C CA . TRP B 1 37 ? 16.047 19.368 51.491 1.00 17.23 37 TRP B CA 1
ATOM 2911 C C . TRP B 1 37 ? 16.804 19.232 52.777 1.00 22.09 37 TRP B C 1
ATOM 2912 O O . TRP B 1 37 ? 17.575 18.276 52.882 1.00 20.59 37 TRP B O 1
ATOM 2923 N N . GLN B 1 38 ? 16.611 20.186 53.700 1.00 20.83 38 GLN B N 1
ATOM 2924 C CA . GLN B 1 38 ? 17.346 20.145 54.962 1.00 19.94 38 GLN B CA 1
ATOM 2925 C C . GLN B 1 38 ? 16.483 20.219 56.192 1.00 25.67 38 GLN B C 1
ATOM 2926 O O . GLN B 1 38 ? 15.473 20.909 56.235 1.00 17.78 38 GLN B O 1
ATOM 2932 N N . LYS B 1 39 ? 16.971 19.536 57.227 1.00 23.38 39 LYS B N 1
ATOM 2933 C CA . LYS B 1 39 ? 16.325 19.592 58.504 1.00 21.54 39 LYS B CA 1
ATOM 2934 C C . LYS B 1 39 ? 17.419 19.915 59.493 1.00 23.13 39 LYS B C 1
ATOM 2935 O O . LYS B 1 39 ? 18.424 19.235 59.547 1.00 23.78 39 LYS B O 1
ATOM 2941 N N . ASP B 1 40 ? 17.230 20.949 60.268 1.00 22.62 40 ASP B N 1
ATOM 2942 C CA . ASP B 1 40 ? 18.264 21.281 61.244 1.00 22.60 40 ASP B CA 1
ATOM 2943 C C . ASP B 1 40 ? 19.664 21.400 60.684 1.00 24.43 40 ASP B C 1
ATOM 2944 O O . ASP B 1 40 ? 20.609 21.012 61.325 1.00 24.12 40 ASP B O 1
ATOM 2949 N N . GLY B 1 41 ? 19.795 22.008 59.539 1.00 22.36 41 GLY B N 1
ATOM 2950 C CA . GLY B 1 41 ? 21.088 22.248 58.958 1.00 22.93 41 GLY B CA 1
ATOM 2951 C C . GLY B 1 41 ? 21.699 21.001 58.324 1.00 30.46 41 GLY B C 1
ATOM 2952 O O . GLY B 1 41 ? 22.860 21.014 57.911 1.00 31.80 41 GLY B O 1
ATOM 2953 N N . LYS B 1 42 ? 20.936 19.923 58.246 1.00 19.45 42 LYS B N 1
ATOM 2954 C CA . LYS B 1 42 ? 21.490 18.728 57.638 1.00 19.45 42 LYS B CA 1
ATOM 2955 C C . LYS B 1 42 ? 20.830 18.392 56.310 1.00 24.83 42 LYS B C 1
ATOM 2956 O O . LYS B 1 42 ? 19.619 18.374 56.256 1.00 21.97 42 LYS B O 1
ATOM 2962 N N . HIS B 1 43 ? 21.622 18.115 55.258 1.00 22.26 43 HIS B N 1
ATOM 2963 C CA . HIS B 1 43 ? 21.081 17.746 53.958 1.00 17.16 43 HIS B CA 1
ATOM 2964 C C . HIS B 1 43 ? 20.537 16.347 54.014 1.00 21.64 43 HIS B C 1
ATOM 2965 O O . HIS B 1 43 ? 21.259 15.429 54.390 1.00 22.94 43 HIS B O 1
ATOM 2972 N N . LEU B 1 44 ? 19.287 16.183 53.595 1.00 17.21 44 LEU B N 1
ATOM 2973 C CA . LEU B 1 44 ? 18.657 14.847 53.538 1.00 18.19 44 LEU B CA 1
ATOM 2974 C C . LEU B 1 44 ? 18.857 14.133 52.160 1.00 23.88 44 LEU B C 1
ATOM 2975 O O . LEU B 1 44 ? 18.660 12.892 52.007 1.00 15.97 44 LEU B O 1
ATOM 2980 N N . ILE B 1 45 ? 19.233 14.939 51.130 1.00 18.54 45 ILE B N 1
ATOM 2981 C CA . ILE B 1 45 ? 19.458 14.491 49.753 1.00 16.00 45 ILE B CA 1
ATOM 2982 C C . ILE B 1 45 ? 20.747 15.056 49.210 1.00 19.91 45 ILE B C 1
ATOM 2983 O O . ILE B 1 45 ? 21.396 15.943 49.820 1.00 21.10 45 ILE B O 1
ATOM 2988 N N . LEU B 1 46 ? 21.087 14.510 48.045 1.00 21.51 46 LEU B N 1
ATOM 2989 C CA . LEU B 1 46 ? 22.281 14.949 47.332 1.00 20.44 46 LEU B CA 1
ATOM 2990 C C . LEU B 1 46 ? 21.910 16.047 46.354 1.00 23.29 46 LEU B C 1
ATOM 2991 O O . LEU B 1 46 ? 20.895 15.967 45.652 1.00 19.86 46 LEU B O 1
ATOM 2996 N N . GLY B 1 47 ? 22.793 17.037 46.257 1.00 17.47 47 GLY B N 1
ATOM 2997 C CA . GLY B 1 47 ? 22.618 18.131 45.315 1.00 15.39 47 GLY B CA 1
ATOM 2998 C C . GLY B 1 47 ? 23.892 18.961 45.282 1.00 22.20 47 GLY B C 1
ATOM 2999 O O . GLY B 1 47 ? 24.748 18.806 46.142 1.00 20.25 47 GLY B O 1
ATOM 3000 N N . PHE B 1 48 ? 23.975 19.864 44.321 1.00 18.07 48 PHE B N 1
ATOM 3001 C CA . PHE B 1 48 ? 25.112 20.786 44.079 1.00 19.46 48 PHE B CA 1
ATOM 3002 C C . PHE B 1 48 ? 24.733 22.204 44.478 1.00 26.54 48 PHE B C 1
ATOM 3003 O O . PHE B 1 48 ? 23.601 22.462 44.893 1.00 26.99 48 PHE B O 1
ATOM 3011 N N . ASP B 1 49 ? 25.686 23.102 44.366 1.00 19.13 49 ASP B N 1
ATOM 3012 C CA . ASP B 1 49 ? 25.454 24.452 44.786 1.00 18.65 49 ASP B CA 1
ATOM 3013 C C . ASP B 1 49 ? 25.201 25.428 43.670 1.00 23.66 49 ASP B C 1
ATOM 3014 O O . ASP B 1 49 ? 24.929 26.571 43.975 1.00 25.12 49 ASP B O 1
ATOM 3019 N N . SER B 1 50 ? 25.265 24.994 42.429 1.00 23.14 50 SER 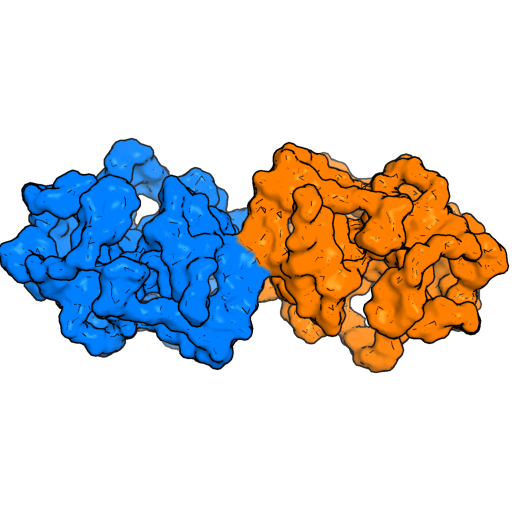B N 1
ATOM 3020 C CA . SER B 1 50 ? 24.989 25.852 41.316 1.00 22.12 50 SER B CA 1
ATOM 3021 C C . SER B 1 50 ? 24.589 25.014 40.119 1.00 22.76 50 SER B C 1
ATOM 3022 O O . SER B 1 50 ? 24.864 23.811 39.983 1.00 19.23 50 SER B O 1
ATOM 3025 N N . ALA B 1 51 ? 23.915 25.705 39.228 1.00 22.87 51 ALA B N 1
ATOM 3026 C CA . ALA B 1 51 ? 23.477 25.086 38.001 1.00 22.77 51 ALA B CA 1
ATOM 3027 C C . ALA B 1 51 ? 24.622 24.469 37.180 1.00 21.94 51 ALA B C 1
ATOM 3028 O O . ALA B 1 51 ? 24.541 23.383 36.630 1.00 20.19 51 ALA B O 1
ATOM 3030 N N . LYS B 1 52 ? 25.708 25.173 37.033 1.00 21.80 52 LYS B N 1
ATOM 3031 C CA . LYS B 1 52 ? 26.825 24.674 36.250 1.00 22.45 52 LYS B CA 1
ATOM 3032 C C . LYS B 1 52 ? 27.360 23.330 36.711 1.00 28.41 52 LYS B C 1
ATOM 3033 O O . LYS B 1 52 ? 27.899 22.555 35.911 1.00 30.97 52 LYS B O 1
ATOM 3039 N N . GLU B 1 53 ? 27.257 23.069 38.011 1.00 21.10 53 GLU B N 1
ATOM 3040 C CA . GLU B 1 53 ? 27.774 21.802 38.560 1.00 15.44 53 GLU B CA 1
ATOM 3041 C C . GLU B 1 53 ? 26.936 20.680 38.049 1.00 16.16 53 GLU B C 1
ATOM 3042 O O . GLU B 1 53 ? 27.400 19.591 37.740 1.00 22.98 53 GLU B O 1
ATOM 3048 N N . TYR B 1 54 ? 25.648 20.949 37.950 1.00 17.76 54 TYR B N 1
ATOM 3049 C CA . TYR B 1 54 ? 24.822 19.874 37.423 1.00 21.18 54 TYR B CA 1
ATOM 3050 C C . TYR B 1 54 ? 25.189 19.550 35.977 1.00 27.29 54 TYR B C 1
ATOM 3051 O O . TYR B 1 54 ? 25.233 18.394 35.549 1.00 30.24 54 TYR B O 1
ATOM 3060 N N . LEU B 1 55 ? 25.418 20.603 35.218 1.00 23.38 55 LEU B N 1
ATOM 3061 C CA . LEU B 1 55 ? 25.768 20.460 33.826 1.00 23.15 55 LEU B CA 1
ATOM 3062 C C . LEU B 1 55 ? 27.162 19.896 33.636 1.00 29.10 55 LEU B C 1
ATOM 3063 O O . LEU B 1 55 ? 27.439 19.190 32.675 1.00 34.15 55 LEU B O 1
ATOM 3068 N N . GLU B 1 56 ? 28.054 20.164 34.563 1.00 26.28 56 GLU B N 1
ATOM 3069 C CA . GLU B 1 56 ? 29.376 19.603 34.375 1.00 26.77 56 GLU B CA 1
ATOM 3070 C C . GLU B 1 56 ? 29.644 18.323 35.131 1.00 32.91 56 GLU B C 1
ATOM 3071 O O . GLU B 1 56 ? 30.518 17.607 34.682 1.00 33.17 56 GLU B O 1
ATOM 3077 N N . LYS B 1 57 ? 28.973 18.042 36.268 1.00 21.81 57 LYS B N 1
ATOM 3078 C CA . LYS B 1 57 ? 29.266 16.824 36.974 1.00 20.02 57 LYS B CA 1
ATOM 3079 C C . LYS B 1 57 ? 28.264 15.716 36.665 1.00 29.18 57 LYS B C 1
ATOM 3080 O O . LYS B 1 57 ? 28.590 14.630 36.179 1.00 30.74 57 LYS B O 1
ATOM 3086 N N . ASP B 1 58 ? 26.994 15.958 36.963 1.00 26.90 58 ASP B N 1
ATOM 3087 C CA . ASP B 1 58 ? 26.018 14.916 36.706 1.00 21.19 58 ASP B CA 1
ATOM 3088 C C . ASP B 1 58 ? 24.720 15.623 36.662 1.00 23.54 58 ASP B C 1
ATOM 3089 O O . ASP B 1 58 ? 24.301 16.262 37.620 1.00 24.16 58 ASP B O 1
ATOM 3094 N N . ALA B 1 59 ? 24.123 15.544 35.518 1.00 19.65 59 ALA B N 1
ATOM 3095 C CA . ALA B 1 59 ? 22.887 16.276 35.340 1.00 19.66 59 ALA B CA 1
ATOM 3096 C C . ALA B 1 59 ? 21.626 15.580 35.798 1.00 24.22 59 ALA B C 1
ATOM 3097 O O . ALA B 1 59 ? 20.539 16.168 35.719 1.00 21.74 59 ALA B O 1
ATOM 3099 N N . TYR B 1 60 ? 21.728 14.348 36.274 1.00 21.30 60 TYR B N 1
ATOM 3100 C CA . TYR B 1 60 ? 20.518 13.640 36.692 1.00 20.79 60 TYR B CA 1
ATOM 3101 C C . TYR B 1 60 ? 20.012 13.835 38.107 1.00 17.94 60 TYR B C 1
ATOM 3102 O O . TYR B 1 60 ? 18.819 13.775 38.373 1.00 21.05 60 TYR B O 1
ATOM 3111 N N . PRO B 1 61 ? 20.895 14.015 39.049 1.00 19.24 61 PRO B N 1
ATOM 3112 C CA . PRO B 1 61 ? 20.398 14.106 40.419 1.00 18.04 61 PRO B CA 1
ATOM 3113 C C . PRO B 1 61 ? 19.271 15.028 40.694 1.00 17.07 61 PRO B C 1
ATOM 3114 O O . PRO B 1 61 ? 19.393 16.171 40.397 1.00 15.43 61 PRO B O 1
ATOM 3118 N N . GLY B 1 62 ? 18.213 14.543 41.304 1.00 14.98 62 GLY B N 1
ATOM 3119 C CA . GLY B 1 62 ? 17.078 15.378 41.661 1.00 14.77 62 GLY B CA 1
ATOM 3120 C C . GLY B 1 62 ? 16.169 15.787 40.513 1.00 15.52 62 GLY B C 1
ATOM 3121 O O . GLY B 1 62 ? 15.099 16.367 40.730 1.00 17.69 62 GLY B O 1
ATOM 3122 N N . ALA B 1 63 ? 16.542 15.461 39.301 1.00 14.74 63 ALA B N 1
ATOM 3123 C CA . ALA B 1 63 ? 15.754 15.929 38.150 1.00 19.32 63 ALA B CA 1
ATOM 3124 C C . ALA B 1 63 ? 14.482 15.232 37.801 1.00 20.44 63 ALA B C 1
ATOM 3125 O O . ALA B 1 63 ? 14.288 14.085 38.144 1.00 17.06 63 ALA B O 1
ATOM 3127 N N . THR B 1 64 ? 13.688 15.927 37.001 1.00 16.58 64 THR B N 1
ATOM 3128 C CA . THR B 1 64 ? 12.562 15.243 36.416 1.00 14.14 64 THR B CA 1
ATOM 3129 C C . THR B 1 64 ? 13.157 14.604 35.146 1.00 20.31 64 THR B C 1
ATOM 3130 O O . THR B 1 64 ? 13.805 15.284 34.331 1.00 16.19 64 THR B O 1
ATOM 3134 N N . VAL B 1 65 ? 13.008 13.288 34.941 1.00 17.73 65 VAL B N 1
ATOM 3135 C CA . VAL B 1 65 ? 13.561 12.689 33.732 1.00 18.68 65 VAL B CA 1
ATOM 3136 C C . VAL B 1 65 ? 12.453 12.056 32.867 1.00 21.32 65 VAL B C 1
ATOM 3137 O O . VAL B 1 65 ? 11.465 11.513 33.364 1.00 19.49 65 VAL B O 1
ATOM 3141 N N . GLY B 1 66 ? 12.627 12.120 31.546 1.00 18.56 66 GLY B N 1
ATOM 3142 C CA . GLY B 1 66 ? 11.634 11.553 30.643 1.00 15.33 66 GLY B CA 1
ATOM 3143 C C . GLY B 1 66 ? 11.978 11.955 29.235 1.00 19.85 66 GLY B C 1
ATOM 3144 O O . GLY B 1 66 ? 13.124 12.375 28.972 1.00 20.67 66 GLY B O 1
ATOM 3145 N N . PRO B 1 67 ? 11.015 11.832 28.322 1.00 19.69 67 PRO B N 1
ATOM 3146 C CA . PRO B 1 67 ? 9.654 11.384 28.541 1.00 19.87 67 PRO B CA 1
ATOM 3147 C C . PRO B 1 67 ? 9.478 9.990 29.079 1.00 24.27 67 PRO B C 1
ATOM 3148 O O . PRO B 1 67 ? 8.468 9.714 29.686 1.00 21.64 67 PRO B O 1
ATOM 3152 N N . THR B 1 68 ? 10.444 9.129 28.853 1.00 16.80 68 THR B N 1
ATOM 3153 C CA . THR B 1 68 ? 10.402 7.787 29.372 1.00 14.50 68 THR B CA 1
ATOM 3154 C C . THR B 1 68 ? 11.620 7.563 30.247 1.00 20.95 68 THR B C 1
ATOM 3155 O O . THR B 1 68 ? 12.778 7.710 29.844 1.00 25.49 68 THR B O 1
ATOM 3159 N N . ALA B 1 69 ? 11.354 7.180 31.481 1.00 19.35 69 ALA B N 1
ATOM 3160 C CA . ALA B 1 69 ? 12.444 6.946 32.383 1.00 16.82 69 ALA B CA 1
ATOM 3161 C C . ALA B 1 69 ? 12.977 5.530 32.274 1.00 18.81 69 ALA B C 1
ATOM 3162 O O . ALA B 1 69 ? 12.239 4.543 32.143 1.00 19.21 69 ALA B O 1
ATOM 3164 N N . GLY B 1 70 ? 14.290 5.418 32.336 1.00 18.29 70 GLY B N 1
ATOM 3165 C CA . GLY B 1 70 ? 14.880 4.104 32.298 1.00 13.72 70 GLY B CA 1
ATOM 3166 C C . GLY B 1 70 ? 15.411 3.818 30.934 1.00 18.46 70 GLY B C 1
ATOM 3167 O O . GLY B 1 70 ? 15.466 4.663 30.084 1.00 19.68 70 GLY B O 1
ATOM 3168 N N . ARG B 1 71 ? 15.799 2.582 30.698 1.00 20.56 71 ARG B N 1
ATOM 3169 C CA . ARG B 1 71 ? 16.337 2.117 29.406 1.00 21.33 71 ARG B CA 1
ATOM 3170 C C . ARG B 1 71 ? 15.320 1.385 28.500 1.00 24.86 71 ARG B C 1
ATOM 3171 O O . ARG B 1 71 ? 14.579 0.466 28.913 1.00 23.31 71 ARG B O 1
ATOM 3179 N N . ILE B 1 72 ? 15.317 1.763 27.222 1.00 21.03 72 ILE B N 1
ATOM 3180 C CA . ILE B 1 72 ? 14.497 1.115 26.202 1.00 17.34 72 ILE B CA 1
ATOM 3181 C C . ILE B 1 72 ? 15.472 0.431 25.252 1.00 25.00 72 ILE B C 1
ATOM 3182 O O . ILE B 1 72 ? 16.266 1.067 24.542 1.00 20.12 72 ILE B O 1
ATOM 3187 N N . LYS B 1 73 ? 15.418 -0.886 25.249 1.00 21.88 73 LYS B N 1
ATOM 3188 C CA . LYS B 1 73 ? 16.315 -1.694 24.435 1.00 22.52 73 LYS B CA 1
ATOM 3189 C C . LYS B 1 73 ? 16.333 -1.275 22.965 1.00 25.18 73 LYS B C 1
ATOM 3190 O O . LYS B 1 73 ? 15.275 -1.276 22.329 1.00 22.54 73 LYS B O 1
ATOM 3196 N N . ASP B 1 74 ? 17.523 -0.964 22.455 1.00 21.80 74 ASP B N 1
ATOM 3197 C CA . ASP B 1 74 ? 17.697 -0.567 21.068 1.00 22.79 74 ASP B CA 1
ATOM 3198 C C . ASP B 1 74 ? 16.924 0.675 20.681 1.00 28.46 74 ASP B C 1
ATOM 3199 O O . ASP B 1 74 ? 16.817 0.923 19.494 1.00 29.24 74 ASP B O 1
ATOM 3204 N N . GLY B 1 75 ? 16.344 1.407 21.633 1.00 23.59 75 GLY B N 1
ATOM 3205 C CA . GLY B 1 75 ? 15.585 2.638 21.376 1.00 23.89 75 GLY B CA 1
ATOM 3206 C C . GLY B 1 75 ? 14.303 2.356 20.612 1.00 30.15 75 GLY B C 1
ATOM 3207 O O . GLY B 1 75 ? 13.707 3.261 20.065 1.00 28.76 75 GLY B O 1
ATOM 3208 N N . LEU B 1 76 ? 13.839 1.105 20.603 1.00 21.62 76 LEU B N 1
ATOM 3209 C CA . LEU B 1 76 ? 12.653 0.789 19.848 1.00 23.23 76 LEU B CA 1
ATOM 3210 C C . LEU B 1 76 ? 11.350 0.647 20.604 1.00 29.49 76 LEU B C 1
ATOM 3211 O O . LEU B 1 76 ? 11.216 -0.169 21.526 1.00 31.43 76 LEU B O 1
ATOM 3216 N N . VAL B 1 77 ? 10.368 1.451 20.176 1.00 23.35 77 VAL B N 1
ATOM 3217 C CA . VAL B 1 77 ? 9.046 1.387 20.775 1.00 21.86 77 VAL B CA 1
ATOM 3218 C C . VAL B 1 77 ? 8.046 1.190 19.662 1.00 26.83 77 VAL B C 1
ATOM 3219 O O . VAL B 1 77 ? 8.297 1.575 18.526 1.00 33.70 77 VAL B O 1
ATOM 3223 N N . LYS B 1 78 ? 6.903 0.649 20.043 1.00 23.93 78 LYS B N 1
ATOM 3224 C CA . LYS B 1 78 ? 5.786 0.407 19.156 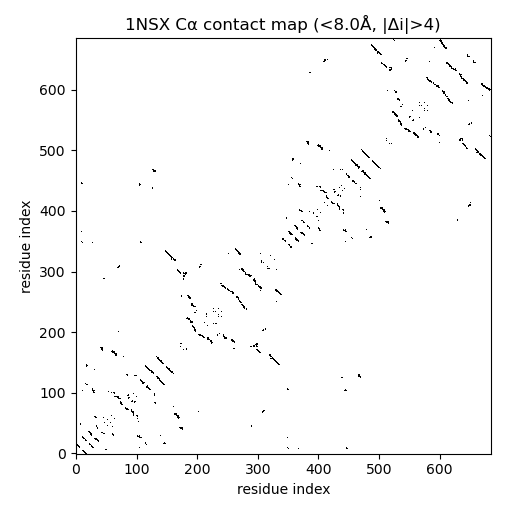1.00 25.53 78 LYS B CA 1
ATOM 3225 C C . LYS B 1 78 ? 4.629 1.258 19.564 1.00 31.67 78 LYS B C 1
ATOM 3226 O O . LYS B 1 78 ? 4.077 1.070 20.636 1.00 31.13 78 LYS B O 1
ATOM 3232 N N . ILE B 1 79 ? 4.302 2.187 18.695 1.00 31.65 79 ILE B N 1
ATOM 3233 C CA . ILE B 1 79 ? 3.230 3.112 18.956 1.00 33.44 79 ILE B CA 1
ATOM 3234 C C . ILE B 1 79 ? 2.119 3.044 17.922 1.00 43.82 79 ILE B C 1
ATOM 3235 O O . ILE B 1 79 ? 2.235 3.452 16.758 1.00 42.91 79 ILE B O 1
ATOM 3240 N N . SER B 1 80 ? 1.028 2.501 18.419 1.00 47.11 80 SER B N 1
ATOM 3241 C CA . SER B 1 80 ? -0.151 2.296 17.604 1.00 51.33 80 SER B CA 1
ATOM 3242 C C . SER B 1 80 ? 0.174 1.547 16.304 1.00 55.32 80 SER B C 1
ATOM 3243 O O . SER B 1 80 ? -0.054 1.980 15.159 1.00 56.96 80 SER B O 1
ATOM 3246 N N . GLY B 1 81 ? 0.761 0.370 16.535 1.00 45.67 81 GLY B N 1
ATOM 3247 C CA . GLY B 1 81 ? 1.157 -0.507 15.460 1.00 43.59 81 GLY B CA 1
ATOM 3248 C C . GLY B 1 81 ? 2.371 -0.016 14.723 1.00 49.53 81 GLY B C 1
ATOM 3249 O O . GLY B 1 81 ? 2.856 -0.685 13.836 1.00 60.82 81 GLY B O 1
ATOM 3250 N N . LYS B 1 82 ? 2.889 1.145 15.054 1.00 41.56 82 LYS B N 1
ATOM 3251 C CA . LYS B 1 82 ? 4.052 1.563 14.304 1.00 39.62 82 LYS B CA 1
ATOM 3252 C C . LYS B 1 82 ? 5.291 1.512 15.170 1.00 39.88 82 LYS B C 1
ATOM 3253 O O . LYS B 1 82 ? 5.236 1.846 16.347 1.00 34.79 82 LYS B O 1
ATOM 3259 N N . ASP B 1 83 ? 6.392 1.120 14.556 1.00 38.90 83 ASP B N 1
ATOM 3260 C CA . ASP B 1 83 ? 7.664 1.044 15.228 1.00 39.86 83 ASP B CA 1
ATOM 3261 C C . ASP B 1 83 ? 8.345 2.412 15.181 1.00 39.06 83 ASP B C 1
ATOM 3262 O O . ASP B 1 83 ? 8.373 3.055 14.143 1.00 36.38 83 ASP B O 1
ATOM 3267 N N . TYR B 1 84 ? 8.915 2.878 16.291 1.00 31.00 84 TYR B N 1
ATOM 3268 C CA . TYR B 1 84 ? 9.604 4.148 16.246 1.00 24.94 84 TYR B CA 1
ATOM 3269 C C . TYR B 1 84 ? 10.905 3.957 16.910 1.00 29.04 84 TYR B C 1
ATOM 3270 O O . TYR B 1 84 ? 10.941 3.298 17.938 1.00 29.16 84 TYR B O 1
ATOM 3279 N N . ILE B 1 85 ? 11.913 4.590 16.352 1.00 28.04 85 ILE B N 1
ATOM 3280 C CA . ILE B 1 85 ? 13.226 4.533 16.970 1.00 30.53 85 ILE B CA 1
ATOM 3281 C C . ILE B 1 85 ? 13.531 5.881 17.608 1.00 34.39 85 ILE B C 1
ATOM 3282 O O . ILE B 1 85 ? 13.434 6.928 16.948 1.00 26.06 85 ILE B O 1
ATOM 3287 N N . LEU B 1 86 ? 13.880 5.827 18.899 1.00 25.84 86 LEU B N 1
ATOM 3288 C CA . LEU B 1 86 ? 14.167 7.013 19.659 1.00 21.99 86 LEU B CA 1
ATOM 3289 C C . LEU B 1 86 ? 15.646 7.248 19.754 1.00 27.19 86 LEU B C 1
ATOM 3290 O O . LEU B 1 86 ? 16.446 6.395 19.434 1.00 25.02 86 LEU B O 1
ATOM 3295 N N . ASN B 1 87 ? 16.005 8.425 20.209 1.00 24.16 87 ASN B N 1
ATOM 3296 C CA . ASN B 1 87 ? 17.417 8.743 20.322 1.00 24.09 87 ASN B CA 1
ATOM 3297 C C . ASN B 1 87 ? 18.146 7.729 21.161 1.00 22.61 87 ASN B C 1
ATOM 3298 O O . ASN B 1 87 ? 17.746 7.335 22.228 1.00 25.29 87 ASN B O 1
ATOM 3303 N N . GLN B 1 88 ? 19.250 7.245 20.670 1.00 21.87 88 GLN B N 1
ATOM 3304 C CA . GLN B 1 88 ? 19.964 6.258 21.457 1.00 24.69 88 GLN B CA 1
ATOM 3305 C C . GLN B 1 88 ? 21.168 6.928 22.067 1.00 25.93 88 GLN B C 1
ATOM 3306 O O . GLN B 1 88 ? 22.054 7.389 21.353 1.00 27.57 88 GLN B O 1
ATOM 3312 N N . ASN B 1 89 ? 21.212 6.994 23.371 1.00 21.37 89 ASN B N 1
ATOM 3313 C CA . ASN B 1 89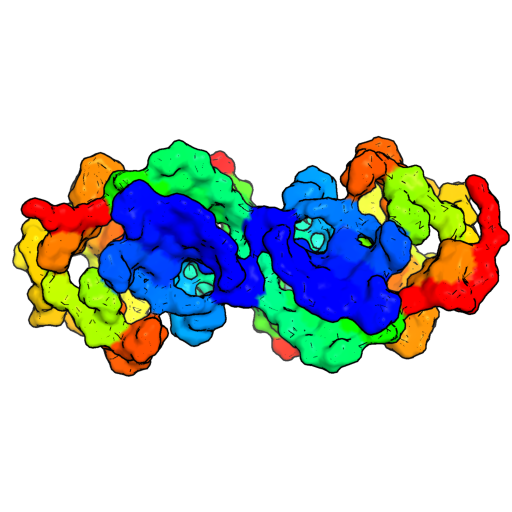 ? 22.302 7.698 23.996 1.00 16.08 89 ASN B CA 1
ATOM 3314 C C . ASN B 1 89 ? 23.151 6.851 24.917 1.00 25.07 89 ASN B C 1
ATOM 3315 O O . ASN B 1 89 ? 24.059 7.400 25.529 1.00 28.14 89 ASN B O 1
ATOM 3320 N N . GLU B 1 90 ? 22.875 5.554 25.023 1.00 24.88 90 GLU B N 1
ATOM 3321 C CA . GLU B 1 90 ? 23.680 4.703 25.867 1.00 20.76 90 GLU B CA 1
ATOM 3322 C C . GLU B 1 90 ? 23.867 3.460 25.026 1.00 23.95 90 GLU B C 1
ATOM 3323 O O . GLU B 1 90 ? 23.074 2.536 25.041 1.00 28.57 90 GLU B O 1
ATOM 3329 N N . GLY B 1 91 ? 24.872 3.503 24.189 1.00 25.49 91 GLY B N 1
ATOM 3330 C CA . GLY B 1 91 ? 25.025 2.409 23.249 1.00 27.27 91 GLY B CA 1
ATOM 3331 C C . GLY B 1 91 ? 23.755 2.427 22.383 1.00 28.56 91 GLY B C 1
ATOM 3332 O O . GLY B 1 91 ? 23.265 3.488 22.029 1.00 29.32 91 GLY B O 1
ATOM 3333 N N . PRO B 1 92 ? 23.157 1.287 22.054 1.00 25.64 92 PRO B N 1
ATOM 3334 C CA . PRO B 1 92 ? 21.952 1.288 21.249 1.00 23.24 92 PRO B CA 1
ATOM 3335 C C . PRO B 1 92 ? 20.729 1.542 22.104 1.00 27.02 92 PRO B C 1
ATOM 3336 O O . PRO B 1 92 ? 19.609 1.462 21.624 1.00 25.77 92 PRO B O 1
ATOM 3340 N N . GLN B 1 93 ? 20.941 1.803 23.376 1.00 25.08 93 GLN B N 1
ATOM 3341 C CA . GLN B 1 93 ? 19.821 2.053 24.217 1.00 26.04 93 GLN B CA 1
ATOM 3342 C C . GLN B 1 93 ? 19.494 3.553 24.298 1.00 26.99 93 GLN B C 1
ATOM 3343 O O . GLN B 1 93 ? 20.351 4.439 24.208 1.00 20.62 93 GLN B O 1
ATOM 3349 N N . THR B 1 94 ? 18.198 3.777 24.536 1.00 21.49 94 THR B N 1
ATOM 3350 C CA . THR B 1 94 ? 17.660 5.078 24.831 1.00 22.35 94 THR B CA 1
ATOM 3351 C C . THR B 1 94 ? 17.503 5.092 26.365 1.00 22.41 94 THR B C 1
ATOM 3352 O O . THR B 1 94 ? 16.713 4.324 26.944 1.00 21.08 94 THR B O 1
ATOM 3356 N N . LEU B 1 95 ? 18.320 5.900 27.056 1.00 17.36 95 LEU B N 1
ATOM 3357 C CA . LEU B 1 95 ? 18.278 5.990 28.515 1.00 15.37 95 LEU B CA 1
ATOM 3358 C C . LEU B 1 95 ? 17.739 7.380 28.897 1.00 20.54 95 LEU B C 1
ATOM 3359 O O . LEU B 1 95 ? 18.205 8.403 28.365 1.00 23.43 95 LEU B O 1
ATOM 3364 N N . HIS B 1 96 ? 16.705 7.403 29.772 1.00 19.68 96 HIS B N 1
ATOM 3365 C CA . HIS B 1 96 ? 16.064 8.613 30.283 1.00 13.37 96 HIS B CA 1
ATOM 3366 C C . HIS B 1 96 ? 15.723 9.601 29.197 1.00 22.95 96 HIS B C 1
ATOM 3367 O O . HIS B 1 96 ? 16.036 10.794 29.307 1.00 19.10 96 HIS B O 1
ATOM 3374 N N . GLY B 1 97 ? 15.044 9.114 28.152 1.00 22.52 97 GLY B N 1
ATOM 3375 C CA . GLY B 1 97 ? 14.587 10.029 27.100 1.00 16.00 97 GLY B CA 1
ATOM 3376 C C . GLY B 1 97 ? 15.610 10.461 26.067 1.00 19.02 97 GLY B C 1
ATOM 3377 O O . GLY B 1 97 ? 15.279 11.264 25.216 1.00 18.48 97 GLY B O 1
ATOM 3378 N N . GLY B 1 98 ? 16.838 9.934 26.094 1.00 14.72 98 GLY B N 1
ATOM 3379 C CA . GLY B 1 98 ? 17.776 10.333 25.038 1.00 14.78 98 GLY B CA 1
ATOM 3380 C C . GLY B 1 98 ? 18.717 11.438 25.459 1.00 19.96 98 GLY B C 1
ATOM 3381 O O . GLY B 1 98 ? 18.650 11.974 26.547 1.00 18.00 98 GLY B O 1
ATOM 3382 N N . GLU B 1 99 ? 19.611 11.825 24.568 1.00 14.14 99 GLU B N 1
ATOM 3383 C CA . GLU B 1 99 ? 20.512 12.896 24.923 1.00 16.46 99 GLU B CA 1
ATOM 3384 C C . GLU B 1 99 ? 19.826 14.252 25.054 1.00 26.03 99 GLU B C 1
ATOM 3385 O O . GLU B 1 99 ? 18.779 14.486 24.432 1.00 22.33 99 GLU B O 1
ATOM 3391 N N . GLU B 1 100 ? 20.459 15.143 25.878 1.00 17.60 100 GLU B N 1
ATOM 3392 C CA . GLU B 1 100 ? 19.975 16.509 26.047 1.00 14.26 100 GLU B CA 1
ATOM 3393 C C . GLU B 1 100 ? 18.471 16.541 26.181 1.00 21.21 100 GLU B C 1
ATOM 3394 O O . GLU B 1 100 ? 17.763 17.319 25.555 1.00 21.72 100 GLU B O 1
ATOM 3400 N N . SER B 1 101 ? 17.993 15.713 27.052 1.00 16.98 101 SER B N 1
ATOM 3401 C CA . SER B 1 101 ? 16.570 15.572 27.324 1.00 15.75 101 SER B CA 1
ATOM 3402 C C . SER B 1 101 ? 16.065 16.615 28.303 1.00 19.32 101 SER B C 1
ATOM 3403 O O . SER B 1 101 ? 16.733 17.611 28.580 1.00 19.09 101 SER B O 1
ATOM 3406 N N . ILE B 1 102 ? 14.848 16.410 28.792 1.00 15.26 102 ILE B N 1
ATOM 3407 C CA . ILE B 1 102 ? 14.149 17.407 29.619 1.00 17.74 102 ILE B CA 1
ATOM 3408 C C . ILE B 1 102 ? 14.815 17.859 30.903 1.00 17.81 102 ILE B C 1
ATOM 3409 O O . ILE B 1 102 ? 14.489 18.949 31.427 1.00 17.56 102 ILE B O 1
ATOM 3414 N N . HIS B 1 103 ? 15.714 16.993 31.394 1.00 14.67 103 HIS B N 1
ATOM 3415 C CA . HIS B 1 103 ? 16.417 17.251 32.623 1.00 14.48 103 HIS B CA 1
ATOM 3416 C C . HIS B 1 103 ? 17.463 18.351 32.388 1.00 20.77 103 HIS B C 1
ATOM 3417 O O . HIS B 1 103 ? 18.037 18.932 33.307 1.00 18.07 103 HIS B O 1
ATOM 3424 N N . THR B 1 104 ? 17.709 18.629 31.124 1.00 16.72 104 THR B N 1
ATOM 3425 C CA . THR B 1 104 ? 18.726 19.603 30.824 1.00 14.72 104 THR B CA 1
ATOM 3426 C C . THR B 1 104 ? 18.120 20.910 30.349 1.00 20.34 104 THR B C 1
ATOM 3427 O O . THR B 1 104 ? 18.834 21.849 30.036 1.00 21.09 104 THR B O 1
ATOM 3431 N N . LYS B 1 105 ? 16.797 21.011 30.280 1.00 20.70 105 LYS B N 1
ATOM 3432 C CA . LYS B 1 105 ? 16.198 22.262 29.796 1.00 18.76 105 LYS B CA 1
ATOM 3433 C C . LYS B 1 105 ? 15.747 23.178 30.918 1.00 21.06 105 LYS B C 1
ATOM 3434 O O . LYS B 1 105 ? 15.483 22.700 32.017 1.00 16.46 105 LYS B O 1
ATOM 3440 N N . LEU B 1 106 ? 15.614 24.502 30.604 1.00 16.09 106 LEU B N 1
ATOM 3441 C CA . LEU B 1 106 ? 15.095 25.437 31.588 1.00 17.19 106 LEU B CA 1
ATOM 3442 C C . LEU B 1 106 ? 13.589 25.387 31.422 1.00 20.82 106 LEU B C 1
ATOM 3443 O O . LEU B 1 106 ? 13.095 25.684 30.345 1.00 18.74 106 LEU B O 1
ATOM 3448 N N . TRP B 1 107 ? 12.828 25.002 32.436 1.00 19.92 107 TRP B N 1
ATOM 3449 C CA . TRP B 1 107 ? 11.373 25.004 32.277 1.00 17.75 107 TRP B CA 1
ATOM 3450 C C . TRP B 1 107 ? 10.838 26.369 32.778 1.00 21.26 107 TRP B C 1
ATOM 3451 O O . TRP B 1 107 ? 11.456 27.036 33.634 1.00 18.33 107 TRP B O 1
ATOM 3462 N N . THR B 1 108 ? 9.686 26.838 32.276 1.00 18.29 108 THR B N 1
ATOM 3463 C CA . THR B 1 108 ? 9.102 28.079 32.817 1.00 17.37 108 THR B CA 1
ATOM 3464 C C . THR B 1 108 ? 8.364 27.629 34.094 1.00 20.96 108 THR B C 1
ATOM 3465 O O . THR B 1 108 ? 8.069 26.436 34.253 1.00 18.99 108 THR B O 1
ATOM 3469 N N . TYR B 1 109 ? 8.029 28.548 35.002 1.00 19.36 109 TYR B N 1
ATOM 3470 C CA . TYR B 1 109 ? 7.342 28.128 36.218 1.00 19.59 109 TYR B CA 1
ATOM 3471 C C . TYR B 1 109 ? 6.535 29.258 36.841 1.00 24.12 109 TYR B C 1
ATOM 3472 O O . TYR B 1 109 ? 6.780 30.450 36.596 1.00 23.79 109 TYR B O 1
ATOM 3481 N N . GLU B 1 110 ? 5.599 28.855 37.696 1.00 18.93 110 GLU B N 1
ATOM 3482 C CA . GLU B 1 110 ? 4.796 29.835 38.409 1.00 20.16 110 GLU B CA 1
ATOM 3483 C C . GLU B 1 110 ? 4.616 29.274 39.804 1.00 23.10 110 GLU B C 1
ATOM 3484 O O . GLU B 1 110 ? 4.446 28.081 39.991 1.00 22.77 110 GLU B O 1
ATOM 3490 N N . VAL B 1 111 ? 4.685 30.121 40.814 1.00 19.54 111 VAL B N 1
ATOM 3491 C CA . VAL B 1 111 ? 4.575 29.671 42.198 1.00 19.60 111 VAL B CA 1
ATOM 3492 C C . VAL B 1 111 ? 3.210 30.004 42.792 1.00 29.44 111 VAL B C 1
ATOM 3493 O O . VAL B 1 111 ? 2.780 31.144 42.710 1.00 27.91 111 VAL B O 1
ATOM 3497 N N . THR B 1 112 ? 2.526 29.048 43.398 1.00 23.75 112 THR B N 1
ATOM 3498 C CA . THR B 1 112 ? 1.240 29.376 44.007 1.00 25.86 112 THR B CA 1
ATOM 3499 C C . THR B 1 112 ? 1.297 29.171 45.507 1.00 29.09 112 THR B C 1
ATOM 3500 O O . THR B 1 112 ? 1.509 28.061 45.964 1.00 27.28 112 THR B O 1
ATOM 3504 N N . ASP B 1 113 ? 1.065 30.232 46.267 1.00 22.61 113 ASP B N 1
ATOM 3505 C CA . ASP B 1 113 ? 1.110 30.138 47.707 1.00 21.44 113 ASP B CA 1
ATOM 3506 C C . ASP B 1 113 ? -0.242 29.888 48.307 1.00 25.46 113 ASP B C 1
ATOM 3507 O O . ASP B 1 113 ? -1.101 30.750 48.295 1.00 24.01 113 ASP B O 1
ATOM 3512 N N . LEU B 1 114 ? -0.404 28.706 48.850 1.00 26.92 114 LEU B N 1
ATOM 3513 C CA . LEU B 1 114 ? -1.645 28.339 49.455 1.00 25.12 114 LEU B CA 1
ATOM 3514 C C . LEU B 1 114 ? -1.577 28.371 50.953 1.00 32.11 114 LEU B C 1
ATOM 3515 O O . LEU B 1 114 ? -2.398 27.745 51.631 1.00 37.72 114 LEU B O 1
ATOM 3520 N N . GLY B 1 115 ? -0.602 29.093 51.472 1.00 25.66 115 GLY B N 1
ATOM 3521 C CA . GLY B 1 115 ? -0.523 29.151 52.929 1.00 28.29 115 GLY B CA 1
ATOM 3522 C C . GLY B 1 115 ? 0.166 27.950 53.579 1.00 28.28 115 GLY B C 1
ATOM 3523 O O . GLY B 1 115 ? 1.381 27.958 53.801 1.00 30.57 115 GLY B O 1
ATOM 3524 N N . ALA B 1 116 ? -0.603 26.903 53.853 1.00 25.00 116 ALA B N 1
ATOM 3525 C CA . ALA B 1 116 ? 0.000 25.722 54.462 1.00 26.52 116 ALA B CA 1
ATOM 3526 C C . ALA B 1 116 ? 0.743 24.864 53.457 1.00 25.71 116 ALA B C 1
ATOM 3527 O O . ALA B 1 116 ? 1.444 23.927 53.805 1.00 24.96 116 ALA B O 1
ATOM 3529 N N . GLU B 1 117 ? 0.522 25.193 52.192 1.00 24.50 117 GLU B N 1
ATOM 3530 C CA . GLU B 1 117 ? 1.138 24.510 51.099 1.00 22.98 117 GLU B CA 1
ATOM 3531 C C . GLU B 1 117 ? 1.569 25.497 50.058 1.00 26.99 117 GLU B C 1
ATOM 3532 O O . GLU B 1 117 ? 0.893 26.484 49.805 1.00 23.55 117 GLU B O 1
ATOM 3538 N N . VAL B 1 118 ? 2.721 25.236 49.463 1.00 24.26 118 VAL B N 1
ATOM 3539 C CA . VAL B 1 118 ? 3.207 26.093 48.391 1.00 22.90 118 VAL B CA 1
ATOM 3540 C C . VAL B 1 118 ? 3.503 25.207 47.184 1.00 26.92 118 VAL B C 1
ATOM 3541 O O . VAL B 1 118 ? 4.168 24.185 47.338 1.00 27.71 118 VAL B O 1
ATOM 3545 N N . GLN B 1 119 ? 2.981 25.569 46.012 1.00 19.84 119 GLN B N 1
ATOM 3546 C CA . GLN B 1 119 ? 3.225 24.759 44.832 1.00 22.16 119 GLN B CA 1
ATOM 3547 C C . GLN B 1 119 ? 4.095 25.481 43.800 1.00 24.36 119 GLN B C 1
ATOM 3548 O O . GLN B 1 119 ? 3.931 26.672 43.564 1.00 26.57 119 GLN B O 1
ATOM 3554 N N . VAL B 1 120 ? 4.975 24.732 43.149 1.00 17.14 120 VAL B N 1
ATOM 3555 C CA . VAL B 1 120 ? 5.839 25.304 42.096 1.00 20.15 120 VAL B CA 1
ATOM 3556 C C . VAL B 1 120 ? 5.580 24.430 40.887 1.00 20.17 120 VAL B C 1
ATOM 3557 O O . VAL B 1 120 ? 5.961 23.245 40.863 1.00 21.97 120 VAL B O 1
ATOM 3561 N N . LYS B 1 121 ? 4.846 25.016 39.951 1.00 21.88 121 LYS B N 1
ATOM 3562 C CA . LYS B 1 121 ? 4.470 24.322 38.749 1.00 19.43 121 LYS B CA 1
ATOM 3563 C C . LYS B 1 121 ? 5.384 24.728 37.611 1.00 21.56 121 LYS B C 1
ATOM 3564 O O . LYS B 1 121 ? 5.382 25.868 37.163 1.00 18.06 121 LYS B O 1
ATOM 3570 N N . PHE B 1 122 ? 6.133 23.746 37.142 1.00 18.31 122 PHE B N 1
ATOM 3571 C CA . PHE B 1 122 ? 7.085 23.881 36.032 1.00 17.58 122 PHE B CA 1
ATOM 3572 C C . PHE B 1 122 ? 6.463 23.334 34.750 1.00 21.76 122 PHE B C 1
ATOM 3573 O O . PHE B 1 122 ? 5.769 22.290 34.755 1.00 16.87 122 PHE B O 1
ATOM 3581 N N . SER B 1 123 ? 6.698 24.046 33.659 1.00 18.90 123 SER B N 1
ATOM 3582 C CA . SER B 1 123 ? 6.100 23.645 32.374 1.00 17.88 123 SER B CA 1
ATOM 3583 C C . SER B 1 123 ? 7.078 23.580 31.224 1.00 16.72 123 SER B C 1
ATOM 3584 O O . SER B 1 123 ? 8.015 24.357 31.157 1.00 18.49 123 SER B O 1
ATOM 3587 N N . LEU B 1 124 ? 6.837 22.669 30.292 1.00 16.18 124 LEU B N 1
ATOM 3588 C CA . LEU B 1 124 ? 7.717 22.598 29.141 1.00 15.78 124 LEU B CA 1
ATOM 3589 C C . LEU B 1 124 ? 6.951 21.853 28.098 1.00 15.00 124 LEU B C 1
ATOM 3590 O O . LEU B 1 124 ? 6.116 21.024 28.385 1.00 21.44 124 LEU B O 1
ATOM 3595 N N . VAL B 1 125 ? 7.276 22.157 26.869 1.00 21.14 125 VAL B N 1
ATOM 3596 C CA . VAL B 1 125 ? 6.691 21.494 25.714 1.00 19.31 125 VAL B CA 1
ATOM 3597 C C . VAL B 1 125 ? 7.749 20.684 25.025 1.00 23.76 125 VAL B C 1
ATOM 3598 O O . VAL B 1 125 ? 8.774 21.218 24.660 1.00 23.57 125 VAL B O 1
ATOM 3602 N N . SER B 1 126 ? 7.489 19.416 24.834 1.00 18.14 126 SER B N 1
ATOM 3603 C CA . SER B 1 126 ? 8.407 18.592 24.059 1.00 17.67 126 SER B CA 1
ATOM 3604 C C . SER B 1 126 ? 7.851 18.640 22.631 1.00 22.79 126 SER B C 1
ATOM 3605 O O . SER B 1 126 ? 6.748 18.158 22.352 1.00 22.63 126 SER B O 1
ATOM 3608 N N . ASN B 1 127 ? 8.535 19.270 21.684 1.00 18.36 127 ASN B N 1
ATOM 3609 C CA . ASN B 1 127 ? 7.969 19.333 20.321 1.00 24.16 127 ASN B CA 1
ATOM 3610 C C . ASN B 1 127 ? 7.828 17.974 19.635 1.00 23.88 127 ASN B C 1
ATOM 3611 O O . ASN B 1 127 ? 8.529 16.987 19.905 1.00 23.29 127 ASN B O 1
ATOM 3616 N N . ASP B 1 128 ? 6.926 17.925 18.669 1.00 19.55 128 ASP B N 1
ATOM 3617 C CA . ASP B 1 128 ? 6.772 16.685 17.973 1.00 16.56 128 ASP B CA 1
ATOM 3618 C C . ASP B 1 128 ? 8.103 16.328 17.326 1.00 21.79 128 ASP B C 1
ATOM 3619 O O . ASP B 1 128 ? 8.771 17.190 16.747 1.00 19.33 128 ASP B O 1
ATOM 3624 N N . GLY B 1 129 ? 8.491 15.067 17.414 1.00 18.71 129 GLY B N 1
ATOM 3625 C CA . GLY B 1 129 ? 9.730 14.521 16.846 1.00 20.21 129 GLY B CA 1
ATOM 3626 C C . GLY B 1 129 ? 10.984 14.664 17.732 1.00 23.96 129 GLY B C 1
ATOM 3627 O O . GLY B 1 129 ? 12.021 14.066 17.431 1.00 18.60 129 GLY B O 1
ATOM 3628 N N . THR B 1 130 ? 10.903 15.454 18.817 1.00 18.61 130 THR B N 1
ATOM 3629 C CA . THR B 1 130 ? 12.072 15.627 19.691 1.00 15.41 130 THR B CA 1
ATOM 3630 C C . THR B 1 130 ? 12.652 14.268 20.113 1.00 22.00 130 THR B C 1
ATOM 3631 O O . THR B 1 130 ? 11.975 13.502 20.789 1.00 18.25 130 THR B O 1
ATOM 3635 N N . ASN B 1 131 ? 13.912 13.982 19.762 1.00 15.81 131 ASN B N 1
ATOM 3636 C CA . ASN B 1 131 ? 14.497 12.700 20.167 1.00 18.23 131 ASN B CA 1
ATOM 3637 C C . ASN B 1 131 ? 13.754 11.449 19.690 1.00 21.76 131 ASN B C 1
ATOM 3638 O O . ASN B 1 131 ? 13.966 10.349 20.239 1.00 17.32 131 ASN B O 1
ATOM 3643 N N . GLY B 1 132 ? 12.924 11.653 18.652 1.00 17.56 132 GLY B N 1
ATOM 3644 C CA . GLY B 1 132 ? 12.156 10.580 18.033 1.00 14.65 132 GLY B CA 1
ATOM 3645 C C . GLY B 1 132 ? 10.756 10.417 18.598 1.00 22.14 132 GLY B C 1
ATOM 3646 O O . GLY B 1 132 ? 9.981 9.611 18.076 1.00 24.01 132 GLY B O 1
ATOM 3647 N N . TYR B 1 133 ? 10.401 11.171 19.653 1.00 19.43 133 TYR B N 1
ATOM 3648 C CA . TYR B 1 133 ? 9.062 11.012 20.264 1.00 18.82 133 TYR B CA 1
ATOM 3649 C C . TYR B 1 133 ? 7.958 11.816 19.537 1.00 26.63 133 TYR B C 1
ATOM 3650 O O . TYR B 1 133 ? 8.078 13.038 19.368 1.00 24.38 133 TYR B O 1
ATOM 3659 N N . PRO B 1 134 ? 6.840 11.176 19.175 1.00 24.19 134 PRO B N 1
ATOM 3660 C CA . PRO B 1 134 ? 5.718 11.894 18.548 1.00 23.39 134 PRO B CA 1
ATOM 3661 C C . PRO B 1 134 ? 5.133 12.856 19.576 1.00 26.88 134 PRO B C 1
ATOM 3662 O O . PRO B 1 134 ? 5.091 12.510 20.776 1.00 24.85 134 PRO B O 1
ATOM 3666 N N . GLY B 1 135 ? 4.670 14.046 19.147 1.00 23.45 135 GLY B N 1
ATOM 3667 C CA . GLY B 1 135 ? 4.160 15.043 20.083 1.00 20.36 135 GLY B CA 1
ATOM 3668 C C . GLY B 1 135 ? 3.334 15.964 19.251 1.00 28.91 135 GLY B C 1
ATOM 3669 O O . GLY B 1 135 ? 2.768 15.509 18.274 1.00 29.90 135 GLY B O 1
ATOM 3670 N N . LYS B 1 136 ? 3.277 17.232 19.612 1.00 20.39 136 LYS B N 1
ATOM 3671 C CA . LYS B 1 136 ? 3.998 17.726 20.746 1.00 19.27 136 LYS B CA 1
ATOM 3672 C C . LYS B 1 136 ? 3.353 17.303 22.036 1.00 23.94 136 LYS B C 1
ATOM 3673 O O . LYS B 1 136 ? 2.200 16.881 22.078 1.00 23.98 136 LYS B O 1
ATOM 3679 N N . ILE B 1 137 ? 4.126 17.390 23.107 1.00 18.23 137 ILE B N 1
ATOM 3680 C CA . ILE B 1 137 ? 3.649 16.971 24.398 1.00 15.32 137 ILE B CA 1
ATOM 3681 C C . ILE B 1 137 ? 3.723 18.144 25.304 1.00 24.63 137 ILE B C 1
ATOM 3682 O O . ILE B 1 137 ? 4.834 18.652 25.473 1.00 22.10 137 ILE B O 1
ATOM 3687 N N . GLU B 1 138 ? 2.590 18.568 25.872 1.00 22.75 138 GLU B N 1
ATOM 3688 C CA . GLU B 1 138 ? 2.625 19.703 26.822 1.00 25.42 138 GLU B CA 1
ATOM 3689 C C . GLU B 1 138 ? 2.761 19.096 28.213 1.00 29.98 138 GLU B C 1
ATOM 3690 O O . GLU B 1 138 ? 1.833 18.374 28.650 1.00 20.91 138 GLU B O 1
ATOM 3696 N N . MET B 1 139 ? 3.910 19.339 28.888 1.00 21.07 139 MET B N 1
ATOM 3697 C CA . MET B 1 139 ? 4.114 18.732 30.184 1.00 19.42 139 MET B CA 1
ATOM 3698 C C . MET B 1 139 ? 4.161 19.729 31.312 1.00 24.78 139 MET B C 1
ATOM 3699 O O . MET B 1 139 ? 4.605 20.855 31.153 1.00 24.82 139 MET B O 1
ATOM 3704 N N . SER B 1 140 ? 3.759 19.245 32.488 1.00 22.43 140 SER B N 1
ATOM 3705 C CA . SER B 1 140 ? 3.885 20.071 33.671 1.00 21.19 140 SER B CA 1
ATOM 3706 C C . SER B 1 140 ? 4.232 19.188 34.864 1.00 22.81 140 SER B C 1
ATOM 3707 O O . SER B 1 140 ? 3.797 18.028 34.991 1.00 24.24 140 SER B O 1
ATOM 3710 N N . VAL B 1 141 ? 5.087 19.730 35.715 1.00 20.44 141 VAL B N 1
ATOM 3711 C CA . VAL B 1 141 ? 5.465 19.018 36.920 1.00 20.76 141 VAL B CA 1
ATOM 3712 C C . VAL B 1 141 ? 5.239 19.948 38.084 1.00 19.87 141 VAL B C 1
ATOM 3713 O O . VAL B 1 141 ? 5.867 21.001 38.138 1.00 19.62 141 VAL B O 1
ATOM 3717 N N . THR B 1 142 ? 4.382 19.605 39.023 1.00 17.92 142 THR B N 1
ATOM 3718 C CA . THR B 1 142 ? 4.240 20.512 40.155 1.00 15.14 142 THR B CA 1
ATOM 3719 C C . THR B 1 142 ? 4.933 19.955 41.388 1.00 21.58 142 THR B C 1
ATOM 3720 O O . THR B 1 142 ? 4.608 18.843 41.831 1.00 17.61 142 THR B O 1
ATOM 3724 N N . HIS B 1 143 ? 5.848 20.720 41.959 1.00 18.94 143 HIS B N 1
ATOM 3725 C CA . HIS B 1 143 ? 6.448 20.202 43.182 1.00 16.37 143 HIS B CA 1
ATOM 3726 C C . HIS B 1 143 ? 5.822 21.005 44.278 1.00 24.35 143 HIS B C 1
ATOM 3727 O O . HIS B 1 143 ? 5.756 22.219 44.158 1.00 20.80 143 HIS B O 1
ATOM 3734 N N . SER B 1 144 ? 5.354 20.374 45.327 1.00 20.77 144 SER B N 1
ATOM 3735 C CA . SER B 1 144 ? 4.754 21.159 46.414 1.00 20.19 144 SER B CA 1
ATOM 3736 C C . SER B 1 144 ? 5.315 20.702 47.762 1.00 24.36 144 SER B C 1
ATOM 3737 O O . SER B 1 144 ? 5.806 19.570 47.896 1.00 20.43 144 SER B O 1
ATOM 3740 N N . PHE B 1 145 ? 5.300 21.604 48.756 1.00 22.74 145 PHE B N 1
ATOM 3741 C CA . PHE B 1 145 ? 5.810 21.268 50.079 1.00 19.01 145 PHE B CA 1
ATOM 3742 C C . PHE B 1 145 ? 4.801 21.870 51.036 1.00 25.32 145 PHE B C 1
ATOM 3743 O O . PHE B 1 145 ? 4.347 22.997 50.781 1.00 21.65 145 PHE B O 1
ATOM 3751 N N . ASP B 1 146 ? 4.456 21.127 52.092 1.00 23.27 146 ASP B N 1
ATOM 3752 C CA . ASP B 1 146 ? 3.475 21.650 53.042 1.00 23.13 146 ASP B CA 1
ATOM 3753 C C . ASP B 1 146 ? 3.995 21.649 54.484 1.00 30.76 146 ASP B C 1
ATOM 3754 O O . ASP B 1 146 ? 5.103 21.192 54.831 1.00 22.63 146 ASP B O 1
ATOM 3759 N N . ASP B 1 147 ? 3.137 22.189 55.341 1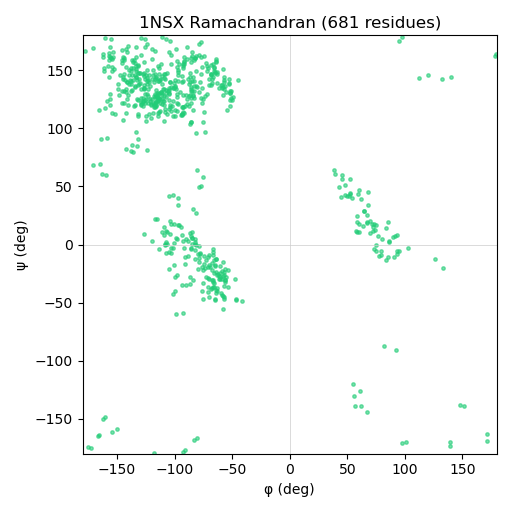.00 24.00 147 ASP B N 1
ATOM 3760 C CA . ASP B 1 147 ? 3.436 22.276 56.765 1.00 23.30 147 ASP B CA 1
ATOM 3761 C C . ASP B 1 147 ? 3.535 20.937 57.483 1.00 28.22 147 ASP B C 1
ATOM 3762 O O . ASP B 1 147 ? 4.053 20.843 58.608 1.00 28.38 147 ASP B O 1
ATOM 3767 N N . ASP B 1 148 ? 3.072 19.895 56.793 1.00 25.44 148 ASP B N 1
ATOM 3768 C CA . ASP B 1 148 ? 3.156 18.557 57.334 1.00 25.33 148 ASP B CA 1
ATOM 3769 C C . ASP B 1 148 ? 4.392 17.838 56.852 1.00 27.72 148 ASP B C 1
ATOM 3770 O O . ASP B 1 148 ? 4.473 16.623 57.005 1.00 22.55 148 ASP B O 1
ATOM 3775 N N . ASN B 1 149 ? 5.338 18.573 56.292 1.00 23.47 149 ASN B N 1
ATOM 3776 C CA . ASN B 1 149 ? 6.559 17.945 55.811 1.00 21.07 149 ASN B CA 1
ATOM 3777 C C . ASN B 1 149 ? 6.389 16.966 54.667 1.00 27.62 149 ASN B C 1
ATOM 3778 O O . ASN B 1 149 ? 7.186 16.034 54.533 1.00 24.94 149 ASN B O 1
ATOM 3783 N N . LYS B 1 150 ? 5.377 17.165 53.823 1.00 23.64 150 LYS B N 1
ATOM 3784 C CA . LYS B 1 150 ? 5.221 16.288 52.675 1.00 21.71 150 LYS B CA 1
ATOM 3785 C C . LYS B 1 150 ? 5.666 17.010 51.432 1.00 22.81 150 LYS B C 1
ATOM 3786 O O . LYS B 1 150 ? 5.210 18.113 51.165 1.00 19.89 150 LYS B O 1
ATOM 3792 N N . TRP B 1 151 ? 6.516 16.344 50.671 1.00 18.44 151 TRP B N 1
ATOM 3793 C CA . TRP B 1 151 ? 6.973 16.886 49.417 1.00 20.14 151 TRP B CA 1
ATOM 3794 C C . TRP B 1 151 ? 6.258 16.081 48.325 1.00 21.75 151 TRP B C 1
ATOM 3795 O O . TRP B 1 151 ? 6.476 14.891 48.164 1.00 18.32 151 TRP B O 1
ATOM 3806 N N . LYS B 1 152 ? 5.371 16.719 47.592 1.00 19.00 152 LYS B N 1
ATOM 3807 C CA . LYS B 1 152 ? 4.650 16.005 46.581 1.00 20.29 152 LYS B CA 1
ATOM 3808 C C . LYS B 1 152 ? 5.020 16.464 45.169 1.00 18.63 152 LYS B C 1
ATOM 3809 O O . LYS B 1 152 ? 5.283 17.662 44.935 1.00 21.12 152 LYS B O 1
ATOM 3815 N N . ILE B 1 153 ? 5.076 15.447 44.287 1.00 16.54 153 ILE B N 1
ATOM 3816 C CA . ILE B 1 153 ? 5.351 15.591 42.863 1.00 18.54 153 ILE B CA 1
ATOM 3817 C C . ILE B 1 153 ? 4.141 15.137 42.062 1.00 18.51 153 ILE B C 1
ATOM 3818 O O . ILE B 1 153 ? 3.767 14.002 42.094 1.00 22.11 153 ILE B O 1
ATOM 3823 N N . HIS B 1 154 ? 3.585 16.058 41.298 1.00 15.56 154 HIS B N 1
ATOM 3824 C CA . HIS B 1 154 ? 2.424 15.774 40.471 1.00 21.29 154 HIS B CA 1
ATOM 3825 C C . HIS B 1 154 ? 2.742 16.037 38.980 1.00 20.05 154 HIS B C 1
ATOM 3826 O O . HIS B 1 154 ? 3.065 17.120 38.574 1.00 22.92 154 HIS B O 1
ATOM 3833 N N . TYR B 1 155 ? 2.628 15.003 38.153 1.00 19.87 155 TYR B N 1
ATOM 3834 C CA . TYR B 1 155 ? 2.919 15.103 36.738 1.00 17.12 155 TYR B CA 1
ATOM 3835 C C . TYR B 1 155 ? 1.639 15.155 35.917 1.00 27.76 155 TYR B C 1
ATOM 3836 O O . TYR B 1 155 ? 0.663 14.460 36.196 1.00 23.89 155 TYR B O 1
ATOM 3845 N N . GLU B 1 156 ? 1.655 16.003 34.909 1.00 23.95 156 GLU B N 1
ATOM 3846 C CA . GLU B 1 156 ? 0.535 16.051 33.979 1.00 23.75 156 GLU B CA 1
ATOM 3847 C C . GLU B 1 156 ? 1.049 16.217 32.566 1.00 23.83 156 GLU B C 1
ATOM 3848 O O . GLU B 1 156 ? 2.031 16.914 32.299 1.00 26.21 156 GLU B O 1
ATOM 3854 N N . ALA B 1 157 ? 0.354 15.611 31.637 1.00 22.36 157 ALA B N 1
ATOM 3855 C CA . ALA B 1 157 ? 0.766 15.755 30.245 1.00 23.83 157 ALA B CA 1
ATOM 3856 C C . ALA B 1 157 ? -0.387 15.396 29.295 1.00 29.11 157 ALA B C 1
ATOM 3857 O O . ALA B 1 157 ? -1.234 14.539 29.616 1.00 24.16 157 ALA B O 1
ATOM 3859 N N . ILE B 1 158 ? -0.348 16.081 28.133 1.00 21.18 158 ILE B N 1
ATOM 3860 C CA . ILE B 1 158 ? -1.234 15.925 26.970 1.00 18.65 158 ILE B CA 1
ATOM 3861 C C . ILE B 1 158 ? -0.429 16.039 25.659 1.00 19.96 158 ILE B C 1
ATOM 3862 O O . ILE B 1 158 ? 0.343 17.001 25.485 1.00 19.70 158 ILE B O 1
ATOM 3867 N N . SER B 1 159 ? -0.621 15.027 24.774 1.00 19.68 159 SER B N 1
ATOM 3868 C CA . SER B 1 159 ? 0.008 14.896 23.489 1.00 21.71 159 SER B CA 1
ATOM 3869 C C . SER B 1 159 ? -0.984 15.076 22.357 1.00 23.27 159 SER B C 1
ATOM 3870 O O . SER B 1 159 ? -2.126 14.676 22.451 1.00 22.27 159 SER B O 1
ATOM 3873 N N . ASP B 1 160 ? -0.471 15.674 21.306 1.00 19.57 160 ASP B N 1
ATOM 3874 C CA . ASP B 1 160 ? -1.228 15.957 20.113 1.00 22.29 160 ASP B CA 1
ATOM 3875 C C . ASP B 1 160 ? -1.300 14.713 19.324 1.00 28.22 160 ASP B C 1
ATOM 3876 O O . ASP B 1 160 ? -2.149 14.643 18.458 1.00 32.61 160 ASP B O 1
ATOM 3881 N N . LYS B 1 161 ? -0.361 13.818 19.596 1.00 20.30 161 LYS B N 1
ATOM 3882 C CA . LYS B 1 161 ? -0.249 12.534 18.906 1.00 24.26 161 LYS B CA 1
ATOM 3883 C C . LYS B 1 161 ? -0.036 11.351 19.837 1.00 25.86 161 LYS B C 1
ATOM 3884 O O . LYS B 1 161 ? 0.533 11.513 20.894 1.00 24.10 161 LYS B O 1
ATOM 3890 N N . ASP B 1 162 ? -0.450 10.142 19.436 1.00 22.46 162 ASP B N 1
ATOM 3891 C CA . ASP B 1 162 ? -0.229 8.932 20.235 1.00 20.31 162 ASP B CA 1
ATOM 3892 C C . ASP B 1 162 ? 1.276 8.803 20.450 1.00 27.69 162 ASP B C 1
ATOM 3893 O O . ASP B 1 162 ? 2.074 8.862 19.503 1.00 21.04 162 ASP B O 1
ATOM 3898 N N . THR B 1 163 ? 1.692 8.625 21.702 1.00 25.71 163 THR B N 1
ATOM 3899 C CA . THR B 1 163 ? 3.130 8.568 21.976 1.00 23.67 163 THR B CA 1
ATOM 3900 C C . THR B 1 163 ? 3.352 7.672 23.187 1.00 26.25 163 THR B C 1
ATOM 3901 O O . THR B 1 163 ? 2.483 6.864 23.480 1.00 24.36 163 THR B O 1
ATOM 3905 N N . VAL B 1 164 ? 4.482 7.803 23.868 1.00 18.31 164 VAL B N 1
ATOM 3906 C CA . VAL B 1 164 ? 4.735 7.024 25.080 1.00 17.50 164 VAL B CA 1
ATOM 3907 C C . VAL B 1 164 ? 5.118 8.012 26.175 1.00 24.73 164 VAL B C 1
ATOM 3908 O O . VAL B 1 164 ? 5.697 9.078 25.869 1.00 21.19 164 VAL B O 1
ATOM 3912 N N . PHE B 1 165 ? 4.762 7.750 27.443 1.00 20.47 165 PHE B N 1
ATOM 3913 C CA . PHE B 1 165 ? 5.125 8.714 28.480 1.00 21.72 165 PHE B CA 1
ATOM 3914 C C . PHE B 1 165 ? 5.192 8.011 29.851 1.00 23.17 165 PHE B C 1
ATOM 3915 O O . PHE B 1 165 ? 4.258 7.328 30.238 1.00 19.27 165 PHE B O 1
ATOM 3923 N N . ASN B 1 166 ? 6.296 8.200 30.580 1.00 15.65 166 ASN B N 1
ATOM 3924 C CA . ASN B 1 166 ? 6.492 7.517 31.835 1.00 13.45 166 ASN B CA 1
ATOM 3925 C C . ASN B 1 166 ? 7.730 8.138 32.506 1.00 17.23 166 ASN B C 1
ATOM 3926 O O . ASN B 1 166 ? 8.802 7.523 32.594 1.00 20.88 166 ASN B O 1
ATOM 3931 N N . PRO B 1 167 ? 7.564 9.378 32.918 1.00 17.60 167 PRO B N 1
ATOM 3932 C CA . PRO B 1 167 ? 8.645 10.099 33.549 1.00 19.23 167 PRO B CA 1
ATOM 3933 C C . PRO B 1 167 ? 8.813 9.695 35.030 1.00 24.93 167 PRO B C 1
ATOM 3934 O O . PRO B 1 167 ? 8.028 8.973 35.651 1.00 17.45 167 PRO B O 1
ATOM 3938 N N . THR B 1 168 ? 9.884 10.193 35.636 1.00 16.28 168 THR B N 1
ATOM 3939 C CA . THR B 1 168 ? 10.057 9.918 37.041 1.00 15.63 168 THR B CA 1
ATOM 3940 C C . THR B 1 168 ? 10.911 11.026 37.604 1.00 23.38 168 THR B C 1
ATOM 3941 O O . THR B 1 168 ? 11.361 11.894 36.841 1.00 21.42 168 THR B O 1
ATOM 3945 N N . GLY B 1 169 ? 11.122 10.971 38.931 1.00 23.70 169 GLY B N 1
ATOM 3946 C CA . GLY B 1 169 ? 11.913 11.943 39.685 1.00 17.54 169 GLY B CA 1
ATOM 3947 C C . GLY B 1 169 ? 13.108 11.225 40.242 1.00 18.29 169 GLY B C 1
ATOM 3948 O O . GLY B 1 169 ? 12.991 10.148 40.859 1.00 18.45 169 GLY B O 1
ATOM 3949 N N . ASN B 1 170 ? 14.243 11.840 39.947 1.00 17.29 170 ASN B N 1
ATOM 3950 C CA . ASN B 1 170 ? 15.547 11.269 40.273 1.00 17.30 170 ASN B CA 1
ATOM 3951 C C . ASN B 1 170 ? 16.279 11.723 41.559 1.00 19.00 170 ASN B C 1
ATOM 3952 O O . ASN B 1 170 ? 17.500 11.793 41.621 1.00 18.66 170 ASN B O 1
ATOM 3957 N N . VAL B 1 171 ? 15.524 12.021 42.594 1.00 14.86 171 VAL B N 1
ATOM 3958 C CA . VAL B 1 171 ? 16.184 12.394 43.810 1.00 17.94 171 VAL B CA 1
ATOM 3959 C C . VAL B 1 171 ? 17.030 11.247 44.361 1.00 19.58 171 VAL B C 1
ATOM 3960 O O . VAL B 1 171 ? 16.703 10.072 44.247 1.00 20.83 171 VAL B O 1
ATOM 3964 N N . TYR B 1 172 ? 18.126 11.608 45.020 1.00 17.75 172 TYR B N 1
ATOM 3965 C CA . TYR B 1 172 ? 18.961 10.663 45.712 1.00 18.17 172 TYR B CA 1
ATOM 3966 C C . TYR B 1 172 ? 18.984 11.058 47.189 1.00 17.39 172 TYR B C 1
ATOM 3967 O O . TYR B 1 172 ? 19.297 12.189 47.531 1.00 20.04 172 TYR B O 1
ATOM 3976 N N . PHE B 1 173 ? 18.648 10.150 48.088 1.00 16.80 173 PHE B N 1
ATOM 3977 C CA . PHE B 1 173 ? 18.690 10.441 49.501 1.00 12.89 173 PHE B CA 1
ATOM 3978 C C . PHE B 1 173 ? 19.979 9.950 50.087 1.00 19.91 173 PHE B C 1
ATOM 3979 O O . PHE B 1 173 ? 20.545 8.948 49.635 1.00 18.48 173 PHE B O 1
ATOM 3987 N N . ASN B 1 174 ? 20.400 10.642 51.121 1.00 20.50 174 ASN B N 1
ATOM 3988 C CA . ASN B 1 174 ? 21.570 10.217 51.902 1.00 19.69 174 ASN B CA 1
ATOM 3989 C C . ASN B 1 174 ? 21.411 10.901 53.242 1.00 20.17 174 ASN B C 1
ATOM 3990 O O . ASN B 1 174 ? 21.796 12.069 53.368 1.00 17.14 174 ASN B O 1
ATOM 3995 N N . LEU B 1 175 ? 20.760 10.185 54.177 1.00 15.78 175 LEU B N 1
ATOM 3996 C CA . LEU B 1 175 ? 20.453 10.721 55.491 1.00 14.59 175 LEU B CA 1
ATOM 3997 C C . LEU B 1 175 ? 21.671 10.992 56.356 1.00 21.71 175 LEU B C 1
ATOM 3998 O O . LEU B 1 175 ? 21.537 11.558 57.439 1.00 21.12 175 LEU B O 1
ATOM 4003 N N . ASN B 1 176 ? 22.843 10.629 55.846 1.00 16.03 176 ASN B N 1
ATOM 4004 C CA . ASN B 1 176 ? 24.076 10.923 56.561 1.00 16.87 176 ASN B CA 1
ATOM 4005 C C . ASN B 1 176 ? 24.383 12.392 56.381 1.00 27.28 176 ASN B C 1
ATOM 4006 O O . ASN B 1 176 ? 25.162 12.966 57.145 1.00 24.86 176 ASN B O 1
ATOM 4011 N N . GLY B 1 177 ? 23.777 12.980 55.358 1.00 21.64 177 GLY B N 1
ATOM 4012 C CA . GLY B 1 177 ? 23.983 14.397 55.044 1.00 16.99 177 GLY B CA 1
ATOM 4013 C C . GLY B 1 177 ? 25.361 14.646 54.467 1.00 25.82 177 GLY B C 1
ATOM 4014 O O . GLY B 1 177 ? 25.786 15.790 54.378 1.00 25.73 177 GLY B O 1
ATOM 4015 N N . ASP B 1 178 ? 26.060 13.565 54.113 1.00 22.68 178 ASP B N 1
ATOM 4016 C CA . ASP B 1 178 ? 27.420 13.669 53.575 1.00 23.69 178 ASP B CA 1
ATOM 4017 C C . ASP B 1 178 ? 27.596 12.594 52.513 1.00 24.00 178 ASP B C 1
ATOM 4018 O O . ASP B 1 178 ? 27.386 11.421 52.795 1.00 23.60 178 ASP B O 1
ATOM 4023 N N . ALA B 1 179 ? 27.924 13.009 51.287 1.00 20.74 179 ALA B N 1
ATOM 4024 C CA . ALA B 1 179 ? 28.039 12.047 50.183 1.00 17.94 179 ALA B CA 1
ATOM 4025 C C . ALA B 1 179 ? 29.152 11.061 50.373 1.00 25.40 179 ALA B C 1
ATOM 4026 O O . ALA B 1 179 ? 29.208 10.049 49.704 1.00 21.15 179 ALA B O 1
ATOM 4028 N N . SER B 1 180 ? 30.081 11.418 51.255 1.00 20.33 180 SER B N 1
ATOM 4029 C CA . SER B 1 180 ? 31.231 10.556 51.461 1.00 20.91 180 SER B CA 1
ATOM 4030 C C . SER B 1 180 ? 30.967 9.441 52.453 1.00 25.55 180 SER B C 1
ATOM 4031 O O . SER B 1 180 ? 31.852 8.676 52.797 1.00 25.42 180 SER B O 1
ATOM 4034 N N . GLU B 1 181 ? 29.717 9.350 52.886 1.00 23.70 181 GLU B N 1
ATOM 4035 C CA . GLU B 1 181 ? 29.233 8.339 53.792 1.00 21.34 181 GLU B CA 1
ATOM 4036 C C . GLU B 1 181 ? 28.189 7.478 53.101 1.00 25.21 181 GLU B C 1
ATOM 4037 O O . GLU B 1 181 ? 27.178 7.968 52.609 1.00 24.69 181 GLU B O 1
ATOM 4043 N N . SER B 1 182 ? 28.493 6.174 53.109 1.00 21.62 182 SER B N 1
ATOM 4044 C CA . SER B 1 182 ? 27.662 5.148 52.501 1.00 22.45 182 SER B CA 1
ATOM 4045 C C . SER B 1 182 ? 26.306 5.056 53.177 1.00 20.67 182 SER B C 1
ATOM 4046 O O . SER B 1 182 ? 26.205 5.239 54.375 1.00 20.26 182 SER B O 1
ATOM 4049 N N . VAL B 1 183 ? 25.271 4.737 52.414 1.00 19.26 183 VAL B N 1
ATOM 4050 C CA . VAL B 1 183 ? 23.937 4.592 52.975 1.00 15.48 183 VAL B CA 1
ATOM 4051 C C . VAL B 1 183 ? 23.751 3.154 53.488 1.00 22.03 183 VAL B C 1
ATOM 4052 O O . VAL B 1 183 ? 22.643 2.751 53.853 1.00 18.33 183 VAL B O 1
ATOM 4056 N N . GLU B 1 184 ? 24.830 2.352 53.547 1.00 20.54 184 GLU B N 1
ATOM 4057 C CA . GLU B 1 184 ? 24.631 0.987 54.036 1.00 18.35 184 GLU B CA 1
ATOM 4058 C C . GLU B 1 184 ? 24.183 1.034 55.483 1.00 23.59 184 GLU B C 1
ATOM 4059 O O . GLU B 1 184 ? 23.730 0.066 56.005 1.00 22.03 184 GLU B O 1
ATOM 4065 N N . ASN B 1 185 ? 24.278 2.164 56.152 1.00 18.67 185 ASN B N 1
ATOM 4066 C CA . ASN B 1 185 ? 23.860 2.201 57.523 1.00 16.97 185 ASN B CA 1
ATOM 4067 C C . ASN B 1 185 ? 22.388 2.576 57.678 1.00 24.50 185 ASN B C 1
ATOM 4068 O O . ASN B 1 185 ? 21.885 2.743 58.778 1.00 21.70 185 ASN B O 1
ATOM 4073 N N . HIS B 1 186 ? 21.680 2.720 56.576 1.00 20.06 186 HIS B N 1
ATOM 4074 C CA . HIS B 1 186 ? 20.293 3.076 56.692 1.00 17.31 186 HIS B CA 1
ATOM 4075 C C . HIS B 1 186 ? 19.451 1.831 56.708 1.00 18.21 186 HIS B C 1
ATOM 4076 O O . HIS B 1 186 ? 19.798 0.815 56.140 1.00 20.12 186 HIS B O 1
ATOM 4083 N N . GLY B 1 187 ? 18.278 1.957 57.293 1.00 18.22 187 GLY B N 1
ATOM 4084 C CA . GLY B 1 187 ? 17.389 0.834 57.278 1.00 18.70 187 GLY B CA 1
ATOM 4085 C C . GLY B 1 187 ? 16.350 1.029 56.161 1.00 21.31 187 GLY B C 1
ATOM 4086 O O . GLY B 1 187 ? 15.858 2.122 55.918 1.00 20.02 187 GLY B O 1
ATOM 4087 N N . LEU B 1 188 ? 16.002 -0.042 55.474 1.00 16.37 188 LEU B N 1
ATOM 4088 C CA . LEU B 1 188 ? 15.020 0.049 54.412 1.00 17.03 188 LEU B CA 1
ATOM 4089 C C . LEU B 1 188 ? 13.856 -0.947 54.561 1.00 22.46 188 LEU B C 1
ATOM 4090 O O . LEU B 1 188 ? 14.040 -2.136 54.827 1.00 22.92 188 LEU B O 1
ATOM 4095 N N . ARG B 1 189 ? 12.636 -0.444 54.362 1.00 21.88 189 ARG B N 1
ATOM 4096 C CA . ARG B 1 189 ? 11.436 -1.276 54.355 1.00 22.08 189 ARG B CA 1
ATOM 4097 C C . ARG B 1 189 ? 10.783 -1.005 52.992 1.00 24.04 189 ARG B C 1
ATOM 4098 O O . ARG B 1 189 ? 10.670 0.161 52.563 1.00 21.77 189 ARG B O 1
ATOM 4106 N N . LEU B 1 190 ? 10.448 -2.087 52.270 1.00 19.61 190 LEU B N 1
ATOM 4107 C CA . LEU B 1 190 ? 9.895 -1.952 50.939 1.00 18.08 190 LEU B CA 1
ATOM 4108 C C . LEU B 1 190 ? 8.888 -3.048 50.681 1.00 21.17 190 LEU B C 1
ATOM 4109 O O . LEU B 1 190 ? 9.225 -4.227 50.737 1.00 22.00 190 LEU B O 1
ATOM 4114 N N . ALA B 1 191 ? 7.672 -2.605 50.370 1.00 22.02 191 ALA B N 1
ATOM 4115 C CA . ALA B 1 191 ? 6.563 -3.545 50.105 1.00 22.06 191 ALA B CA 1
ATOM 4116 C C . ALA B 1 191 ? 6.502 -4.176 48.727 1.00 21.66 191 ALA B C 1
ATOM 4117 O O . ALA B 1 191 ? 5.546 -4.003 47.951 1.00 20.12 191 ALA B O 1
ATOM 4119 N N . ALA B 1 192 ? 7.527 -4.950 48.466 1.00 21.77 192 ALA B N 1
ATOM 4120 C CA . ALA B 1 192 ? 7.645 -5.605 47.175 1.00 20.26 192 ALA B CA 1
ATOM 4121 C C . ALA B 1 192 ? 8.255 -7.007 47.319 1.00 24.12 192 ALA B C 1
ATOM 4122 O O . ALA B 1 192 ? 9.298 -7.190 47.971 1.00 25.87 192 ALA B O 1
ATOM 4124 N N . SER B 1 193 ? 7.593 -7.972 46.655 1.00 23.34 193 SER B N 1
ATOM 4125 C CA . SER B 1 193 ? 7.999 -9.381 46.651 1.00 23.48 193 SER B CA 1
ATOM 4126 C C . SER B 1 193 ? 8.682 -9.837 45.393 1.00 25.50 193 SER B C 1
ATOM 4127 O O . SER B 1 193 ? 9.206 -10.950 45.341 1.00 24.07 193 SER B O 1
ATOM 4130 N N . ARG B 1 194 ? 8.704 -8.980 44.396 1.00 21.80 194 ARG B N 1
ATOM 4131 C CA . ARG B 1 194 ? 9.322 -9.374 43.140 1.00 24.54 194 ARG B CA 1
ATOM 4132 C C . ARG B 1 194 ? 10.186 -8.298 42.555 1.00 29.45 194 ARG B C 1
ATOM 4133 O O . ARG B 1 194 ? 9.958 -7.121 42.809 1.00 21.33 194 ARG B O 1
ATOM 4141 N N . PHE B 1 195 ? 11.117 -8.710 41.719 1.00 23.90 195 PHE B N 1
ATOM 4142 C CA . PHE B 1 195 ? 11.951 -7.733 41.051 1.00 24.28 195 PHE B CA 1
ATOM 4143 C C . PHE B 1 195 ? 12.230 -8.111 39.600 1.00 23.87 195 PHE B C 1
ATOM 4144 O O . PHE B 1 195 ? 11.908 -9.211 39.130 1.00 26.81 195 PHE B O 1
ATOM 4152 N N . VAL B 1 196 ? 12.827 -7.190 38.860 1.00 23.18 196 VAL B N 1
ATOM 4153 C CA . VAL B 1 196 ? 13.113 -7.458 37.435 1.00 20.98 196 VAL B CA 1
ATOM 4154 C C . VAL B 1 196 ? 14.626 -7.503 37.221 1.00 22.93 196 VAL B C 1
ATOM 4155 O O . VAL B 1 196 ? 15.354 -6.508 37.352 1.00 20.53 196 VAL B O 1
ATOM 4159 N N . PRO B 1 197 ? 15.128 -8.690 36.932 1.00 18.20 197 PRO B N 1
ATOM 4160 C CA . PRO B 1 197 ? 16.549 -8.844 36.740 1.00 18.18 197 PRO B CA 1
ATOM 4161 C C . PRO B 1 197 ? 16.980 -8.310 35.395 1.00 25.99 197 PRO B C 1
ATOM 4162 O O . PRO B 1 197 ? 16.211 -8.276 34.420 1.00 23.08 197 PRO B O 1
ATOM 4166 N N . LEU B 1 198 ? 18.240 -7.882 35.349 1.00 19.53 198 LEU B N 1
ATOM 4167 C CA . LEU B 1 198 ? 18.814 -7.312 34.147 1.00 18.84 198 LEU B CA 1
ATOM 4168 C C . LEU B 1 198 ? 19.577 -8.372 33.401 1.00 27.53 198 LEU B C 1
ATOM 4169 O O . LEU B 1 198 ? 20.151 -9.303 33.996 1.00 27.52 198 LEU B O 1
ATOM 4174 N N . LYS B 1 199 ? 19.593 -8.231 32.090 1.00 23.01 199 LYS B N 1
ATOM 4175 C CA . LYS B 1 199 ? 20.280 -9.221 31.289 1.00 18.91 199 LYS B CA 1
ATOM 4176 C C . LYS B 1 199 ? 21.766 -9.297 31.492 1.00 25.01 199 LYS B C 1
ATOM 4177 O O . LYS B 1 199 ? 22.320 -10.377 31.603 1.00 24.90 199 LYS B O 1
ATOM 4183 N N . ASP B 1 200 ? 22.434 -8.155 31.478 1.00 26.13 200 ASP B N 1
ATOM 4184 C CA . ASP B 1 200 ? 23.871 -8.065 31.628 1.00 23.56 200 ASP B CA 1
ATOM 4185 C C . ASP B 1 200 ? 24.258 -6.638 31.917 1.00 27.28 200 ASP B C 1
ATOM 4186 O O . ASP B 1 200 ? 23.372 -5.857 32.237 1.00 24.31 200 ASP B O 1
ATOM 4191 N N . GLN B 1 201 ? 25.567 -6.333 31.741 1.00 25.30 201 GLN B N 1
ATOM 4192 C CA . GLN B 1 201 ? 26.124 -5.017 32.017 1.00 29.41 201 GLN B CA 1
ATOM 4193 C C . GLN B 1 201 ? 25.465 -3.872 31.269 1.00 28.93 201 GLN B C 1
ATOM 4194 O O . GLN B 1 201 ? 25.577 -2.734 31.715 1.00 30.91 201 GLN B O 1
ATOM 4200 N N . THR B 1 202 ? 24.780 -4.192 30.163 1.00 22.78 202 THR B N 1
ATOM 4201 C CA . THR B 1 202 ? 24.081 -3.161 29.396 1.00 22.84 202 THR B CA 1
ATOM 4202 C C . THR B 1 202 ? 22.835 -2.709 30.093 1.00 26.37 202 THR B C 1
ATOM 4203 O O . THR B 1 202 ? 22.243 -1.660 29.841 1.00 28.28 202 THR B O 1
ATOM 4207 N N . GLU B 1 203 ? 22.455 -3.540 31.030 1.00 22.92 203 GLU B N 1
ATOM 4208 C CA . GLU B 1 203 ? 21.335 -3.162 31.857 1.00 22.40 203 GLU B CA 1
ATOM 4209 C C . GLU B 1 203 ? 19.948 -3.215 31.280 1.00 31.68 203 GLU B C 1
ATOM 4210 O O . GLU B 1 203 ? 19.023 -2.696 31.914 1.00 27.63 203 GLU B O 1
ATOM 4216 N N . ILE B 1 204 ? 19.796 -3.858 30.112 1.00 25.32 204 ILE B N 1
ATOM 4217 C CA . ILE B 1 204 ? 18.453 -4.033 29.613 1.00 23.08 204 ILE B CA 1
ATOM 4218 C C . ILE B 1 204 ? 17.871 -5.188 30.442 1.00 23.96 204 ILE B C 1
ATOM 4219 O O . ILE B 1 204 ? 18.608 -5.983 31.074 1.00 24.43 204 ILE B O 1
ATOM 4224 N N . VAL B 1 205 ? 16.540 -5.308 30.460 1.00 23.85 205 VAL B N 1
ATOM 4225 C CA . VAL B 1 205 ? 15.915 -6.350 31.248 1.00 23.00 205 VAL B CA 1
ATOM 4226 C C . VAL B 1 205 ? 16.155 -7.758 30.760 1.00 29.76 205 VAL B C 1
ATOM 4227 O O . VAL B 1 205 ? 16.255 -8.017 29.570 1.00 29.69 205 VAL B O 1
ATOM 4231 N N . ARG B 1 206 ? 16.230 -8.670 31.691 1.00 23.59 206 ARG B N 1
ATOM 4232 C CA . ARG B 1 206 ? 16.484 -10.024 31.298 1.00 22.21 206 ARG B CA 1
ATOM 4233 C C . ARG B 1 206 ? 15.345 -10.685 30.538 1.00 28.64 206 ARG B C 1
ATOM 4234 O O . ARG B 1 206 ? 15.570 -11.479 29.628 1.00 36.44 206 ARG B O 1
ATOM 4242 N N . GLY B 1 207 ? 14.110 -10.405 30.948 1.00 23.68 207 GLY B N 1
ATOM 4243 C CA . GLY B 1 207 ? 12.909 -10.944 30.306 1.00 20.00 207 GLY B CA 1
ATOM 4244 C C . GLY B 1 207 ? 11.959 -11.654 31.267 1.00 32.25 207 GLY B C 1
ATOM 4245 O O . GLY B 1 207 ? 10.796 -11.973 30.936 1.00 26.57 207 GLY B O 1
ATOM 4246 N N . ASP B 1 208 ? 12.471 -11.919 32.484 1.00 29.54 208 ASP B N 1
ATOM 4247 C CA . ASP B 1 208 ? 11.688 -12.585 33.520 1.00 23.86 208 ASP B CA 1
ATOM 4248 C C . ASP B 1 208 ? 11.464 -11.727 34.765 1.00 26.82 208 ASP B C 1
ATOM 4249 O O . ASP B 1 208 ? 12.074 -10.674 34.981 1.00 28.58 208 ASP B O 1
ATOM 4254 N N . ILE B 1 209 ? 10.550 -12.165 35.595 1.00 26.39 209 ILE B N 1
ATOM 4255 C CA . ILE B 1 209 ? 10.220 -11.495 36.847 1.00 23.88 209 ILE B CA 1
ATOM 4256 C C . ILE B 1 209 ? 10.548 -12.470 37.934 1.00 33.08 209 ILE B C 1
ATOM 4257 O O . ILE B 1 209 ? 10.116 -13.593 37.880 1.00 29.36 209 ILE B O 1
ATOM 4262 N N . VAL B 1 210 ? 11.320 -12.082 38.910 1.00 26.97 210 VAL B N 1
ATOM 4263 C CA . VAL B 1 210 ? 11.698 -13.057 39.885 1.00 25.29 210 VAL B CA 1
ATOM 4264 C C . VAL B 1 210 ? 11.234 -12.691 41.275 1.00 29.64 210 VAL B C 1
ATOM 4265 O O . VAL B 1 210 ? 11.254 -11.522 41.638 1.00 26.51 210 VAL B O 1
ATOM 4269 N N . ASP B 1 211 ? 10.828 -13.732 42.021 1.00 27.82 211 ASP B N 1
ATOM 4270 C CA . ASP B 1 211 ? 10.406 -13.643 43.419 1.00 29.51 211 ASP B CA 1
ATOM 4271 C C . ASP B 1 211 ? 11.636 -13.511 44.356 1.00 27.26 211 ASP B C 1
ATOM 4272 O O . ASP B 1 211 ? 12.562 -14.327 44.279 1.00 29.97 211 ASP B O 1
ATOM 4277 N N . ILE B 1 212 ? 11.682 -12.479 45.216 1.00 24.68 212 ILE B N 1
ATOM 4278 C CA . ILE B 1 212 ? 12.869 -12.273 46.050 1.00 27.05 212 ILE B CA 1
ATOM 4279 C C . ILE B 1 212 ? 12.665 -12.513 47.516 1.00 29.09 212 ILE B C 1
ATOM 4280 O O . ILE B 1 212 ? 13.544 -12.162 48.330 1.00 22.54 212 ILE B O 1
ATOM 4285 N N . LYS B 1 213 ? 11.510 -13.090 47.852 1.00 25.88 213 LYS B N 1
ATOM 4286 C CA . LYS B 1 213 ? 11.242 -13.322 49.245 1.00 23.10 213 LYS B CA 1
ATOM 4287 C C . LYS B 1 213 ? 12.334 -14.135 49.876 1.00 30.58 213 LYS B C 1
ATOM 4288 O O . LYS B 1 213 ? 12.759 -15.116 49.275 1.00 30.70 213 LYS B O 1
ATOM 4294 N N . ASN B 1 214 ? 12.758 -13.718 51.086 1.00 27.34 214 ASN B N 1
ATOM 4295 C CA . ASN B 1 214 ? 13.778 -14.439 51.829 1.00 27.40 214 ASN B CA 1
ATOM 4296 C C . ASN B 1 214 ? 15.181 -14.430 51.233 1.00 39.53 214 ASN B C 1
ATOM 4297 O O . ASN B 1 214 ? 15.989 -15.276 51.572 1.00 46.09 214 ASN B O 1
ATOM 4302 N N . THR B 1 215 ? 15.495 -13.494 50.349 1.00 33.40 215 THR B N 1
ATOM 4303 C CA . THR B 1 215 ? 16.822 -13.390 49.786 1.00 28.85 215 THR B CA 1
ATOM 4304 C C . THR B 1 215 ? 17.324 -12.107 50.393 1.00 28.88 215 THR B C 1
ATOM 4305 O O . THR B 1 215 ? 16.581 -11.400 51.120 1.00 26.57 215 THR B O 1
ATOM 4309 N N . ASP B 1 216 ? 18.570 -11.782 50.054 1.00 27.34 216 ASP B N 1
ATOM 4310 C CA . ASP B 1 216 ? 19.123 -10.531 50.557 1.00 25.00 216 ASP B CA 1
ATOM 4311 C C . ASP B 1 216 ? 18.433 -9.292 49.982 1.00 26.23 216 ASP B C 1
ATOM 4312 O O . ASP B 1 216 ? 18.725 -8.219 50.475 1.00 25.25 216 ASP B O 1
ATOM 4317 N N . LEU B 1 217 ? 17.549 -9.410 48.962 1.00 23.21 217 LEU B N 1
ATOM 4318 C CA . LEU B 1 217 ? 16.812 -8.275 48.353 1.00 21.98 217 LEU B CA 1
ATOM 4319 C C . LEU B 1 217 ? 15.382 -8.118 48.906 1.00 26.62 217 LEU B C 1
ATOM 4320 O O . LEU B 1 217 ? 14.580 -7.282 48.475 1.00 25.23 217 LEU B O 1
ATOM 4325 N N . ASP B 1 218 ? 15.059 -8.943 49.905 1.00 22.26 218 ASP B N 1
ATOM 4326 C CA . ASP B 1 218 ? 13.766 -8.905 50.573 1.00 18.05 218 ASP B CA 1
ATOM 4327 C C . ASP B 1 218 ? 13.766 -7.875 51.699 1.00 24.57 218 ASP B C 1
ATOM 4328 O O . ASP B 1 218 ? 14.350 -8.105 52.751 1.00 28.52 218 ASP B O 1
ATOM 4333 N N . PHE B 1 219 ? 13.123 -6.719 51.506 1.00 24.81 219 PHE B N 1
ATOM 4334 C CA . PHE B 1 219 ? 13.068 -5.691 52.522 1.00 18.17 219 PHE B CA 1
ATOM 4335 C C . PHE B 1 219 ? 11.648 -5.488 52.992 1.00 19.50 219 PHE B C 1
ATOM 4336 O O . PHE B 1 219 ? 11.295 -4.478 53.551 1.00 19.94 219 PHE B O 1
ATOM 4344 N N . ARG B 1 220 ? 10.793 -6.487 52.802 1.00 20.38 220 ARG B N 1
ATOM 4345 C CA . ARG B 1 220 ? 9.419 -6.323 53.268 1.00 17.43 220 ARG B CA 1
ATOM 4346 C C . ARG B 1 220 ? 9.377 -5.943 54.731 1.00 28.26 220 ARG B C 1
ATOM 4347 O O . ARG B 1 220 ? 8.539 -5.179 55.211 1.00 28.77 220 ARG B O 1
ATOM 4355 N N . GLN B 1 221 ? 10.312 -6.542 55.442 1.00 27.15 221 GLN B N 1
ATOM 4356 C CA . GLN B 1 221 ? 10.552 -6.275 56.850 1.00 29.12 221 GLN B CA 1
ATOM 4357 C C . GLN B 1 221 ? 11.890 -5.530 56.854 1.00 29.52 221 GLN B C 1
ATOM 4358 O O . GLN B 1 221 ? 12.851 -5.939 56.174 1.00 31.52 221 GLN B O 1
ATOM 4364 N N . GLU B 1 222 ? 11.929 -4.434 57.608 1.00 23.09 222 GLU B N 1
ATOM 4365 C CA . GLU B 1 222 ? 13.090 -3.581 57.634 1.00 23.88 222 GLU B CA 1
ATOM 4366 C C . GLU B 1 222 ? 14.383 -4.265 57.901 1.00 26.48 222 GLU B C 1
ATOM 4367 O O . GLU B 1 222 ? 14.473 -5.030 58.836 1.00 28.54 222 GLU B O 1
ATOM 4373 N N . LYS B 1 223 ? 15.365 -3.947 57.083 1.00 23.60 223 LYS B N 1
ATOM 4374 C CA . LYS B 1 223 ? 16.708 -4.444 57.267 1.00 22.09 223 LYS B CA 1
ATOM 4375 C C . LYS B 1 223 ? 17.709 -3.401 56.826 1.00 21.82 223 LYS B C 1
ATOM 4376 O O . LYS B 1 223 ? 17.327 -2.516 56.096 1.00 25.35 223 LYS B O 1
ATOM 4382 N N . GLN B 1 224 ? 18.960 -3.466 57.285 1.00 17.08 224 GLN B N 1
ATOM 4383 C CA . GLN B 1 224 ? 19.970 -2.486 56.914 1.00 15.78 224 GLN B CA 1
ATOM 4384 C C . GLN B 1 224 ? 20.372 -2.695 55.453 1.00 21.22 224 GLN B C 1
ATOM 4385 O O . GLN B 1 224 ? 20.307 -3.831 54.922 1.00 20.31 224 GLN B O 1
ATOM 4391 N N . LEU B 1 225 ? 20.755 -1.599 54.777 1.00 18.29 225 LEU B N 1
ATOM 4392 C CA . LEU B 1 225 ? 21.102 -1.754 53.374 1.00 19.09 225 LEU B CA 1
ATOM 4393 C C . LEU B 1 225 ? 22.351 -2.563 53.178 1.00 21.58 225 LEU B C 1
ATOM 4394 O O . LEU B 1 225 ? 22.547 -3.119 52.104 1.00 23.19 225 LEU B O 1
ATOM 4399 N N . SER B 1 226 ? 23.183 -2.628 54.231 1.00 18.25 226 SER B N 1
ATOM 4400 C CA . SER B 1 226 ? 24.407 -3.400 54.138 1.00 15.18 226 SER B CA 1
ATOM 4401 C C . SER B 1 226 ? 24.150 -4.847 53.731 1.00 23.04 226 SER B C 1
ATOM 4402 O O . SER B 1 226 ? 24.993 -5.482 53.101 1.00 26.09 226 SER B O 1
ATOM 4405 N N . ASN B 1 227 ? 22.979 -5.373 54.056 1.00 18.67 227 ASN B N 1
ATOM 4406 C CA . ASN B 1 227 ? 22.650 -6.762 53.733 1.00 18.71 227 ASN B CA 1
ATOM 4407 C C . ASN B 1 227 ? 22.612 -6.997 52.241 1.00 25.62 227 ASN B C 1
ATOM 4408 O O . ASN B 1 227 ? 22.997 -8.040 51.742 1.00 22.04 227 ASN B O 1
ATOM 4413 N N . ALA B 1 228 ? 22.115 -5.998 51.521 1.00 23.20 228 ALA B N 1
ATOM 4414 C CA . ALA B 1 228 ? 22.054 -6.096 50.065 1.00 21.79 228 ALA B CA 1
ATOM 4415 C C . ALA B 1 228 ? 23.465 -5.889 49.461 1.00 21.02 228 ALA B C 1
ATOM 4416 O O . ALA B 1 228 ? 23.957 -6.620 48.624 1.00 22.31 228 ALA B O 1
ATOM 4418 N N . PHE B 1 229 ? 24.150 -4.848 49.954 1.00 22.00 229 PHE B N 1
ATOM 4419 C CA . PHE B 1 229 ? 25.467 -4.493 49.480 1.00 18.62 229 PHE B CA 1
ATOM 4420 C C . PHE B 1 229 ? 26.473 -5.569 49.695 1.00 24.62 229 PHE B C 1
ATOM 4421 O O . PHE B 1 229 ? 27.464 -5.652 48.950 1.00 23.67 229 PHE B O 1
ATOM 4429 N N . ASN B 1 230 ? 26.253 -6.346 50.740 1.00 20.87 230 ASN B N 1
ATOM 4430 C CA . ASN B 1 230 ? 27.227 -7.377 50.976 1.00 17.76 230 ASN B CA 1
ATOM 4431 C C . ASN B 1 230 ? 26.856 -8.664 50.308 1.00 23.30 230 ASN B C 1
ATOM 4432 O O . ASN B 1 230 ? 27.600 -9.650 50.359 1.00 24.96 230 ASN B O 1
ATOM 4437 N N . SER B 1 231 ? 25.699 -8.669 49.684 1.00 22.30 231 SER B N 1
ATOM 4438 C CA . SER B 1 231 ? 25.256 -9.868 49.007 1.00 22.58 231 SER B CA 1
ATOM 4439 C C . SER B 1 231 ? 26.111 -10.302 47.824 1.00 25.18 231 SER B C 1
ATOM 4440 O O . SER B 1 231 ? 26.671 -9.474 47.093 1.00 27.29 231 SER B O 1
ATOM 4443 N N . ASN B 1 232 ? 26.198 -11.614 47.585 1.00 26.48 232 ASN B N 1
ATOM 4444 C CA . ASN B 1 232 ? 26.936 -12.122 46.408 1.00 25.35 232 ASN B CA 1
ATOM 4445 C C . ASN B 1 232 ? 25.975 -12.679 45.377 1.00 23.78 232 ASN B C 1
ATOM 4446 O O . ASN B 1 232 ? 26.356 -13.421 44.472 1.00 23.06 232 ASN B O 1
ATOM 4451 N N . MET B 1 233 ? 24.709 -12.344 45.558 1.00 22.48 233 MET B N 1
ATOM 4452 C CA . MET B 1 233 ? 23.692 -12.754 44.620 1.00 22.98 233 MET B CA 1
ATOM 4453 C C . MET B 1 233 ? 24.139 -12.218 43.258 1.00 26.45 233 MET B C 1
ATOM 4454 O O . MET B 1 233 ? 24.676 -11.121 43.155 1.00 22.34 233 MET B O 1
ATOM 4459 N N . GLU B 1 234 ? 23.924 -13.017 42.207 1.00 26.65 234 GLU B N 1
ATOM 4460 C CA . GLU B 1 234 ? 24.304 -12.661 40.849 1.00 22.01 234 GLU B CA 1
ATOM 4461 C C . GLU B 1 234 ? 23.890 -11.246 40.479 1.00 22.62 234 GLU B C 1
ATOM 4462 O O . GLU B 1 234 ? 24.677 -10.476 39.920 1.00 23.02 234 GLU B O 1
ATOM 4468 N N . GLN B 1 235 ? 22.657 -10.906 40.789 1.00 17.28 235 GLN B N 1
ATOM 4469 C CA . GLN B 1 235 ? 22.226 -9.573 40.359 1.00 18.74 235 GLN B CA 1
ATOM 4470 C C . GLN B 1 235 ? 22.908 -8.421 41.027 1.00 24.78 235 GLN B C 1
ATOM 4471 O O . GLN B 1 235 ? 23.059 -7.358 40.456 1.00 22.25 235 GLN B O 1
ATOM 4477 N N . VAL B 1 236 ? 23.298 -8.631 42.254 1.00 19.91 236 VAL B N 1
ATOM 4478 C CA . VAL B 1 236 ? 23.947 -7.579 42.986 1.00 20.17 236 VAL B CA 1
ATOM 4479 C C . VAL B 1 236 ? 25.373 -7.459 42.481 1.00 22.51 236 VAL B C 1
ATOM 4480 O O . VAL B 1 236 ? 25.951 -6.396 42.324 1.00 20.96 236 VAL B O 1
ATOM 4484 N N . GLN B 1 237 ? 25.981 -8.597 42.235 1.00 22.53 237 GLN B N 1
ATOM 4485 C CA . GLN B 1 237 ? 27.332 -8.508 41.736 1.00 19.19 237 GLN B CA 1
ATOM 4486 C C . GLN B 1 237 ? 27.323 -7.893 40.354 1.00 25.67 237 GLN B C 1
ATOM 4487 O O . GLN B 1 237 ? 28.258 -7.213 39.932 1.00 27.90 237 GLN B O 1
ATOM 4493 N N . LEU B 1 238 ? 26.266 -8.132 39.585 1.00 19.69 238 LEU B N 1
ATOM 4494 C CA . LEU B 1 238 ? 26.251 -7.599 38.245 1.00 19.03 238 LEU B CA 1
ATOM 4495 C C . LEU B 1 238 ? 26.406 -6.087 38.202 1.00 26.09 238 LEU B C 1
ATOM 4496 O O . LEU B 1 238 ? 27.120 -5.493 37.369 1.00 25.89 238 LEU B O 1
ATOM 4501 N N . VAL B 1 239 ? 25.680 -5.460 39.095 1.00 20.28 239 VAL B N 1
ATOM 4502 C CA . VAL B 1 239 ? 25.689 -4.004 39.107 1.00 21.41 239 VAL B CA 1
ATOM 4503 C C . VAL B 1 239 ? 26.443 -3.366 40.250 1.00 21.69 239 VAL B C 1
ATOM 4504 O O . VAL B 1 239 ? 26.446 -2.136 40.339 1.00 24.75 239 VAL B O 1
ATOM 4508 N N . LYS B 1 240 ? 27.060 -4.185 41.104 1.00 19.82 240 LYS B N 1
ATOM 4509 C CA . LYS B 1 240 ? 27.828 -3.706 42.275 1.00 20.58 240 LYS B CA 1
ATOM 4510 C C . LYS B 1 240 ? 26.959 -2.883 43.249 1.00 21.39 240 LYS B C 1
ATOM 4511 O O . LYS B 1 240 ? 27.340 -1.839 43.781 1.00 23.89 240 LYS B O 1
ATOM 4517 N N . GLY B 1 241 ? 25.752 -3.402 43.476 1.00 18.67 241 GLY B N 1
ATOM 4518 C CA . GLY B 1 241 ? 24.774 -2.766 44.372 1.00 18.15 241 GLY B CA 1
ATOM 4519 C C . GLY B 1 241 ? 23.377 -3.057 43.854 1.00 25.96 241 GLY B C 1
ATOM 4520 O O . GLY B 1 241 ? 23.112 -4.176 43.404 1.00 23.22 241 GLY B O 1
ATOM 4521 N N . ILE B 1 242 ? 22.487 -2.057 43.880 1.00 17.79 242 ILE B N 1
ATOM 4522 C CA . ILE B 1 242 ? 21.160 -2.298 43.362 1.00 17.37 242 ILE B CA 1
ATOM 4523 C C . ILE B 1 242 ? 20.953 -1.270 42.261 1.00 21.21 242 ILE B C 1
ATOM 4524 O O . ILE B 1 242 ? 21.441 -0.168 42.391 1.00 17.32 242 ILE B O 1
ATOM 4529 N N . ASP B 1 243 ? 20.225 -1.674 41.224 1.00 19.20 243 ASP B N 1
ATOM 4530 C CA . ASP B 1 243 ? 19.897 -0.802 40.131 1.00 17.55 243 ASP B CA 1
ATOM 4531 C C . ASP B 1 243 ? 18.753 -1.498 39.428 1.00 22.42 243 ASP B C 1
ATOM 4532 O O . ASP B 1 243 ? 18.875 -1.861 38.261 1.00 19.87 243 ASP B O 1
ATOM 4537 N N . HIS B 1 244 ? 17.675 -1.691 40.171 1.00 19.81 244 HIS B N 1
ATOM 4538 C CA . HIS B 1 244 ? 16.600 -2.478 39.635 1.00 15.76 244 HIS B CA 1
ATOM 4539 C C . HIS B 1 244 ? 15.252 -2.021 40.022 1.00 14.95 244 HIS B C 1
ATOM 4540 O O . HIS B 1 244 ? 15.079 -1.372 41.039 1.00 20.60 244 HIS B O 1
ATOM 4547 N N . PRO B 1 245 ? 14.319 -2.462 39.173 1.00 16.76 245 PRO B N 1
ATOM 4548 C CA . PRO B 1 245 ? 12.928 -2.138 39.410 1.00 17.64 245 PRO B CA 1
ATOM 4549 C C . PRO B 1 245 ? 12.371 -3.181 40.351 1.00 24.45 245 PRO B C 1
ATOM 4550 O O . PRO B 1 245 ? 12.631 -4.390 40.177 1.00 21.21 245 PRO B O 1
ATOM 4554 N N . PHE B 1 246 ? 11.659 -2.698 41.362 1.00 21.56 246 PHE B N 1
ATOM 4555 C CA . PHE B 1 246 ? 10.994 -3.566 42.353 1.00 18.31 246 PHE B CA 1
ATOM 4556 C C . PHE B 1 246 ? 9.500 -3.433 42.075 1.00 23.55 246 PHE B C 1
ATOM 4557 O O . PHE B 1 246 ? 8.996 -2.298 41.910 1.00 24.36 246 PHE B O 1
ATOM 4565 N N . LEU B 1 247 ? 8.772 -4.559 42.024 1.00 19.15 247 LEU B N 1
ATOM 4566 C CA . LEU B 1 247 ? 7.340 -4.442 41.715 1.00 17.99 247 LEU B CA 1
ATOM 4567 C C . LEU B 1 247 ? 6.525 -4.363 42.974 1.00 20.43 247 LEU B C 1
ATOM 4568 O O . LEU B 1 247 ? 6.561 -5.295 43.743 1.00 25.34 247 LEU B O 1
ATOM 4573 N N . LEU B 1 248 ? 5.813 -3.280 43.203 1.00 20.08 248 LEU B N 1
ATOM 4574 C CA . LEU B 1 248 ? 5.040 -3.151 44.444 1.00 20.60 248 LEU B CA 1
ATOM 4575 C C . LEU B 1 248 ? 3.949 -4.220 44.523 1.00 29.14 248 LEU B C 1
ATOM 4576 O O . LEU B 1 248 ? 3.265 -4.546 43.520 1.00 26.33 248 LEU B O 1
ATOM 4581 N N . ASP B 1 249 ? 3.803 -4.768 45.722 1.00 24.72 249 ASP B N 1
ATOM 4582 C CA . ASP B 1 249 ? 2.813 -5.811 45.899 1.00 25.78 249 ASP B CA 1
ATOM 4583 C C . ASP B 1 249 ? 1.393 -5.297 45.940 1.00 24.10 249 ASP B C 1
ATOM 4584 O O . ASP B 1 249 ? 0.468 -5.976 45.521 1.00 28.41 249 ASP B O 1
ATOM 4589 N N . GLN B 1 250 ? 1.211 -4.116 46.476 1.00 23.28 250 GLN B N 1
ATOM 4590 C CA . GLN B 1 250 ? -0.128 -3.542 46.584 1.00 28.25 250 GLN B CA 1
ATOM 4591 C C . GLN B 1 250 ? -0.095 -2.103 46.101 1.00 32.54 250 GLN B C 1
ATOM 4592 O O . GLN B 1 250 ? 0.693 -1.303 46.598 1.00 34.84 250 GLN B O 1
ATOM 4598 N N . LEU B 1 251 ? -0.962 -1.784 45.134 1.00 27.42 251 LEU B N 1
ATOM 4599 C CA . LEU B 1 251 ? -0.996 -0.441 44.576 1.00 27.89 251 LEU B CA 1
ATOM 4600 C C . LEU B 1 251 ? -1.944 0.524 45.233 1.00 35.88 251 LEU B C 1
ATOM 4601 O O . LEU B 1 251 ? -2.947 0.111 45.842 1.00 43.75 251 LEU B O 1
ATOM 4606 N N . GLY B 1 252 ? -1.598 1.810 45.081 1.00 25.91 252 GLY B N 1
ATOM 4607 C CA . GLY B 1 252 ? -2.430 2.862 45.652 1.00 23.28 252 GLY B CA 1
ATOM 4608 C C . GLY B 1 252 ? -1.614 3.871 46.413 1.00 27.49 252 GLY B C 1
ATOM 4609 O O . GLY B 1 252 ? -0.643 3.557 47.109 1.00 27.41 252 GLY B O 1
ATOM 4610 N N . LEU B 1 253 ? -2.056 5.093 46.263 1.00 23.53 253 LEU B N 1
ATOM 4611 C CA . LEU B 1 253 ? -1.385 6.227 46.840 1.00 25.60 253 LEU B CA 1
ATOM 4612 C C . LEU B 1 253 ? -1.479 6.309 48.360 1.00 39.17 253 LEU B C 1
ATOM 4613 O O . LEU B 1 253 ? -0.701 6.983 49.031 1.00 34.22 253 LEU B O 1
ATOM 4618 N N . ASP B 1 254 ? -2.445 5.576 48.902 1.00 28.72 254 ASP B N 1
ATOM 4619 C CA . ASP B 1 254 ? -2.742 5.500 50.317 1.00 35.28 254 ASP B CA 1
ATOM 4620 C C . ASP B 1 254 ? -1.751 4.657 51.124 1.00 40.84 254 ASP B C 1
ATOM 4621 O O . ASP B 1 254 ? -1.652 4.815 52.324 1.00 47.68 254 ASP B O 1
ATOM 4626 N N . LYS B 1 255 ? -1.023 3.744 50.496 1.00 33.85 255 LYS B N 1
ATOM 4627 C CA . LYS B 1 255 ? -0.102 2.846 51.182 1.00 30.83 255 LYS B CA 1
ATOM 4628 C C . LYS B 1 255 ? 1.362 3.307 51.265 1.00 28.42 255 LYS B C 1
ATOM 4629 O O . LYS B 1 255 ? 1.917 3.822 50.293 1.00 24.27 255 LYS B O 1
ATOM 4635 N N . GLU B 1 256 ? 2.009 3.095 52.414 1.00 26.11 256 GLU B N 1
ATOM 4636 C CA . GLU B 1 256 ? 3.415 3.464 52.561 1.00 24.99 256 GLU B CA 1
ATOM 4637 C C . GLU B 1 256 ? 4.179 2.395 51.802 1.00 25.86 256 GLU B C 1
ATOM 4638 O O . GLU B 1 256 ? 4.279 1.273 52.253 1.00 27.46 256 GLU B O 1
ATOM 4644 N N . GLN B 1 257 ? 4.692 2.695 50.632 1.00 19.00 257 GLN B N 1
ATOM 4645 C CA . GLN B 1 257 ? 5.344 1.625 49.910 1.00 19.15 257 GLN B CA 1
ATOM 4646 C C . GLN B 1 257 ? 6.788 1.375 50.303 1.00 24.10 257 GLN B C 1
ATOM 4647 O O . GLN B 1 257 ? 7.296 0.265 50.177 1.00 19.48 257 GLN B O 1
ATOM 4653 N N . ALA B 1 258 ? 7.468 2.427 50.716 1.00 22.44 258 ALA B N 1
ATOM 4654 C CA . ALA B 1 258 ? 8.843 2.319 51.167 1.00 24.83 258 ALA B CA 1
ATOM 4655 C C . ALA B 1 258 ? 9.115 3.249 52.351 1.00 24.78 258 ALA B C 1
ATOM 4656 O O . ALA B 1 258 ? 8.512 4.333 52.550 1.00 20.95 258 ALA B O 1
ATOM 4658 N N . ARG B 1 259 ? 10.079 2.842 53.162 1.00 20.10 259 ARG B N 1
ATOM 4659 C CA . ARG B 1 259 ? 10.440 3.719 54.271 1.00 18.43 259 ARG B CA 1
ATOM 4660 C C . ARG B 1 259 ? 11.961 3.642 54.424 1.00 20.48 259 ARG B C 1
ATOM 4661 O O . ARG B 1 259 ? 12.532 2.544 54.475 1.00 19.32 259 ARG B O 1
ATOM 4669 N N . LEU B 1 260 ? 12.663 4.799 54.394 1.00 18.29 260 LEU B N 1
ATOM 4670 C CA . LEU B 1 260 ? 14.141 4.826 54.546 1.00 21.34 260 LEU B CA 1
ATOM 4671 C C . LEU B 1 260 ? 14.429 5.523 55.884 1.00 23.28 260 LEU B C 1
ATOM 4672 O O . LEU B 1 260 ? 13.961 6.670 56.069 1.00 18.21 260 LEU B O 1
ATOM 4677 N N . THR B 1 261 ? 15.142 4.831 56.813 1.00 20.89 261 THR B N 1
ATOM 4678 C CA . THR B 1 261 ? 15.422 5.357 58.154 1.00 19.15 261 THR B CA 1
ATOM 4679 C C . THR B 1 261 ? 16.868 5.380 58.551 1.00 17.73 261 THR B C 1
ATOM 4680 O O . THR B 1 261 ? 17.625 4.509 58.209 1.00 18.69 261 THR B O 1
ATOM 4684 N N . LEU B 1 262 ? 17.203 6.438 59.261 1.00 18.97 262 LEU B N 1
ATOM 4685 C CA . LEU B 1 262 ? 18.514 6.614 59.840 1.00 21.14 262 LEU B CA 1
ATOM 4686 C C . LEU B 1 262 ? 18.319 7.275 61.207 1.00 26.66 262 LEU B C 1
ATOM 4687 O O . LEU B 1 262 ? 17.845 8.410 61.308 1.00 24.60 262 LEU B O 1
ATOM 4692 N N . ASP B 1 263 ? 18.637 6.541 62.278 1.00 20.76 263 ASP B N 1
ATOM 4693 C CA . ASP B 1 263 ? 18.452 7.122 63.601 1.00 20.73 263 ASP B CA 1
ATOM 4694 C C . ASP B 1 263 ? 17.011 7.617 63.822 1.00 26.87 263 ASP B C 1
ATOM 4695 O O . ASP B 1 263 ? 16.032 6.862 63.757 1.00 27.01 263 ASP B O 1
ATOM 4700 N N . ASP B 1 264 ? 16.858 8.911 64.086 1.00 19.43 264 ASP B N 1
ATOM 4701 C CA . ASP B 1 264 ? 15.510 9.398 64.346 1.00 20.43 264 ASP B CA 1
ATOM 4702 C C . ASP B 1 264 ? 14.767 9.935 63.146 1.00 29.34 264 ASP B C 1
ATOM 4703 O O . ASP B 1 264 ? 13.647 10.404 63.308 1.00 27.44 264 ASP B O 1
ATOM 4708 N N . THR B 1 265 ? 15.387 9.862 61.957 1.00 23.47 265 THR B N 1
ATOM 4709 C CA . THR B 1 265 ? 14.754 10.410 60.766 1.00 22.66 265 THR B CA 1
ATOM 4710 C C . THR B 1 265 ? 14.324 9.359 59.795 1.00 22.32 265 THR B C 1
ATOM 4711 O O . THR B 1 265 ? 15.090 8.443 59.530 1.00 24.22 265 THR B O 1
ATOM 4715 N N . SER B 1 266 ? 13.132 9.547 59.245 1.00 20.44 266 SER B N 1
ATOM 4716 C CA . SER B 1 266 ? 12.628 8.614 58.243 1.00 20.00 266 SER B CA 1
ATOM 4717 C C . SER B 1 266 ? 12.058 9.355 57.057 1.00 24.50 266 SER B C 1
ATOM 4718 O O . SER B 1 266 ? 11.499 10.431 57.207 1.00 23.83 266 SER B O 1
ATOM 4721 N N . ILE B 1 267 ? 12.119 8.725 55.886 1.00 20.42 267 ILE B N 1
ATOM 4722 C CA . ILE B 1 267 ? 11.489 9.269 54.707 1.00 16.57 267 ILE B CA 1
ATOM 4723 C C . ILE B 1 267 ? 10.507 8.193 54.248 1.00 21.98 267 ILE B C 1
ATOM 4724 O O . ILE B 1 267 ? 10.888 7.039 54.041 1.00 21.23 267 ILE B O 1
ATOM 4729 N N . SER B 1 268 ? 9.245 8.532 54.081 1.00 16.87 268 SER B N 1
ATOM 4730 C CA . SER B 1 268 ? 8.321 7.524 53.618 1.00 19.43 268 SER B CA 1
ATOM 4731 C C . SER B 1 268 ? 7.936 7.838 52.188 1.00 24.31 268 SER B C 1
ATOM 4732 O O . SER B 1 268 ? 7.866 9.009 51.809 1.00 23.32 268 SER B O 1
ATOM 4735 N N . VAL B 1 269 ? 7.701 6.775 51.430 1.00 17.09 269 VAL B N 1
ATOM 4736 C CA . VAL B 1 269 ? 7.376 6.931 50.022 1.00 18.39 269 VAL B CA 1
ATOM 4737 C C . VAL B 1 269 ? 5.977 6.426 49.663 1.00 20.52 269 VAL B C 1
ATOM 4738 O O . VAL B 1 269 ? 5.637 5.292 49.956 1.00 22.87 269 VAL B O 1
ATOM 4742 N N . PHE B 1 270 ? 5.184 7.305 49.015 1.00 16.30 270 PHE B N 1
ATOM 4743 C CA . PHE B 1 270 ? 3.852 6.962 48.542 1.00 20.56 270 PHE B CA 1
ATOM 4744 C C . PHE B 1 270 ? 3.779 7.254 47.049 1.00 22.43 270 PHE B C 1
ATOM 4745 O O . PHE B 1 270 ? 4.387 8.219 46.576 1.00 19.96 270 PHE B O 1
ATOM 4753 N N . THR B 1 271 ? 3.030 6.448 46.301 1.00 17.89 271 THR B N 1
ATOM 4754 C CA . THR B 1 271 ? 2.950 6.740 44.888 1.00 20.02 271 THR B CA 1
ATOM 4755 C C . THR B 1 271 ? 1.754 6.035 44.269 1.00 21.57 271 THR B C 1
ATOM 4756 O O . THR B 1 271 ? 1.233 5.072 44.823 1.00 22.52 271 THR B O 1
ATOM 4760 N N . ASP B 1 272 ? 1.337 6.498 43.110 1.00 17.72 272 ASP B N 1
ATOM 4761 C CA . ASP B 1 272 ? 0.252 5.817 42.425 1.00 22.07 272 ASP B CA 1
ATOM 4762 C C . ASP B 1 272 ? 0.778 4.900 41.303 1.00 25.54 272 ASP B C 1
ATOM 4763 O O . ASP B 1 272 ? 0.021 4.239 40.573 1.00 22.04 272 ASP B O 1
ATOM 4768 N N . GLN B 1 273 ? 2.109 4.866 41.174 1.00 23.11 273 GLN B N 1
ATOM 4769 C CA . GLN B 1 273 ? 2.824 4.072 40.169 1.00 21.83 273 GLN B CA 1
ATOM 4770 C C . GLN B 1 273 ? 3.005 2.618 40.612 1.00 24.52 273 GLN B C 1
ATOM 4771 O O . GLN B 1 273 ? 2.927 2.342 41.792 1.00 26.17 273 GLN B O 1
ATOM 4777 N N . PRO B 1 274 ? 3.272 1.673 39.706 1.00 22.33 274 PRO B N 1
ATOM 4778 C CA . PRO B 1 274 ? 3.373 0.262 40.095 1.00 20.85 274 PRO B CA 1
ATOM 4779 C C . PRO B 1 274 ? 4.746 -0.287 40.488 1.00 23.59 274 PRO B C 1
ATOM 4780 O O . PRO B 1 274 ? 4.866 -1.438 40.949 1.00 22.34 274 PRO B O 1
ATOM 4784 N N . SER B 1 275 ? 5.803 0.488 40.244 1.00 20.16 275 SER B N 1
ATOM 4785 C CA . SER B 1 275 ? 7.103 -0.013 40.614 1.00 18.85 275 SER B CA 1
ATOM 4786 C C . SER B 1 275 ? 7.995 1.131 41.079 1.00 26.15 275 SER B C 1
ATOM 4787 O O . SER B 1 275 ? 7.675 2.321 40.883 1.00 22.08 275 SER B O 1
ATOM 4790 N N . ILE B 1 276 ? 9.127 0.731 41.698 1.00 21.64 276 ILE B N 1
ATOM 4791 C CA . ILE B 1 276 ? 10.140 1.666 42.211 1.00 21.68 276 ILE B CA 1
ATOM 4792 C C . ILE B 1 276 ? 11.499 1.165 41.784 1.00 21.04 276 ILE B C 1
ATOM 4793 O O . ILE B 1 276 ? 11.905 0.057 42.105 1.00 16.57 276 ILE B O 1
ATOM 4798 N N . VAL B 1 277 ? 12.179 1.991 41.036 1.00 18.11 277 VAL B N 1
ATOM 4799 C CA . VAL B 1 277 ? 13.509 1.615 40.563 1.00 18.82 277 VAL B CA 1
ATOM 4800 C C . VAL B 1 277 ? 14.475 2.085 41.622 1.00 23.88 277 VAL B C 1
ATOM 4801 O O . VAL B 1 277 ? 14.533 3.273 41.944 1.00 20.23 277 VAL B O 1
ATOM 4805 N N . ILE B 1 278 ? 15.233 1.170 42.189 1.00 20.46 278 ILE B N 1
ATOM 4806 C CA . ILE B 1 278 ? 16.181 1.574 43.224 1.00 17.74 278 ILE B CA 1
ATOM 4807 C C . ILE B 1 278 ? 17.610 1.473 42.697 1.00 19.07 278 ILE B C 1
ATOM 4808 O O . ILE B 1 278 ? 17.999 0.400 42.262 1.00 19.19 278 ILE B O 1
ATOM 4813 N N . PHE B 1 279 ? 18.350 2.602 42.746 1.00 18.43 279 PHE B N 1
ATOM 4814 C CA . PHE B 1 279 ? 19.723 2.647 42.265 1.00 15.92 279 PHE B CA 1
ATOM 4815 C C . PHE B 1 279 ? 20.522 3.211 43.389 1.00 20.48 279 PHE B C 1
ATOM 4816 O O . PHE B 1 279 ? 20.195 4.257 43.917 1.00 17.00 279 PHE B O 1
ATOM 4824 N N . THR B 1 280 ? 21.524 2.481 43.805 1.00 16.40 280 THR B N 1
ATOM 4825 C CA . THR B 1 280 ? 22.305 2.906 44.938 1.00 14.80 280 THR B CA 1
ATOM 4826 C C . THR B 1 280 ? 23.639 3.537 44.604 1.00 21.70 280 THR B C 1
ATOM 4827 O O . T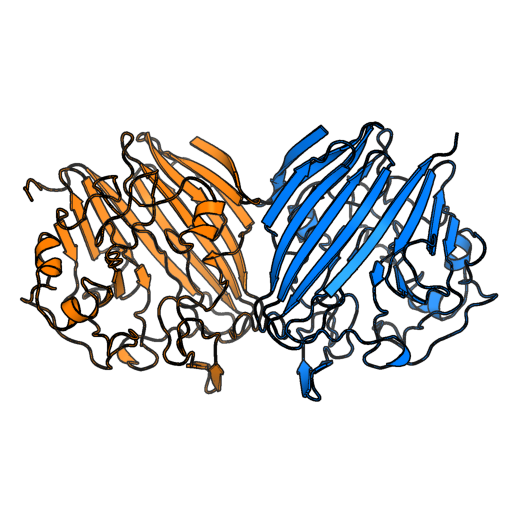HR B 1 280 ? 24.603 3.261 45.308 1.00 21.66 280 THR B O 1
ATOM 4831 N N . ALA B 1 281 ? 23.677 4.380 43.609 1.00 13.77 281 ALA B N 1
ATOM 4832 C CA . ALA B 1 281 ? 24.903 5.104 43.304 1.00 14.10 281 ALA B CA 1
ATOM 4833 C C . ALA B 1 281 ? 26.164 4.257 43.313 1.00 24.47 281 ALA B C 1
ATOM 4834 O O . ALA B 1 281 ? 27.159 4.463 44.024 1.00 18.42 281 ALA B O 1
ATOM 4836 N N . ASN B 1 282 ? 26.087 3.240 42.481 1.00 26.43 282 ASN B N 1
ATOM 4837 C CA . ASN B 1 282 ? 27.141 2.243 42.374 1.00 20.59 282 ASN B CA 1
ATOM 4838 C C . ASN B 1 282 ? 28.276 2.795 41.576 1.00 30.28 282 ASN B C 1
ATOM 4839 O O . ASN B 1 282 ? 28.718 2.134 40.642 1.00 29.02 282 ASN B O 1
ATOM 4844 N N . PHE B 1 283 ? 28.753 3.997 41.928 1.00 24.41 283 PHE B N 1
ATOM 4845 C CA . PHE B 1 283 ? 29.790 4.603 41.103 1.00 20.06 283 PHE B CA 1
ATOM 4846 C C . PHE B 1 283 ? 31.227 4.249 41.368 1.00 27.83 283 PHE B C 1
ATOM 4847 O O . PHE B 1 283 ? 32.124 4.848 40.764 1.00 28.05 283 PHE B O 1
ATOM 4855 N N . GLY B 1 284 ? 31.448 3.304 42.238 1.00 23.75 284 GLY B N 1
ATOM 4856 C CA . GLY B 1 284 ? 32.819 3.000 42.514 1.00 24.52 284 GLY B CA 1
ATOM 4857 C C . GLY B 1 284 ? 33.577 4.229 42.991 1.00 30.65 284 GLY B C 1
ATOM 4858 O O . GLY B 1 284 ? 33.137 5.076 43.768 1.00 38.27 284 GLY B O 1
ATOM 4859 N N . ASP B 1 285 ? 34.773 4.315 42.474 1.00 31.65 285 ASP B N 1
ATOM 4860 C CA . ASP B 1 285 ? 35.685 5.367 42.832 1.00 35.88 285 ASP B CA 1
ATOM 4861 C C . ASP B 1 285 ? 35.562 6.725 42.077 1.00 41.01 285 ASP B C 1
ATOM 4862 O O . ASP B 1 285 ? 36.377 7.639 42.300 1.00 40.90 285 ASP B O 1
ATOM 4867 N N . LEU B 1 286 ? 34.534 6.877 41.213 1.00 31.46 286 LEU B N 1
ATOM 4868 C CA . LEU B 1 286 ? 34.287 8.108 40.457 1.00 28.46 286 LEU B CA 1
ATOM 4869 C C . LEU B 1 286 ? 34.499 9.343 41.332 1.00 33.67 286 LEU B C 1
ATOM 4870 O O . LEU B 1 286 ? 35.181 10.309 40.963 1.00 30.30 286 LEU B O 1
ATOM 4875 N N . GLY B 1 287 ? 33.890 9.297 42.512 1.00 28.62 287 GLY B N 1
ATOM 4876 C CA . GLY B 1 287 ? 34.047 10.375 43.464 1.00 27.17 287 GLY B CA 1
ATOM 4877 C C . GLY B 1 287 ? 33.586 11.764 43.040 1.00 31.02 287 GLY B C 1
ATOM 4878 O O . GLY B 1 287 ? 34.266 12.755 43.259 1.00 30.32 287 GLY B O 1
ATOM 4879 N N . THR B 1 288 ? 32.398 11.893 42.475 1.00 24.02 288 THR B N 1
ATOM 4880 C CA . THR B 1 288 ? 31.870 13.202 42.158 1.00 16.68 288 THR B CA 1
ATOM 4881 C C . THR B 1 288 ? 31.783 14.011 43.450 1.00 26.56 288 THR B C 1
ATOM 4882 O O . THR B 1 288 ? 31.325 13.536 44.504 1.00 25.74 288 THR B O 1
ATOM 4886 N N . LEU B 1 289 ? 32.170 15.288 43.404 1.00 22.87 289 LEU B N 1
ATOM 4887 C CA . LEU B 1 289 ? 32.126 16.081 44.610 1.00 20.09 289 LEU B CA 1
ATOM 4888 C C . LEU B 1 289 ? 30.801 16.761 44.871 1.00 21.22 289 LEU B C 1
ATOM 4889 O O . LEU B 1 289 ? 30.303 17.443 44.010 1.00 21.71 289 LEU B O 1
ATOM 4894 N N . TYR B 1 290 ? 30.267 16.575 46.045 1.00 20.78 290 TYR B N 1
ATOM 4895 C CA . TYR B 1 290 ? 29.021 17.171 46.467 1.00 17.98 290 TYR B CA 1
ATOM 4896 C C . TYR B 1 290 ? 29.372 18.030 47.642 1.00 21.92 290 TYR B C 1
ATOM 4897 O O . TYR B 1 290 ? 29.757 17.523 48.693 1.00 24.94 290 TYR B O 1
ATOM 4906 N N . HIS B 1 291 ? 29.246 19.345 47.486 1.00 20.14 291 HIS B N 1
ATOM 4907 C CA . HIS B 1 291 ? 29.586 20.177 48.620 1.00 23.09 291 HIS B CA 1
ATOM 4908 C C . HIS B 1 291 ? 30.979 19.896 49.147 1.00 26.89 291 HIS B C 1
ATOM 4909 O O . HIS B 1 291 ? 31.223 19.885 50.360 1.00 24.37 291 HIS B O 1
ATOM 4916 N N . GLU B 1 292 ? 31.879 19.682 48.193 1.00 25.69 292 GLU B N 1
ATOM 4917 C CA . GLU B 1 292 ? 33.278 19.432 48.443 1.00 24.85 292 GLU B CA 1
ATOM 4918 C C . GLU B 1 292 ? 33.601 18.097 49.087 1.00 33.39 292 GLU B C 1
ATOM 4919 O O . GLU B 1 292 ? 34.737 17.883 49.531 1.00 31.26 292 GLU B O 1
ATOM 4925 N N . LYS B 1 293 ? 32.598 17.212 49.170 1.00 26.23 293 LYS B N 1
ATOM 4926 C CA . LYS B 1 293 ? 32.829 15.892 49.744 1.00 22.83 293 LYS B CA 1
ATOM 4927 C C . LYS B 1 293 ? 32.858 14.934 48.589 1.00 26.47 293 LYS B C 1
ATOM 4928 O O . LYS B 1 293 ? 31.980 15.039 47.732 1.00 28.89 293 LYS B O 1
ATOM 4934 N N . LYS B 1 294 ? 33.839 14.045 48.516 1.00 21.44 294 LYS B N 1
ATOM 4935 C CA . LYS B 1 294 ? 33.872 13.101 47.400 1.00 24.00 294 LYS B CA 1
ATOM 4936 C C . LYS B 1 294 ? 32.815 12.042 47.639 1.00 24.31 294 LYS B C 1
ATOM 4937 O O . LYS B 1 294 ? 32.802 11.394 48.690 1.00 28.57 294 LYS B O 1
ATOM 4943 N N . GLN B 1 295 ? 31.938 11.853 46.678 1.00 18.96 295 GLN B N 1
ATOM 4944 C CA . GLN B 1 295 ? 30.923 10.850 46.905 1.00 16.79 295 GLN B CA 1
ATOM 4945 C C . GLN B 1 295 ? 31.484 9.428 46.882 1.00 25.46 295 GLN B C 1
ATOM 4946 O O . GLN B 1 295 ? 32.267 9.066 45.976 1.00 27.16 295 GLN B O 1
ATOM 4952 N N . VAL B 1 296 ? 31.025 8.591 47.845 1.00 22.51 296 VAL B N 1
ATOM 4953 C CA . VAL B 1 296 ? 31.479 7.192 47.865 1.00 21.81 296 VAL B CA 1
ATOM 4954 C C . VAL B 1 296 ? 30.583 6.258 47.095 1.00 24.14 296 VAL B C 1
ATOM 4955 O O . VAL B 1 296 ? 29.422 6.531 46.883 1.00 22.45 296 VAL B O 1
ATOM 4959 N N . HIS B 1 297 ? 31.130 5.094 46.763 1.00 21.82 297 HIS B N 1
ATOM 4960 C CA . HIS B 1 297 ? 30.307 4.088 46.118 1.00 19.37 297 HIS B CA 1
ATOM 4961 C C . HIS B 1 297 ? 29.155 3.855 47.116 1.00 24.14 297 HIS B C 1
ATOM 4962 O O . HIS B 1 297 ? 29.371 3.764 48.333 1.00 19.15 297 HIS B O 1
ATOM 4969 N N . HIS B 1 298 ? 27.900 3.784 46.663 1.00 22.30 298 HIS B N 1
ATOM 4970 C CA . HIS B 1 298 ? 26.814 3.595 47.625 1.00 18.38 298 HIS B CA 1
ATOM 4971 C C . HIS B 1 298 ? 26.552 4.833 48.458 1.00 21.43 298 HIS B C 1
ATOM 4972 O O . HIS B 1 298 ? 25.888 4.787 49.496 1.00 16.98 298 HIS B O 1
ATOM 4979 N N . GLY B 1 299 ? 27.048 5.941 47.958 1.00 17.16 299 GLY B N 1
ATOM 4980 C CA . GLY B 1 299 ? 26.806 7.152 48.709 1.00 15.04 299 GLY B CA 1
ATOM 4981 C C . GLY B 1 299 ? 25.458 7.791 48.417 1.00 21.27 299 GLY B C 1
ATOM 4982 O O . GLY B 1 299 ? 25.333 8.997 48.505 1.00 16.63 299 GLY B O 1
ATOM 4983 N N . GLY B 1 300 ? 24.423 7.039 48.076 1.00 21.10 300 GLY B N 1
ATOM 4984 C CA . GLY B 1 300 ? 23.131 7.666 47.785 1.00 18.63 300 GLY B CA 1
ATOM 4985 C C . GLY B 1 300 ? 22.124 6.603 47.374 1.00 18.51 300 GLY B C 1
ATOM 4986 O O . GLY B 1 300 ? 22.561 5.538 47.024 1.00 18.85 300 GLY B O 1
ATOM 4987 N N . ILE B 1 301 ? 20.809 6.867 47.412 1.00 17.50 301 ILE B N 1
ATOM 4988 C CA . ILE B 1 301 ? 19.816 5.881 47.006 1.00 15.80 301 ILE B CA 1
ATOM 4989 C C . ILE B 1 301 ? 18.591 6.606 46.421 1.00 17.59 301 ILE B C 1
ATOM 4990 O O . ILE B 1 301 ? 18.113 7.582 46.989 1.00 16.04 301 ILE B O 1
ATOM 4995 N N . THR B 1 302 ? 18.107 6.121 45.263 1.00 16.90 302 THR B N 1
ATOM 4996 C CA . THR B 1 302 ? 16.946 6.725 44.614 1.00 15.94 302 THR B CA 1
ATOM 4997 C C . THR B 1 302 ? 15.732 5.860 44.872 1.00 18.08 302 THR B C 1
ATOM 4998 O O . THR B 1 302 ? 15.880 4.708 45.239 1.00 17.49 302 THR B O 1
ATOM 5002 N N . PHE B 1 303 ? 14.533 6.414 44.665 1.00 18.29 303 PHE B N 1
ATOM 5003 C CA . PHE B 1 303 ? 13.260 5.704 44.712 1.00 11.91 303 PHE B CA 1
ATOM 5004 C C . PHE B 1 303 ? 12.494 6.284 43.498 1.00 16.42 303 PHE B C 1
ATOM 5005 O O . PHE B 1 303 ? 11.772 7.282 43.614 1.00 22.57 303 PHE B O 1
ATOM 5013 N N . GLU B 1 304 ? 12.795 5.785 42.299 1.00 18.51 304 GLU B N 1
ATOM 5014 C CA . GLU B 1 304 ? 12.183 6.297 41.096 1.00 18.38 304 GLU B CA 1
ATOM 5015 C C . GLU B 1 304 ? 10.885 5.582 40.896 1.00 15.54 304 GLU B C 1
ATOM 5016 O O . GLU B 1 304 ? 10.858 4.414 40.559 1.00 17.53 304 GLU B O 1
ATOM 5022 N N . CYS B 1 305 ? 9.807 6.267 41.171 1.00 15.81 305 CYS B N 1
ATOM 5023 C CA . CYS B 1 305 ? 8.544 5.591 41.032 1.00 17.52 305 CYS B CA 1
ATOM 5024 C C . CYS B 1 305 ? 8.047 5.800 39.615 1.00 24.19 305 CYS B C 1
ATOM 5025 O O . CYS B 1 305 ? 8.009 6.938 39.134 1.00 20.79 305 CYS B O 1
ATOM 5028 N N . GLN B 1 306 ? 7.679 4.720 38.936 1.00 20.26 306 GLN B N 1
ATOM 5029 C CA . GLN B 1 306 ? 7.198 4.809 37.542 1.00 15.41 306 GLN B CA 1
ATOM 5030 C C . GLN B 1 306 ? 6.686 3.440 37.132 1.00 18.98 306 GLN B C 1
ATOM 5031 O O . GLN B 1 306 ? 6.680 2.518 37.960 1.00 22.74 306 GLN B O 1
ATOM 5037 N N . VAL B 1 307 ? 6.294 3.305 35.863 1.00 18.79 307 VAL B N 1
ATOM 5038 C CA . VAL B 1 307 ? 5.933 2.004 35.325 1.00 17.15 307 VAL B CA 1
ATOM 5039 C C . VAL B 1 307 ? 7.307 1.362 35.116 1.00 21.25 307 VAL B C 1
ATOM 5040 O O . VAL B 1 307 ? 8.231 2.042 34.690 1.00 18.55 307 VAL B O 1
ATOM 5044 N N . SER B 1 308 ? 7.521 0.097 35.496 1.00 19.44 308 SER B N 1
ATOM 5045 C CA . SER B 1 308 ? 8.854 -0.457 35.367 1.00 14.75 308 SER B CA 1
ATOM 5046 C C . SER B 1 308 ? 9.396 -0.398 33.951 1.00 25.10 308 SER B C 1
ATOM 5047 O O . SER B 1 308 ? 8.657 -0.614 32.989 1.00 21.32 308 SER B O 1
ATOM 5050 N N . PRO B 1 309 ? 10.715 -0.168 33.824 1.00 22.92 309 PRO B N 1
ATOM 5051 C CA . PRO B 1 309 ? 11.367 -0.236 32.520 1.00 22.63 309 PRO B CA 1
ATOM 5052 C C . PRO B 1 309 ? 11.256 -1.712 31.996 1.00 26.32 309 PRO B C 1
ATOM 5053 O O . PRO B 1 309 ? 11.043 -2.605 32.822 1.00 24.28 309 PRO B O 1
ATOM 5057 N N . GLY B 1 310 ? 11.370 -1.957 30.656 1.00 19.19 310 GLY B N 1
ATOM 5058 C CA . GLY B 1 310 ? 11.322 -3.260 30.022 1.00 14.99 310 GLY B CA 1
ATOM 5059 C C . GLY B 1 310 ? 9.924 -3.653 29.636 1.00 22.47 310 GLY B C 1
ATOM 5060 O O . GLY B 1 310 ? 9.761 -4.780 29.243 1.00 28.03 310 GLY B O 1
ATOM 5061 N N . SER B 1 311 ? 8.882 -2.809 29.759 1.00 20.24 311 SER B N 1
ATOM 5062 C CA . SER B 1 311 ? 7.548 -3.312 29.378 1.00 16.01 311 SER B CA 1
ATOM 5063 C C . SER B 1 311 ? 7.535 -3.615 27.914 1.00 25.93 311 SER B C 1
ATOM 5064 O O . SER B 1 311 ? 6.598 -4.237 27.409 1.00 29.73 311 SER B O 1
ATOM 5067 N N . GLU B 1 312 ? 8.581 -3.155 27.214 1.00 22.53 312 GLU B N 1
ATOM 5068 C CA . GLU B 1 312 ? 8.660 -3.401 25.774 1.00 23.76 312 GLU B CA 1
ATOM 5069 C C . GLU B 1 312 ? 8.816 -4.913 25.564 1.00 37.95 312 GLU B C 1
ATOM 5070 O O . GLU B 1 312 ? 8.267 -5.494 24.623 1.00 34.81 312 GLU B O 1
ATOM 5076 N N . GLN B 1 313 ? 9.574 -5.532 26.475 1.00 28.60 313 GLN B N 1
ATOM 5077 C CA . GLN B 1 313 ? 9.845 -6.947 26.446 1.00 22.76 313 GLN B CA 1
ATOM 5078 C C . GLN B 1 313 ? 8.964 -7.720 27.413 1.00 32.88 313 GLN B C 1
ATOM 5079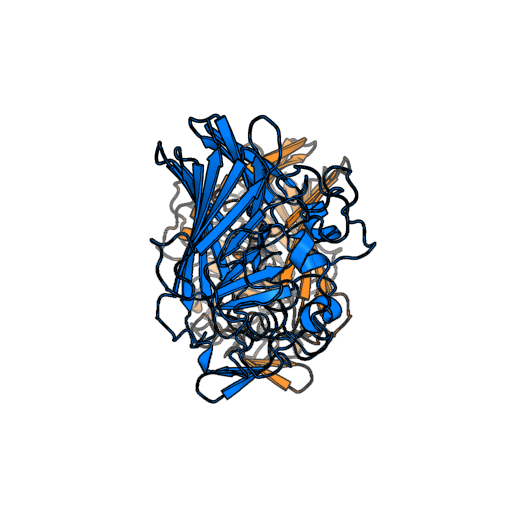 O O . GLN B 1 313 ? 8.711 -8.875 27.175 1.00 37.65 313 GLN B O 1
ATOM 5085 N N . ILE B 1 314 ? 8.512 -7.129 28.506 1.00 30.44 314 ILE B N 1
ATOM 5086 C CA . ILE B 1 314 ? 7.679 -7.809 29.485 1.00 25.59 314 ILE B CA 1
ATOM 5087 C C . ILE B 1 314 ? 6.395 -7.043 29.669 1.00 28.92 314 ILE B C 1
ATOM 5088 O O . ILE B 1 314 ? 6.189 -6.247 30.580 1.00 30.87 314 ILE B O 1
ATOM 5093 N N . PRO B 1 315 ? 5.528 -7.312 28.715 1.00 32.99 315 PRO B N 1
ATOM 5094 C CA . PRO B 1 315 ? 4.223 -6.686 28.608 1.00 29.99 315 PRO B CA 1
ATOM 5095 C C . PRO B 1 315 ? 3.422 -6.647 29.906 1.00 36.22 315 PRO B C 1
ATOM 5096 O O . PRO B 1 315 ? 2.606 -5.749 30.131 1.00 40.50 315 PRO B O 1
ATOM 5100 N N . GLU B 1 316 ? 3.659 -7.642 30.756 1.00 28.70 316 GLU B N 1
ATOM 5101 C CA . GLU B 1 316 ? 3.025 -7.791 32.036 1.00 29.53 316 GLU B CA 1
ATOM 5102 C C . GLU B 1 316 ? 3.347 -6.589 32.933 1.00 34.94 316 GLU B C 1
ATOM 5103 O O . GLU B 1 316 ? 2.555 -6.252 33.815 1.00 31.89 316 GLU B O 1
ATOM 5114 N N . LEU B 1 317 ? 4.514 -5.933 32.709 1.00 25.68 317 LEU B N 1
ATOM 5115 C CA . LEU B 1 317 ? 4.929 -4.760 33.492 1.00 23.09 317 LEU B CA 1
ATOM 5116 C C . LEU B 1 317 ? 4.006 -3.557 33.346 1.00 27.15 317 LEU B C 1
ATOM 5117 O O . LEU B 1 317 ? 3.909 -2.698 34.225 1.00 26.62 317 LEU B O 1
ATOM 5122 N N . GLY B 1 318 ? 3.324 -3.494 32.208 1.00 28.68 318 GLY B N 1
ATOM 5123 C CA . GLY B 1 318 ? 2.403 -2.409 31.940 1.00 25.88 318 GLY B CA 1
ATOM 5124 C C . GLY B 1 318 ? 2.465 -1.903 30.497 1.00 24.70 318 GLY B C 1
ATOM 5125 O O . GLY B 1 318 ? 3.065 -2.502 29.610 1.00 31.08 318 GLY B O 1
ATOM 5126 N N . ASP B 1 319 ? 1.789 -0.775 30.285 1.00 23.10 319 ASP B N 1
ATOM 5127 C CA . ASP B 1 319 ? 1.693 -0.118 28.994 1.00 24.65 319 ASP B CA 1
ATOM 5128 C C . ASP B 1 319 ? 1.907 1.374 29.201 1.00 30.43 319 ASP B C 1
ATOM 5129 O O . ASP B 1 319 ? 1.134 2.031 29.907 1.00 35.97 319 ASP B O 1
ATOM 5134 N N . ILE B 1 320 ? 2.938 1.945 28.584 1.00 24.45 320 ILE B N 1
ATOM 5135 C CA . ILE B 1 320 ? 3.202 3.353 28.814 1.00 21.01 320 ILE B CA 1
ATOM 5136 C C . ILE B 1 320 ? 2.748 4.179 27.663 1.00 27.52 320 ILE B C 1
ATOM 5137 O O . ILE B 1 320 ? 3.100 5.348 27.475 1.00 26.45 320 ILE B O 1
ATOM 5142 N N . SER B 1 321 ? 1.915 3.571 26.885 1.00 20.56 321 SER B N 1
ATOM 5143 C CA . SER B 1 321 ? 1.473 4.385 25.790 1.00 22.12 321 SER B CA 1
ATOM 5144 C C . SER B 1 321 ? 0.540 5.485 26.262 1.00 26.61 321 SER B C 1
ATOM 5145 O O . SER B 1 321 ? -0.157 5.356 27.271 1.00 26.27 321 SER B O 1
ATOM 5148 N N . LEU B 1 322 ? 0.548 6.597 25.505 1.00 25.54 322 LEU B N 1
ATOM 5149 C CA . LEU B 1 322 ? -0.307 7.707 25.812 1.00 24.20 322 LEU B CA 1
ATOM 5150 C C . LEU B 1 322 ? -1.060 8.104 24.561 1.00 28.69 322 LEU B C 1
ATOM 5151 O O . LEU B 1 322 ? -0.448 8.447 23.552 1.00 27.00 322 LEU B O 1
ATOM 5156 N N . LYS B 1 323 ? -2.377 8.041 24.629 1.00 26.62 323 LYS B N 1
ATOM 5157 C CA . LYS B 1 323 ? -3.132 8.405 23.452 1.00 25.10 323 LYS B CA 1
ATOM 5158 C C . LYS B 1 323 ? -3.312 9.878 23.296 1.00 23.87 323 LYS B C 1
ATOM 5159 O O . LYS B 1 323 ? -3.446 10.651 24.259 1.00 25.24 323 LYS B O 1
ATOM 5165 N N . ALA B 1 324 ? -3.384 10.236 22.009 1.00 24.25 324 ALA B N 1
ATOM 5166 C CA . ALA B 1 324 ? -3.574 11.606 21.653 1.00 23.06 324 ALA B CA 1
ATOM 5167 C C . ALA B 1 324 ? -4.774 12.168 22.391 1.00 29.53 324 ALA B C 1
ATOM 5168 O O . ALA B 1 324 ? -5.844 11.578 22.433 1.00 31.22 324 ALA B O 1
ATOM 5170 N N . GLY B 1 325 ? -4.595 13.310 23.020 1.00 26.78 325 GLY B N 1
ATOM 5171 C CA . GLY B 1 325 ? -5.707 13.939 23.708 1.00 26.10 325 GLY B CA 1
ATOM 5172 C C . GLY B 1 325 ? -5.988 13.427 25.121 1.00 35.38 325 GLY B C 1
ATOM 5173 O O . GLY B 1 325 ? -6.736 14.073 25.898 1.00 31.38 325 GLY B O 1
ATOM 5174 N N . GLU B 1 326 ? -5.382 12.283 25.465 1.00 33.05 326 GLU B N 1
ATOM 5175 C CA . GLU B 1 326 ? -5.611 11.723 26.808 1.00 33.62 326 GLU B CA 1
ATOM 5176 C C . GLU B 1 326 ? -4.695 12.365 27.865 1.00 40.15 326 GLU B C 1
ATOM 5177 O O . GLU B 1 326 ? -3.506 12.612 27.584 1.00 32.24 326 GLU B O 1
ATOM 5188 N N . LYS B 1 327 ? -5.268 12.688 29.043 1.00 30.84 327 LYS B N 1
ATOM 5189 C CA . LYS B 1 327 ? -4.504 13.313 30.095 1.00 27.17 327 LYS B CA 1
ATOM 5190 C C . LYS B 1 327 ? -3.715 12.377 30.979 1.00 31.90 327 LYS B C 1
ATOM 5191 O O . LYS B 1 327 ? -4.300 11.564 31.691 1.00 35.52 327 LYS B O 1
ATOM 5197 N N . TYR B 1 328 ? -2.379 12.509 30.940 1.00 21.43 328 TYR B N 1
ATOM 5198 C CA . TYR B 1 328 ? -1.583 11.654 31.799 1.00 21.15 328 TYR B CA 1
ATOM 5199 C C . TYR B 1 328 ? -1.465 12.318 33.146 1.00 19.77 328 TYR B C 1
ATOM 5200 O O . TYR B 1 328 ? -1.352 13.529 33.206 1.00 22.39 328 TYR B O 1
ATOM 5209 N N . GLN B 1 329 ? -1.460 11.534 34.212 1.00 19.21 329 GLN B N 1
ATOM 5210 C CA . GLN B 1 329 ? -1.257 12.060 35.557 1.00 20.20 329 GLN B CA 1
ATOM 5211 C C . GLN B 1 329 ? -0.533 11.021 36.383 1.00 25.78 329 GLN B C 1
ATOM 5212 O O . GLN B 1 329 ? -0.723 9.821 36.215 1.00 27.77 329 GLN B O 1
ATOM 5218 N N . ALA B 1 330 ? 0.311 11.458 37.286 1.00 20.47 330 ALA B N 1
ATOM 5219 C CA . ALA B 1 330 ? 1.047 10.556 38.201 1.00 18.98 330 ALA B CA 1
ATOM 5220 C C . ALA B 1 330 ? 1.360 11.377 39.418 1.00 19.74 330 ALA B C 1
ATOM 5221 O O . ALA B 1 330 ? 1.540 12.599 39.343 1.00 20.98 330 ALA B O 1
ATOM 5223 N N . THR B 1 331 ? 1.417 10.715 40.570 1.00 22.24 331 THR B N 1
ATOM 5224 C CA . THR B 1 331 ? 1.694 11.427 41.816 1.00 18.60 331 THR B CA 1
ATOM 5225 C C . THR B 1 331 ? 2.574 10.582 42.694 1.00 19.99 331 THR B C 1
ATOM 5226 O O . THR B 1 331 ? 2.328 9.404 42.886 1.00 24.26 331 THR B O 1
ATOM 5230 N N . THR B 1 332 ? 3.594 11.220 43.181 1.00 20.65 332 THR B N 1
ATOM 5231 C CA . THR B 1 332 ? 4.537 10.578 44.052 1.00 17.25 332 THR B CA 1
ATOM 5232 C C . THR B 1 332 ? 4.773 11.488 45.272 1.00 20.67 332 THR B C 1
ATOM 5233 O O . THR B 1 332 ? 4.884 12.698 45.143 1.00 22.97 332 THR B O 1
ATOM 5237 N N . ILE B 1 333 ? 4.818 10.910 46.481 1.00 17.99 333 ILE B N 1
ATOM 5238 C CA . ILE B 1 333 ? 5.039 11.736 47.639 1.00 17.26 333 ILE B CA 1
ATOM 5239 C C . ILE B 1 333 ? 6.133 11.201 48.542 1.00 21.67 333 ILE B C 1
ATOM 5240 O O . ILE B 1 333 ? 6.191 10.011 48.823 1.00 19.67 333 ILE B O 1
ATOM 5245 N N . TYR B 1 334 ? 6.950 12.124 49.026 1.00 19.53 334 TYR B N 1
ATOM 5246 C CA . TYR B 1 334 ? 8.025 11.779 49.951 1.00 20.76 334 TYR B CA 1
ATOM 5247 C C . TYR B 1 334 ? 7.746 12.510 51.225 1.00 23.09 334 TYR B C 1
ATOM 5248 O O . TYR B 1 334 ? 7.661 13.742 51.179 1.00 21.13 334 TYR B O 1
ATOM 5257 N N . SER B 1 335 ? 7.534 11.765 52.334 1.00 24.59 335 SER B N 1
ATOM 5258 C CA . SER B 1 335 ? 7.262 12.471 53.575 1.00 22.50 335 SER B CA 1
ATOM 5259 C C . SER B 1 335 ? 8.306 12.210 54.634 1.00 21.53 335 SER B C 1
ATOM 5260 O O . SER B 1 335 ? 8.846 11.136 54.808 1.00 24.56 335 SER B O 1
ATOM 5263 N N . LEU B 1 336 ? 8.619 13.282 55.313 1.00 22.19 336 LEU B N 1
ATOM 5264 C CA . LEU B 1 336 ? 9.613 13.263 56.335 1.00 19.18 336 LEU B CA 1
ATOM 5265 C C . LEU B 1 336 ? 8.986 13.168 57.712 1.00 27.16 336 LEU B C 1
ATOM 5266 O O . LEU B 1 336 ? 8.038 13.885 58.026 1.00 23.74 336 LEU B O 1
ATOM 5271 N N . HIS B 1 337 ? 9.564 12.285 58.543 1.00 27.75 337 HIS B N 1
ATOM 5272 C CA . HIS B 1 337 ? 9.147 12.068 59.932 1.00 27.39 337 HIS B CA 1
ATOM 5273 C C . HIS B 1 337 ? 10.329 11.947 60.867 1.00 27.65 337 HIS B C 1
ATOM 5274 O O . HIS B 1 337 ? 11.427 11.595 60.483 1.00 25.17 337 HIS B O 1
ATOM 5281 N N . THR B 1 338 ? 10.058 12.196 62.129 1.00 27.88 338 THR B N 1
ATOM 5282 C CA . THR B 1 338 ? 11.083 12.090 63.151 1.00 30.03 338 THR B CA 1
ATOM 5283 C C . THR B 1 338 ? 10.591 11.120 64.208 1.00 34.23 338 THR B C 1
ATOM 5284 O O . THR B 1 338 ? 9.407 11.201 64.535 1.00 32.03 338 THR B O 1
ATOM 5288 N N . LYS B 1 339 ? 11.477 10.231 64.706 1.00 29.66 339 LYS B N 1
ATOM 5289 C CA . LYS B 1 339 ? 11.147 9.242 65.731 1.00 28.46 339 LYS B CA 1
ATOM 5290 C C . LYS B 1 339 ? 9.935 8.413 65.385 1.00 41.00 339 LYS B C 1
ATOM 5291 O O . LYS B 1 339 ? 9.069 8.143 66.223 1.00 45.91 339 LYS B O 1
ATOM 5297 N N . LEU B 1 340 ? 9.903 7.996 64.139 1.00 37.09 340 LEU B N 1
ATOM 5298 C CA . LEU B 1 340 ? 8.835 7.145 63.656 1.00 41.70 340 LEU B CA 1
ATOM 5299 C C . LEU B 1 340 ? 8.977 5.726 64.220 1.00 39.69 340 LEU B C 1
ATOM 5300 O O . LEU B 1 340 ? 8.028 4.964 64.383 1.00 36.69 340 LEU B O 1
ATOM 5305 N N . GLU B 1 341 ? 10.219 5.366 64.501 1.00 29.65 341 GLU B N 1
ATOM 5306 C CA . GLU B 1 341 ? 10.542 4.049 64.996 1.00 24.56 341 GLU B CA 1
ATOM 5307 C C . GLU B 1 341 ? 11.917 4.112 65.672 1.00 31.77 341 GLU B C 1
ATOM 5308 O O . GLU B 1 341 ? 12.589 5.145 65.666 1.00 37.45 341 GLU B O 1
ATOM 5314 N N . HIS B 1 342 ? 12.351 2.985 66.233 1.00 27.01 342 HIS B N 1
ATOM 5315 C CA . HIS B 1 342 ? 13.633 2.950 66.935 1.00 30.62 342 HIS B CA 1
ATOM 5316 C C . HIS B 1 342 ? 14.671 2.402 66.021 1.00 25.05 342 HIS B C 1
ATOM 5317 O O . HIS B 1 342 ? 14.594 1.282 65.604 1.00 34.53 342 HIS B O 1
ATOM 5324 N N . HIS B 1 343 ? 15.627 3.192 65.671 1.00 20.06 343 HIS B N 1
ATOM 5325 C CA . HIS B 1 343 ? 16.630 2.696 64.768 1.00 19.20 343 HIS B CA 1
ATOM 5326 C C . HIS B 1 343 ? 17.965 3.092 65.340 1.00 22.95 343 HIS B C 1
ATOM 5327 O O . HIS B 1 343 ? 18.416 4.191 65.192 1.00 21.38 343 HIS B O 1
ATOM 5334 N N . HIS B 1 344 ? 18.586 2.183 66.043 1.00 21.17 344 HIS B N 1
ATOM 5335 C CA . HIS B 1 344 ? 19.844 2.482 66.688 1.00 23.91 344 HIS B CA 1
ATOM 5336 C C . HIS B 1 344 ? 20.832 1.400 66.396 1.00 25.98 344 HIS B C 1
ATOM 5337 O O . HIS B 1 344 ? 20.894 0.395 67.131 1.00 25.50 344 HIS B O 1
ATOM 5344 N N . HIS B 1 345 ? 21.584 1.591 65.320 1.00 24.79 345 HIS B N 1
ATOM 5345 C CA . HIS B 1 345 ? 22.554 0.579 64.881 1.00 19.90 345 HIS B CA 1
ATOM 5346 C C . HIS B 1 345 ? 23.935 1.141 64.771 1.00 22.78 345 HIS B C 1
ATOM 5347 O O . HIS B 1 345 ? 24.133 2.354 64.906 1.00 22.78 345 HIS B O 1
ATOM 5354 N N . HIS B 1 346 ? 24.865 0.240 64.528 1.00 21.36 346 HIS B N 1
ATOM 5355 C CA . HIS B 1 346 ? 26.242 0.645 64.338 1.00 22.11 346 HIS B CA 1
ATOM 5356 C C . HIS B 1 346 ? 26.860 -0.130 63.175 1.00 23.47 346 HIS B C 1
ATOM 5357 O O . HIS B 1 346 ? 26.579 -1.301 62.982 1.00 21.18 346 HIS B O 1
ATOM 5364 N N . HIS B 1 347 ? 27.677 0.569 62.383 1.00 24.51 347 HIS B N 1
ATOM 5365 C CA . HIS B 1 347 ? 28.330 0.020 61.188 1.00 29.15 347 HIS B CA 1
ATOM 5366 C C . HIS B 1 347 ? 29.826 0.214 61.221 1.00 38.27 347 HIS B C 1
ATOM 5367 O O . HIS B 1 347 ? 30.344 0.525 60.137 1.00 61.70 347 HIS B O 1
#

Secondary structure (DSSP, 8-state):
-EEEEEEETTEEEEEEE-TTS-EEEEETBTTEEEEEEETTEESB---SSHHHHHHT-S-TT-EE-SB-SEEGGGEEEETTEEEEPP--BTBBEETTSTT-GGGSBPEEEEEE-SSEEEEEEEEEE-TTGGG--S-EEEEEEEEEETTSEEEEEEEEEESS-EE-B-EE--EE-TTSSTTS-GGGSEEEE-EEEE--B-STT--B-S--EE-TTSTT--SS-EEHHHHHH---HHHHHHTS-EEEEEESS-BTTS--EEEEETTEEEEEEESSSEEEEE----TT---EETTEEPPTT--EE-EEESPTTTTT-GGG---EE-TTPEEEEEEEEEEEE--/-EEEEEEETTEEEEEEE-TTS-EEEEETBTTEEEEEEETTEESB---SSHHHHHHT-S-TT-EE-SB-SEEGGGEEEETTEEEE----BTTBEETTSTT-GGGSBPEEEEEE-SSEEEEEEEEEE-TTGGG--S-EEEEEEEEEETTSEEEEEEEEEESS-EE-B-EE---B-TTS-TTS-GGGSEEEE-EEEE--BSSTT--B-S--EE-TTSTT--SS-EETHHHHT---HHHHHHTS-EEEEEESS--TTS--EEEEETTEEEEEEESSSEEEEE----GGG--EETTEEPPTT--B--EEESPTTTTT-GGG---EE-TTPPEEEEEEEEEEESSS------

Radius of gyration: 28.15 Å; Cα contacts (8 Å, |Δi|>4): 1909; chains: 2; bounding box: 43×82×78 Å

Nearest PDB structures (foldseek):
  1nsx-assembly1_B  TM=1.000E+00  e=1.800E-69  Lactococcus lactis
  1ns2-assembly1_B  TM=1.000E+00  e=1.901E-69  Lactococcus lactis
  1ns4-assembly1_B  TM=1.000E+00  e=2.639E-69  Lactococcus lactis
  1nsr-assembly1_B  TM=1.000E+00  e=2.944E-69  Lactococcus lactis
  1nsu-assembly1_B  TM=1.000E+00  e=1.219E-68  Lactococcus lactis

Foldseek 3Di:
DWDWDAQPPRKIKIWDAAPQRWIWIAILQQRFTAFTDDPPFTFFFHARGPVLCVVFPLAARHKFDQAAAKDVQQWDAWPNRIWRFAADQVSIAHRRHPPDSSRDRWDWDWADPRQKIKIKTWDWCDACRRGWGFRKIKIWIWMAGNQQKTKIKIKIAGQAKTFGKIWTRIWTARVRAQADAQQAKKKAFQFQKWFAACALSRATPQDIDGQVPHLPHRNDIDGQVSLQVDPPVRCVRLNGFFTKTFHPDADQPDFGMKIDDPQKIKTKGWRAGIWTKDQQQPDQPQRDTPNGGHHGSSTMTTIGIQGPNCSRVVVSDGRMDGHPDMDMIMMMIGMGGHD/DWDKDAQPPRKMKIWDAAPVRWIWIAILQQRFTAFTDDPPFTFFFHARGDVLCVPFPLAARHKFDQAAAKDPLQWDAWPNDIWRFAADQVSIAHRRHPPDSSRHRWDWDWDDPRQKIKIKTWDWCDACRRGWGFRKTKIWIWMAGNQQKTKIKIKIAGQAKGFGKIWTRIWGFRVSALADAQLQKKKAAQFQKWFAACALSRATNQDIDGCPPHLPHRNDIDGQVSQQVDPPVRCVRLNGFFTKTFHPDADQPDFGMWIDDAFKIKTKGWRAGIWTKDQQQPDQPQSATVNGGGHRNSTITGIGIQGHNCSRVVVSDGRIDGHGDMDMIMMMIGMGTNPDGRDDDD

B-factor: mean 30.1, std 16.85, range [11.41, 100.0]

Organism: NCBI:txid1358

Sequence (685 aa):
SIKIRDFGLGSDLISLTNKAGVTISFTNLGARIVDWQKDGKHLILGFDSAKEYLEKDAYPGATVGPTAGRIKDGLVKISGKDYILNQNEGPQTLHGGEESIHTKLWTYEVTDLGAEVQVKFSLVSNDGTNGYPGKIEMSVTHSFDDDNKWKIHYEAISDKDTVFNPTGNVYFNLNGDASESVENHGLRLAASRFVPLKDQTEIVRGDIVDIKNTDLDFRQEKQLSNAFNSNMEQVQLVKGIDHPFLLDQLGLDKEQARLTLDDTSISVFTDQPSIVIFTANFGDLGTLYHEKKQVHHGGITFECQVSPGSEQIPELGDISLKAGEKYQATTIYSLHTKLSIKIRDFGLGSDLISLTNKAGVTISFTNLGARIVDWQKDGKHLILGFDSAKEYLEKDAYPGATVGPTAGRIKDGLVKISGKDYILNQNEGPQTLHGGEESIHTKLWTYEVTDLGAEVQVKFSLVSNDGTNGYPGKIEMSVTHSFDDDNKWKIHYEAISDKDTVFNPTGNVYFNLNGDASESVENHGLRLAASRFVPLKDQTEIVRGDIVDIKNTDLDFRQEKQLSNAFNSNMEQVQLVKGIDHPFLLDQLGLDKEQARLTLDDTSISVFTDQPSIVIFTANFGDLGTLYHEKKQVHHGGITFECQVSPGSEQIPELGDISLKAGEKYQATTIYSLHTKLEHHHHHH

Solvent-accessible surface area: 26135 Å² total; per-residue (Å²): 106,62,108,87,109,86,7,23,29,4,1,9,12,0,11,5,46,18,161,66,48,2,36,0,8,0,0,0,1,0,0,0,1,9,23,0,46,41,135,64,98,43,5,3,8,0,3,84,35,0,92,33,0,78,133,81,36,20,50,1,5,0,4,0,0,5,2,4,8,51,7,75,53,0,64,4,129,11,94,78,127,89,67,119,4,27,81,51,59,62,69,11,0,23,18,0,0,46,65,6,10,9,25,34,7,1,31,19,96,49,63,88,106,45,61,41,17,51,0,100,0,43,25,32,8,5,28,20,21,4,28,2,11,1,29,0,84,8,15,3,23,4,4,6,24,33,100,27,96,2,74,2,42,11,39,2,72,2,78,99,46,1,6,9,4,6,2,11,4,2,12,0,1,5,21,22,20,3,49,81,26,0,80,59,0,6,1,42,1,10,0,7,95,6,0,0,8,104,36,129,64,42,17,13,95,41,54,51,45,77,1,97,140,41,52,0,17,2,90,150,82,46,86,0,17,74,0,30,122,13,121,50,101,11,6,111,43,13,128,1,2,19,1,4,1,16,10,66,116,102,22,63,135,59,36,0,0,79,0,28,22,124,75,14,16,0,5,0,45,0,56,20,38,0,0,12,1,32,0,0,18,63,29,149,119,11,18,66,7,60,149,100,125,9,42,56,20,0,0,0,0,0,12,7,1,23,3,25,4,16,50,77,6,93,131,16,30,110,18,44,12,112,48,60,109,107,35,100,3,15,6,27,2,5,5,91,50,148,208,90,54,144,72,136,101,8,28,35,6,1,10,18,0,35,4,45,17,176,66,47,6,52,2,11,0,0,0,2,0,0,0,1,8,26,0,48,64,123,68,112,40,5,3,10,1,3,82,36,0,108,33,1,76,113,85,32,21,55,0,4,0,3,0,0,6,3,6,8,52,7,70,64,0,78,5,133,5,81,64,135,88,63,113,4,26,81,52,58,64,67,9,0,22,21,0,1,47,65,6,12,9,29,36,8,1,30,13,93,50,64,89,99,62,62,45,16,52,0,98,0,42,26,31,8,4,28,20,23,5,27,1,12,1,29,0,99,8,13,4,18,4,6,5,23,42,98,29,92,2,73,4,46,10,39,2,75,1,83,100,43,0,4,10,6,5,2,9,6,2,11,0,1,7,23,22,32,4,43,83,29,0,55,34,0,0,0,52,2,13,0,14,98,4,0,1,7,98,53,150,58,38,18,11,89,42,59,54,47,75,2,85,140,48,56,1,16,2,95,159,66,53,21,0,12,63,0,28,118,12,121,53,97,9,5,98,51,15,130,1,2,19,1,4,1,12,8,65,116,105,21,62,132,58,34,0,0,44,0,0,22,74,63,24,1,0,3,0,44,0,61,17,37,0,0,13,1,34,0,0,24,62,32,150,124,12,23,69,7,56,151,95,137,8,52,58,19,0,0,0,0,0,10,6,1,23,2,22,3,16,60,77,7,90,131,14,31,116,20,46,7,106,49,59,84,110,33,95,3,16,5,24,2,5,4,70,70,151,73,43,167,1,135,104,173,123

=== Feature glossary ===
Legend for the data blocks above and below:

— What the protein is —

Sequence gives the chain of amino acids in standard one-letter code (A=alanine, C=cysteine, …, Y=tyrosine), read N→C. It is the only feature that is directly encoded by the gene; all structural features are derived from the folded form of this sequence.

The annotation block draws on four external resources. InterPro: which protein families and domains the sequence belongs to. GO: standardized terms for what the protein does, what process it participates in, and where in the cell it acts. CATH: which structural fold it has in the CATH hierarchy. Organism: the species of origin.

— Where its atoms are —

Atomic coordinates in PDBx/mmCIF format — the same representation the Protein Data Bank distributes. Each line of the _atom_site loop places one backbone atom in Cartesian space (units: ångströms, origin: arbitrary).

Six rendered views show the 3D structure from the faces of a cube — i.e. along ±x, ±y, ±z. Rendering representation is drawn randomly per protein from cartoon (secondary-structure ribbons), sticks (backbone bonds), or molecular surface; coloring is either N→C rainbow (blue at the N-terminus through red at the C-terminus) or one color per chain.

— Local backbone conformation —

DSSP 8-state secondary structure assigns each residue one of H (α-helix), G (3₁₀-helix), I (π-helix), E (extended β-strand), B (isolated β-bridge), T (hydrogen-bonded turn), S (bend), or '-' (coil). The assignment is computed from backbone hydrogen-bond geometry via the Kabsch–Sander algorithm.

P-SEA three-state annotation labels each residue as helix, strand, or coil based purely on the geometry of the Cα trace. It serves as a fallback when the full backbone (and thus DSSP) is unavailable.

φ (phi) and ψ (psi) are the two rotatable backbone dihedrals per residue: φ is the C(i-1)–N–Cα–C torsion, ψ is the N–Cα–C–N(i+1) torsion, both in degrees on (−180°, 180°]. α-helical residues cluster near (−60°, −45°); β-strand residues near (−120°, +130°). A Ramachandran plot is simply a scatter of (φ, ψ) for every residue.

— Global shape and packing —

Radius of gyration (Rg) is the root-mean-square distance of Cα atoms from their centroid — a single number for overall size and compactness. A globular domain of N residues has Rg ≈ 2.2·N^0.38 Å; an extended or disordered chain has a much larger Rg. The Cα contact count is the number of residue pairs whose Cα atoms are within 8 Å and are more than four positions apart in sequence — a standard proxy for tertiary packing density. The bounding box is the smallest axis-aligned box enclosing all Cα atoms.

Accessible surface area quantifies burial. A residue with SASA near zero is packed into the hydrophobic core; one with SASA >100 Å² sits on the surface. Computed here via the Shrake–Rupley numerical algorithm with a 1.4 Å probe.

The contact map is a binary N×N matrix image: pixel (i, j) is dark where Cα_i and Cα_j are within 8 Å and |i−j|>4. Because the |i−j|>4 filter removes local helical contacts, off-diagonal stripes parallel to the main diagonal indicate parallel β-sheets; stripes perpendicular to it indicate antiparallel β-sheets. The Ramachandran plot scatters every residue's (φ, ψ) pair against the sterically allowed regions. The PAE heatmap renders the predicted-aligned-error matrix.

— Structural neighborhood —

A 3Di character summarizes, for each residue, the relative orientation of the Cα frame of its nearest spatial neighbor. Because it encodes fold topology rather than chemistry, 3Di alignments detect remote structural similarity that sequence alignment misses.

Structural nearest neighbors (via Foldseek easy-search vs the PDB). Reported per hit: target PDB id, E-value, and alignment TM-score. A TM-score above ~0.5 is the conventional threshold for 'same fold'.

— Confidence and disorder —

For AlphaFold models, the B-factor field carries pLDDT — the model's own estimate of local accuracy on a 0–100 scale. Regions with pLDDT<50 should be treated as essentially unmodeled; they often correspond to intrinsically disordered segments.

B-factor (Debye–Waller factor) reflects atomic displacement in the crystal lattice. It is an experimental observable (units Å²), not a prediction; low values mean the atom is pinned down, high values mean it moves or is heterogeneous across the crystal.

Predicted Aligned Error (PAE) is an AlphaFold confidence matrix: entry (i, j) is the expected error in the position of residue j, in ångströms, when the prediction is superimposed on the true structure at residue i. Low PAE within a block of residues means that block is internally rigid and well-predicted; high PAE between two blocks means their relative placement is uncertain even if each block individually is confident.